Protein AF-A0A267ESP0-F1 (afdb_monomer_lite)

Secondary structure (DSSP, 8-state):
-HHHHHHHHHHHHHHHHHHHHHHHHHHHHHHHHHHHHHHHHHHHHHHHHHHHHHHHHHHHHTTSS--------SSHHHHHHHHHHHHHHHHHHHHHHHHHHHHHHHHHHHHHHHHHHHHHHHHHHHHHHHHHHHHHHHHHHHHHHHHHHHHHHHHHHHHHHHHHHHHHHHHHHHHHHHHHHHHHHHHHHHHHHHHHHHHHHHHHHHT------TTTHHHHHHHHHHHHHHHHHHHHHHHHHHHHHHHHHHHHHHHHHHHHHHHHHHHHHHHHHS----------------------TTHHHHHHHHHHHHHHHHHHHHHHHH-HHHHHHHHHHHHHHHHHHHHHHHHS-------------PPPP------------------

Foldseek 3Di:
DVVVVVVVVVVVVVVVVVVVVVVVVVVVVVVVVVVVVVVVVVVVVVVVVVVVVVVVVVCVVVVPPDDDDDDDDDDPVVVVVVVVVVVVVVVVVVVVVVVVVVVVVVVVVVVVVVVVVVVVVVVVVVVVVVVVVVVVVVVVVVVVVVVVVVVVVVVVVVVVVVVVVVVVVVVVVVVVVVVVVVVVVVVVVVVVVVVVVVVVVCVVVVVDPDDDDPDDVVVVVVVVVVVVVVVVVVVVVVVVVVVVVVVVVVVVVVVVVVVVVVVVVVVVVCVVVVPDDDDDDDDDDDDDDPDDDDDDDVVPVVVVVVVVVVVVVVVLVVCCVVDPVSVVVVVVVVVVVVVVVVVVPVVDDDPPDPDDPPPDDDDDDDDDDDDDDDDDYDDDDDD

Radius of gyration: 56.97 Å; chains: 1; bounding box: 120×100×173 Å

InterPro domains:
  IPR019177 Golgin subfamily A member 5 [PF09787] (31-353)
  IPR019177 Golgin subfamily A member 5 [PTHR13815] (5-355)

Sequence (383 aa):
MSAQAGRALAEEQRRQRAQALELEAAQRRCQQAQAELRDYKEKAGRILQVKDKMIATLKKGNGSEGGNGGGGLPDAADAAVGSSVAELSAEVDALRQERELLREEAQRAKLAAEGLRCDVEDLEAQMQSESETFRKTMSGLEAQLESERLARLAAEEEAQAARREASQQRDLWLRDKSELSQRLAQAEAELDALRRQSAPQLLRSGAGTSVASGGQDGGELEARIRSLTESLIQKQTALESSNAEKASLRLMVEQLESRLSERTHHATSLAQESGLSSRSSQAPQSDYIRIHMQDPPYARHMKRAVNTLDKAGVKLGVFLRRYPMARMLFLAYIGLLHLWVLLVLLTYQPEMHQRGYNDALPQPPGAPALASAAGSSLASNSS

Structure (mmCIF, N/CA/C/O backbone):
data_AF-A0A267ESP0-F1
#
_entry.id   AF-A0A267ESP0-F1
#
loop_
_atom_site.group_PDB
_atom_site.id
_atom_site.type_symbol
_atom_site.label_atom_id
_atom_site.label_alt_id
_atom_site.label_comp_id
_atom_site.label_asym_id
_atom_site.label_entity_id
_atom_site.label_seq_id
_atom_site.pdbx_PDB_ins_code
_atom_site.Cartn_x
_atom_site.Cartn_y
_atom_site.Cartn_z
_atom_site.occupancy
_atom_site.B_iso_or_equiv
_atom_site.auth_seq_id
_atom_site.auth_comp_id
_atom_site.auth_asym_id
_atom_site.auth_atom_id
_atom_site.pdbx_PDB_model_num
ATOM 1 N N . MET A 1 1 ? -9.704 -24.745 1.302 1.00 50.66 1 MET A N 1
ATOM 2 C CA . MET A 1 1 ? -8.561 -25.203 0.471 1.00 50.66 1 MET A CA 1
ATOM 3 C C . MET A 1 1 ? -8.644 -24.764 -0.996 1.00 50.66 1 MET A C 1
ATOM 5 O O . MET A 1 1 ? -7.608 -24.429 -1.556 1.00 50.66 1 MET A O 1
ATOM 9 N N . SER A 1 2 ? -9.831 -24.674 -1.611 1.00 56.56 2 SER A N 1
ATOM 10 C CA . SER A 1 2 ? -10.005 -24.267 -3.023 1.00 56.56 2 SER A CA 1
ATOM 11 C C . SER A 1 2 ? -9.442 -22.878 -3.372 1.00 56.56 2 SER A C 1
ATOM 13 O O . SER A 1 2 ? -8.792 -22.719 -4.399 1.00 56.56 2 SER A O 1
ATOM 15 N N . ALA A 1 3 ? -9.610 -21.879 -2.500 1.00 59.91 3 ALA A N 1
ATOM 16 C CA . ALA A 1 3 ? -9.150 -20.510 -2.768 1.00 59.91 3 ALA A CA 1
ATOM 17 C C . ALA A 1 3 ? -7.618 -20.332 -2.695 1.00 59.91 3 ALA A C 1
ATOM 19 O O . ALA A 1 3 ? -7.056 -19.509 -3.414 1.00 59.91 3 ALA A O 1
ATOM 20 N N . GLN A 1 4 ? -6.926 -21.099 -1.845 1.00 62.22 4 GLN A N 1
ATOM 21 C CA . GLN A 1 4 ? -5.457 -21.086 -1.783 1.00 62.22 4 GLN A CA 1
ATOM 22 C C . GLN A 1 4 ? -4.845 -21.856 -2.954 1.00 62.22 4 GLN A C 1
ATOM 24 O O . GLN A 1 4 ? -3.882 -21.377 -3.545 1.00 62.22 4 GLN A O 1
ATOM 29 N N . ALA A 1 5 ? -5.458 -22.980 -3.343 1.00 72.19 5 ALA A N 1
ATOM 30 C CA . ALA A 1 5 ? -5.090 -23.698 -4.559 1.00 72.19 5 ALA A CA 1
ATOM 31 C C . ALA A 1 5 ? -5.264 -22.813 -5.808 1.00 72.19 5 ALA A C 1
ATOM 33 O O . ALA A 1 5 ? -4.369 -22.757 -6.645 1.00 72.19 5 ALA A O 1
ATOM 34 N N . GLY A 1 6 ? -6.350 -22.033 -5.888 1.00 79.38 6 GLY A N 1
ATOM 35 C CA . GLY A 1 6 ? -6.575 -21.086 -6.985 1.00 79.38 6 GLY A CA 1
ATOM 36 C C . GLY A 1 6 ? -5.548 -19.947 -7.049 1.00 79.38 6 GLY A C 1
ATOM 37 O O . GLY A 1 6 ? -5.130 -19.559 -8.136 1.00 79.38 6 GLY A O 1
ATOM 38 N N . ARG A 1 7 ? -5.085 -19.434 -5.900 1.00 77.00 7 ARG A N 1
ATOM 39 C CA . ARG A 1 7 ? -4.032 -18.401 -5.856 1.00 77.00 7 ARG A CA 1
ATOM 40 C C . ARG A 1 7 ? -2.658 -18.952 -6.230 1.00 77.00 7 ARG A C 1
ATOM 42 O O . ARG A 1 7 ? -1.956 -18.307 -7.000 1.00 77.00 7 ARG A O 1
ATOM 49 N N . ALA A 1 8 ? -2.307 -20.140 -5.739 1.00 79.69 8 ALA A N 1
ATOM 50 C CA . ALA A 1 8 ? -1.062 -20.809 -6.108 1.00 79.69 8 ALA A CA 1
ATOM 51 C C . ALA A 1 8 ? -1.017 -21.107 -7.617 1.00 79.69 8 ALA A C 1
ATOM 53 O O . ALA A 1 8 ? -0.028 -20.789 -8.271 1.00 79.69 8 ALA A O 1
ATOM 54 N N . LEU A 1 9 ? -2.127 -21.593 -8.185 1.00 87.94 9 LEU A N 1
ATOM 55 C CA . LEU A 1 9 ? -2.261 -21.825 -9.624 1.00 87.94 9 LEU A CA 1
ATOM 56 C C . LEU A 1 9 ? -2.129 -20.524 -10.434 1.00 87.94 9 LEU A C 1
ATOM 58 O O . LEU A 1 9 ? -1.471 -20.501 -11.469 1.00 87.94 9 LEU A O 1
ATOM 62 N N . ALA A 1 10 ? -2.718 -19.420 -9.963 1.00 86.56 10 ALA A N 1
ATOM 63 C CA . ALA A 1 10 ? -2.616 -18.124 -10.635 1.00 86.56 10 ALA A CA 1
ATOM 64 C C . ALA A 1 10 ? -1.193 -17.536 -10.586 1.00 86.56 10 ALA A C 1
ATOM 66 O O . ALA A 1 10 ? -0.739 -16.928 -11.557 1.00 86.56 10 ALA A O 1
ATOM 67 N N . GLU A 1 11 ? -0.471 -17.713 -9.478 1.00 87.38 11 GLU A N 1
ATOM 68 C CA . GLU A 1 11 ? 0.938 -17.318 -9.365 1.00 87.38 11 GLU A CA 1
ATOM 69 C C . GLU A 1 11 ? 1.838 -18.169 -10.263 1.00 87.38 11 GLU A C 1
ATOM 71 O O . GLU A 1 11 ? 2.732 -17.638 -10.922 1.00 87.38 11 GLU A O 1
ATOM 76 N N . GLU A 1 12 ? 1.568 -19.469 -10.345 1.00 86.88 12 GLU A N 1
ATOM 77 C CA . GLU A 1 12 ? 2.273 -20.384 -11.236 1.00 86.88 12 GLU A CA 1
ATOM 78 C C . GLU A 1 12 ? 2.021 -20.038 -12.710 1.00 86.88 12 GLU A C 1
ATOM 80 O O . GLU A 1 12 ? 2.973 -19.902 -13.475 1.00 86.88 12 GLU A O 1
ATOM 85 N N . GLN A 1 13 ? 0.775 -19.742 -13.094 1.00 91.31 13 GLN A N 1
ATOM 86 C CA . GLN A 1 13 ? 0.439 -19.254 -14.437 1.00 91.31 13 GLN A CA 1
ATOM 87 C C . GLN A 1 13 ? 1.117 -17.917 -14.766 1.00 91.31 13 GLN A C 1
ATOM 89 O O . GLN A 1 13 ? 1.561 -17.710 -15.894 1.00 91.31 13 GLN A O 1
ATOM 94 N N . ARG A 1 14 ? 1.232 -16.994 -13.801 1.00 90.06 14 ARG A N 1
ATOM 95 C CA . ARG A 1 14 ? 1.966 -15.732 -14.000 1.00 90.06 14 ARG A CA 1
ATOM 96 C C . ARG A 1 14 ? 3.458 -15.968 -14.206 1.00 90.06 14 ARG A C 1
ATOM 98 O O . ARG A 1 14 ? 4.039 -15.345 -15.089 1.00 90.06 14 ARG A O 1
ATOM 105 N N . ARG A 1 15 ? 4.066 -16.882 -13.444 1.00 91.19 15 ARG A N 1
ATOM 106 C CA . ARG A 1 15 ? 5.475 -17.270 -13.625 1.00 91.19 15 ARG A CA 1
ATOM 107 C C . ARG A 1 15 ? 5.703 -17.932 -14.979 1.00 91.19 15 ARG A C 1
ATOM 109 O O . ARG A 1 15 ? 6.648 -17.562 -15.664 1.00 91.19 15 ARG A O 1
ATOM 116 N N . GLN A 1 16 ? 4.807 -18.824 -15.397 1.00 90.31 16 GLN A N 1
ATOM 117 C CA . GLN A 1 16 ? 4.860 -19.457 -16.718 1.00 90.31 16 GLN A CA 1
ATOM 118 C C . GLN A 1 16 ? 4.747 -18.425 -17.847 1.00 90.31 16 GLN A C 1
ATOM 120 O O . GLN A 1 16 ? 5.517 -18.475 -18.799 1.00 90.31 16 GLN A O 1
ATOM 125 N N . ARG A 1 17 ? 3.844 -17.441 -17.727 1.00 92.25 17 ARG A N 1
ATOM 126 C CA . ARG A 1 17 ? 3.725 -16.344 -18.703 1.00 92.25 17 ARG A CA 1
ATOM 127 C C . ARG A 1 17 ? 4.966 -15.453 -18.737 1.00 92.25 17 ARG A C 1
ATOM 129 O O . ARG A 1 17 ? 5.408 -15.093 -19.820 1.00 92.25 17 ARG A O 1
ATOM 136 N N . ALA A 1 18 ? 5.541 -15.126 -17.581 1.00 90.62 18 ALA A N 1
ATOM 137 C CA . ALA A 1 18 ? 6.773 -14.343 -17.510 1.00 90.62 18 ALA A CA 1
ATOM 138 C C . ALA A 1 18 ? 7.948 -15.080 -18.175 1.00 90.62 18 ALA A C 1
ATOM 140 O O . ALA A 1 18 ? 8.647 -14.496 -18.995 1.00 90.62 18 ALA A O 1
ATOM 141 N N . GLN A 1 19 ? 8.103 -16.378 -17.896 1.00 91.19 19 GLN A N 1
ATOM 142 C CA . GLN A 1 19 ? 9.113 -17.224 -18.539 1.00 91.19 19 GLN A CA 1
ATOM 143 C C . GLN A 1 19 ? 8.883 -17.352 -20.051 1.00 91.19 19 GLN A C 1
ATOM 145 O O . GLN A 1 19 ? 9.841 -17.318 -20.816 1.00 91.19 19 GLN A O 1
ATOM 150 N N . ALA A 1 20 ? 7.628 -17.457 -20.504 1.00 92.75 20 ALA A N 1
ATOM 151 C CA . ALA A 1 20 ? 7.301 -17.500 -21.929 1.00 92.75 20 ALA A CA 1
ATOM 152 C C . ALA A 1 20 ? 7.678 -16.193 -22.650 1.00 92.75 20 ALA A C 1
ATOM 154 O O . ALA A 1 20 ? 8.296 -16.247 -23.710 1.00 92.75 20 ALA A O 1
ATOM 155 N N . LEU A 1 21 ? 7.377 -15.034 -22.052 1.00 94.06 21 LEU A N 1
ATOM 156 C CA . LEU A 1 21 ? 7.774 -13.726 -22.590 1.00 94.06 21 LEU A CA 1
ATOM 157 C C . LEU A 1 21 ? 9.299 -13.555 -22.618 1.00 94.06 21 LEU A C 1
ATOM 159 O O . LEU A 1 21 ? 9.845 -13.014 -23.577 1.00 94.06 21 LEU A O 1
ATOM 163 N N . GLU A 1 22 ? 10.001 -14.037 -21.591 1.00 91.19 22 GLU A N 1
ATOM 164 C CA . GLU A 1 22 ? 11.464 -13.993 -21.534 1.00 91.19 22 GLU A CA 1
ATOM 165 C C . GLU A 1 22 ? 12.110 -14.893 -22.600 1.00 91.19 22 GLU A C 1
ATOM 167 O O . GLU A 1 22 ? 13.053 -14.473 -23.275 1.00 91.19 22 GLU A O 1
ATOM 172 N N . LEU A 1 23 ? 11.567 -16.097 -22.812 1.00 91.31 23 LEU A N 1
ATOM 173 C CA . LEU A 1 23 ? 11.992 -16.996 -23.887 1.00 91.31 23 LEU A CA 1
ATOM 174 C C . LEU A 1 23 ? 11.742 -16.386 -25.267 1.00 91.31 23 LEU A C 1
ATOM 176 O O . LEU A 1 23 ? 12.622 -16.455 -26.123 1.00 91.31 23 LEU A O 1
ATOM 180 N N . GLU A 1 24 ? 10.587 -15.756 -25.484 1.00 94.00 24 GLU A N 1
ATOM 181 C CA . GLU A 1 24 ? 10.277 -15.080 -26.745 1.00 94.00 24 GLU A CA 1
ATOM 182 C C . GLU A 1 24 ? 11.231 -13.900 -26.994 1.00 94.00 24 GLU A C 1
ATOM 184 O O . GLU A 1 24 ? 11.777 -13.753 -28.090 1.00 94.00 24 GLU A O 1
ATOM 189 N N . ALA A 1 25 ? 11.525 -13.100 -25.966 1.00 90.06 25 ALA A N 1
ATOM 190 C CA . ALA A 1 25 ? 12.506 -12.022 -26.056 1.00 90.06 25 ALA A CA 1
ATOM 191 C C . ALA A 1 25 ? 13.919 -12.553 -26.363 1.00 90.06 25 ALA A C 1
ATOM 193 O O . ALA A 1 25 ? 14.624 -11.993 -27.207 1.00 90.06 25 ALA A O 1
ATOM 194 N N . ALA A 1 26 ? 14.336 -13.651 -25.726 1.00 88.06 26 ALA A N 1
ATOM 195 C CA . ALA A 1 26 ? 15.617 -14.300 -26.001 1.00 88.06 26 ALA A CA 1
ATOM 196 C C . ALA A 1 26 ? 15.683 -14.872 -27.429 1.00 88.06 26 ALA A C 1
ATOM 198 O O . ALA A 1 26 ? 16.706 -14.724 -28.103 1.00 88.06 26 ALA A O 1
ATOM 199 N N . GLN A 1 27 ? 14.591 -15.461 -27.926 1.00 94.38 27 GLN A N 1
ATOM 200 C CA . GLN A 1 27 ? 14.479 -15.930 -29.309 1.00 94.38 27 GLN A CA 1
ATOM 201 C C . GLN A 1 27 ? 14.606 -14.779 -30.307 1.00 94.38 27 GLN A C 1
ATOM 203 O O . GLN A 1 27 ? 15.379 -14.896 -31.256 1.00 94.38 27 GLN A O 1
ATOM 208 N N . ARG A 1 28 ? 13.924 -13.652 -30.070 1.00 93.50 28 ARG A N 1
ATOM 209 C CA . ARG A 1 28 ? 14.041 -12.451 -30.914 1.00 93.50 28 ARG A CA 1
ATOM 210 C C . ARG A 1 28 ? 15.477 -11.923 -30.948 1.00 93.50 28 ARG A C 1
ATOM 212 O O . ARG A 1 28 ? 16.000 -11.682 -32.031 1.00 93.50 28 ARG A O 1
ATOM 219 N N . ARG A 1 29 ? 16.160 -11.843 -29.796 1.00 92.19 29 ARG A N 1
ATOM 220 C CA . ARG A 1 29 ? 17.586 -11.454 -29.730 1.00 92.19 29 ARG A CA 1
ATOM 221 C C . ARG A 1 29 ? 18.484 -12.410 -30.517 1.00 92.19 29 ARG A C 1
ATOM 223 O O . ARG A 1 29 ? 19.387 -11.968 -31.219 1.00 92.19 29 ARG A O 1
ATOM 230 N N . CYS A 1 30 ? 18.234 -13.717 -30.428 1.00 91.69 30 CYS A N 1
ATOM 231 C CA . CYS A 1 30 ? 18.990 -14.713 -31.186 1.00 91.69 30 CYS A CA 1
ATOM 232 C C . CYS A 1 30 ? 18.757 -14.573 -32.699 1.00 91.69 30 CYS A C 1
ATOM 234 O O . CYS A 1 30 ? 19.715 -14.592 -33.470 1.00 91.69 30 CYS A O 1
ATOM 236 N N . GLN A 1 31 ? 17.506 -14.382 -33.126 1.00 94.19 31 GLN A N 1
ATOM 237 C CA . GLN A 1 31 ? 17.159 -14.158 -34.533 1.00 94.19 31 GLN A CA 1
ATOM 238 C C . GLN A 1 31 ? 17.800 -12.877 -35.078 1.00 94.19 31 GLN A C 1
ATOM 240 O O . GLN A 1 31 ? 18.352 -12.898 -36.177 1.00 94.19 31 GLN A O 1
ATOM 245 N N . GLN A 1 32 ? 17.794 -11.797 -34.296 1.00 91.50 32 GLN A N 1
ATOM 246 C CA . GLN A 1 32 ? 18.450 -10.542 -34.653 1.00 91.50 32 GLN A CA 1
ATOM 247 C C . GLN A 1 32 ? 19.967 -10.724 -34.816 1.00 91.50 32 GLN A C 1
ATOM 249 O O . GLN A 1 32 ? 20.510 -10.384 -35.863 1.00 91.50 32 GLN A O 1
ATOM 254 N N . ALA A 1 33 ? 20.639 -11.362 -33.853 1.00 87.06 33 ALA A N 1
ATOM 255 C CA . ALA A 1 33 ? 22.074 -11.642 -33.947 1.00 87.06 33 ALA A CA 1
ATOM 256 C C . ALA A 1 33 ? 22.425 -12.538 -35.154 1.00 87.06 33 ALA A C 1
ATOM 258 O O . ALA A 1 33 ? 23.468 -12.370 -35.788 1.00 87.06 33 ALA A O 1
ATOM 259 N N . GLN A 1 34 ? 21.552 -13.489 -35.510 1.00 91.88 34 GLN A N 1
ATOM 260 C CA . GLN A 1 34 ? 21.722 -14.305 -36.716 1.00 91.88 34 GLN A CA 1
ATOM 261 C C . GLN A 1 34 ? 21.557 -13.493 -38.005 1.00 91.88 34 GLN A C 1
ATOM 263 O O . GLN A 1 34 ? 22.293 -13.742 -38.961 1.00 91.88 34 GLN A O 1
ATOM 268 N N . ALA A 1 35 ? 20.604 -12.558 -38.050 1.00 90.25 35 ALA A N 1
ATOM 269 C CA . ALA A 1 35 ? 20.413 -11.664 -39.189 1.00 90.25 35 ALA A CA 1
ATOM 270 C C . ALA A 1 35 ? 21.632 -10.749 -39.374 1.00 90.25 35 ALA A C 1
ATOM 272 O O . ALA A 1 35 ? 22.225 -10.742 -40.449 1.00 90.25 35 ALA A O 1
ATOM 273 N N . GLU A 1 36 ? 22.100 -10.111 -38.300 1.00 89.44 36 GLU A N 1
ATOM 274 C CA . GLU A 1 36 ? 23.304 -9.275 -38.318 1.00 89.44 36 GLU A CA 1
ATOM 275 C C . GLU A 1 36 ? 24.530 -10.062 -38.805 1.00 89.44 36 GLU A C 1
ATOM 277 O O . GLU A 1 36 ? 25.270 -9.599 -39.672 1.00 89.44 36 GLU A O 1
ATOM 282 N N . LEU A 1 37 ? 24.729 -11.297 -38.327 1.00 90.25 37 LEU A N 1
ATOM 283 C CA . LEU A 1 37 ? 25.826 -12.156 -38.787 1.00 90.25 37 LEU A CA 1
ATOM 284 C C . LEU A 1 37 ? 25.726 -12.487 -40.287 1.00 90.25 37 LEU A C 1
ATOM 286 O O . LEU A 1 37 ? 26.753 -12.560 -40.968 1.00 90.25 37 LEU A O 1
ATOM 290 N N . ARG A 1 38 ? 24.516 -12.720 -40.813 1.00 92.56 38 ARG A N 1
ATOM 291 C CA . ARG A 1 38 ? 24.309 -12.938 -42.256 1.00 92.56 38 ARG A CA 1
ATOM 292 C C . ARG A 1 38 ? 24.683 -11.687 -43.043 1.00 92.56 38 ARG A C 1
ATOM 294 O O . ARG A 1 38 ? 25.453 -11.805 -43.994 1.00 92.56 38 ARG A O 1
ATOM 301 N N . ASP A 1 39 ? 24.250 -10.519 -42.587 1.00 89.50 39 ASP A N 1
ATOM 302 C CA . ASP A 1 39 ? 24.565 -9.241 -43.226 1.00 89.50 39 ASP A CA 1
ATOM 303 C C . ASP A 1 39 ? 26.074 -8.963 -43.209 1.00 89.50 39 ASP A C 1
ATOM 305 O O . ASP A 1 39 ? 26.649 -8.558 -44.221 1.00 89.50 39 ASP A O 1
ATOM 309 N N . TYR A 1 40 ? 26.760 -9.241 -42.094 1.00 91.81 40 TYR A N 1
ATOM 310 C CA . TYR A 1 40 ? 28.219 -9.135 -42.014 1.00 91.81 40 TYR A CA 1
ATOM 311 C C . TYR A 1 40 ? 28.927 -10.084 -42.983 1.00 91.81 40 TYR A C 1
ATOM 313 O O . TYR A 1 40 ? 29.881 -9.673 -43.646 1.00 91.81 40 TYR A O 1
ATOM 321 N N . LYS A 1 41 ? 28.466 -11.336 -43.102 1.00 93.12 41 LYS A N 1
ATOM 322 C CA . LYS A 1 41 ? 29.023 -12.300 -44.066 1.00 93.12 41 LYS A CA 1
ATOM 323 C C . LYS A 1 41 ? 28.833 -11.833 -45.502 1.00 93.12 41 LYS A C 1
ATOM 325 O O . LYS A 1 41 ? 29.762 -11.940 -46.299 1.00 93.12 41 LYS A O 1
ATOM 330 N N . GLU A 1 42 ? 27.662 -11.299 -45.829 1.00 90.75 42 GLU A N 1
ATOM 331 C CA . GLU A 1 42 ? 27.377 -10.799 -47.169 1.00 90.75 42 GLU A CA 1
ATOM 332 C C . GLU A 1 42 ? 28.229 -9.568 -47.503 1.00 90.75 42 GLU A C 1
ATOM 334 O O . GLU A 1 42 ? 28.844 -9.511 -48.569 1.00 90.75 42 GLU A O 1
ATOM 339 N N . LYS A 1 43 ? 28.350 -8.619 -46.564 1.00 90.31 43 LYS A N 1
ATOM 340 C CA . LYS A 1 43 ? 29.236 -7.453 -46.696 1.00 90.31 43 LYS A CA 1
ATOM 341 C C . LYS A 1 43 ? 30.693 -7.875 -46.886 1.00 90.31 43 LYS A C 1
ATOM 343 O O . LYS A 1 43 ? 31.347 -7.401 -47.812 1.00 90.31 43 LYS A O 1
ATOM 348 N N . ALA A 1 44 ? 31.194 -8.797 -46.063 1.00 90.69 44 ALA A N 1
ATOM 349 C CA . ALA A 1 44 ? 32.553 -9.318 -46.187 1.00 90.69 44 ALA A CA 1
ATOM 350 C C . ALA A 1 44 ? 32.777 -10.016 -47.540 1.00 90.69 44 ALA A C 1
ATOM 352 O O . ALA A 1 44 ? 33.790 -9.771 -48.194 1.00 90.69 44 ALA A O 1
ATOM 353 N N . GLY A 1 45 ? 31.812 -10.822 -47.995 1.00 89.31 45 GLY A N 1
ATOM 354 C CA . GLY A 1 45 ? 31.847 -11.471 -49.306 1.00 89.31 45 GLY A CA 1
ATOM 355 C C . GLY A 1 45 ? 31.896 -10.468 -50.460 1.00 89.31 45 GLY A C 1
ATOM 356 O O . GLY A 1 45 ? 32.724 -10.613 -51.357 1.00 89.31 45 GLY A O 1
ATOM 357 N N . ARG A 1 46 ? 31.078 -9.408 -50.413 1.00 88.81 46 ARG A N 1
ATOM 358 C CA . ARG A 1 46 ? 31.111 -8.327 -51.412 1.00 88.81 46 ARG A CA 1
ATOM 359 C C . ARG A 1 46 ? 32.453 -7.595 -51.417 1.00 88.81 46 ARG A C 1
ATOM 361 O O . ARG A 1 46 ? 33.016 -7.388 -52.488 1.00 88.81 46 ARG A O 1
ATOM 368 N N . ILE A 1 47 ? 32.998 -7.254 -50.247 1.00 88.31 47 ILE A N 1
ATOM 369 C CA . ILE A 1 47 ? 34.309 -6.589 -50.137 1.00 88.31 47 ILE A CA 1
ATOM 370 C C . ILE A 1 47 ? 35.413 -7.467 -50.733 1.00 88.31 47 ILE A C 1
ATOM 372 O O . ILE A 1 47 ? 36.249 -6.963 -51.480 1.00 88.31 47 ILE A O 1
ATOM 376 N N . LEU A 1 48 ? 35.413 -8.769 -50.435 1.00 91.19 48 LEU A N 1
ATOM 377 C CA . LEU A 1 48 ? 36.378 -9.709 -51.008 1.00 91.19 48 LEU A CA 1
ATOM 378 C C . LEU A 1 48 ? 36.255 -9.772 -52.532 1.00 91.19 48 LEU A C 1
ATOM 380 O O . LEU A 1 48 ? 37.253 -9.592 -53.218 1.00 91.19 48 LEU A O 1
ATOM 384 N N . GLN A 1 49 ? 35.039 -9.894 -53.072 1.00 90.25 49 GLN A N 1
ATOM 385 C CA . GLN A 1 49 ? 34.820 -9.898 -54.523 1.00 90.25 49 GLN A CA 1
ATOM 386 C C . GLN A 1 49 ? 35.293 -8.609 -55.205 1.00 90.25 49 GLN A C 1
ATOM 388 O O . GLN A 1 49 ? 35.844 -8.659 -56.304 1.00 90.25 49 GLN A O 1
ATOM 393 N N . VAL A 1 50 ? 35.074 -7.446 -54.584 1.00 86.62 50 VAL A N 1
ATOM 394 C CA . VAL A 1 50 ? 35.560 -6.159 -55.106 1.00 86.62 50 VAL A CA 1
ATOM 395 C C . VAL A 1 50 ? 37.088 -6.110 -55.074 1.00 86.62 50 VAL A C 1
ATOM 397 O O . VAL A 1 50 ? 37.701 -5.725 -56.070 1.00 86.62 50 VAL A O 1
ATOM 400 N N . LYS A 1 51 ? 37.714 -6.559 -53.978 1.00 89.56 51 LYS A N 1
ATOM 401 C CA . LYS A 1 51 ? 39.177 -6.643 -53.864 1.00 89.56 51 LYS A CA 1
ATOM 402 C C . LYS A 1 51 ? 39.779 -7.604 -54.892 1.00 89.56 51 LYS A C 1
ATOM 404 O O . LYS A 1 51 ? 40.739 -7.232 -55.556 1.00 89.56 51 LYS A O 1
ATOM 409 N N . ASP A 1 52 ? 39.189 -8.780 -55.096 1.00 88.88 52 ASP A N 1
ATOM 410 C CA . ASP A 1 52 ? 39.648 -9.758 -56.092 1.00 88.88 52 ASP A CA 1
ATOM 411 C C . ASP A 1 52 ? 39.549 -9.206 -57.523 1.00 88.88 52 ASP A C 1
ATOM 413 O O . ASP A 1 52 ? 40.468 -9.377 -58.328 1.00 88.88 52 ASP A O 1
ATOM 417 N N . LYS A 1 53 ? 38.470 -8.475 -57.839 1.00 88.62 53 LYS A N 1
ATOM 418 C CA . LYS A 1 53 ? 38.318 -7.778 -59.127 1.00 88.62 53 LYS A CA 1
ATOM 419 C C . LYS A 1 53 ? 39.370 -6.684 -59.314 1.00 88.62 53 LYS A C 1
ATOM 421 O O . LYS A 1 53 ? 39.947 -6.597 -60.393 1.00 88.62 53 LYS A O 1
ATOM 426 N N . MET A 1 54 ? 39.652 -5.894 -58.278 1.00 80.25 54 MET A N 1
ATOM 427 C CA . MET A 1 54 ? 40.694 -4.861 -58.306 1.00 80.25 54 MET A CA 1
ATOM 428 C C . MET A 1 54 ? 42.095 -5.464 -58.487 1.00 80.25 54 MET A C 1
ATOM 430 O O . MET A 1 54 ? 42.906 -4.951 -59.252 1.00 80.25 54 MET A O 1
ATOM 434 N N . ILE A 1 55 ? 42.383 -6.594 -57.836 1.00 83.62 55 ILE A N 1
ATOM 435 C CA . ILE A 1 55 ? 43.637 -7.328 -58.047 1.00 83.62 55 ILE A CA 1
ATOM 436 C C . ILE A 1 55 ? 43.730 -7.805 -59.502 1.00 83.62 55 ILE A C 1
ATOM 438 O O . ILE A 1 55 ? 44.787 -7.687 -60.123 1.00 83.62 55 ILE A O 1
ATOM 442 N N . ALA A 1 56 ? 42.634 -8.310 -60.076 1.00 81.75 56 ALA A N 1
ATOM 443 C CA . ALA A 1 56 ? 42.603 -8.745 -61.469 1.00 81.75 56 ALA A CA 1
ATOM 444 C C . ALA A 1 56 ? 42.824 -7.586 -62.460 1.00 81.75 56 ALA A C 1
ATOM 446 O O . ALA A 1 56 ? 43.549 -7.765 -63.441 1.00 81.75 56 ALA A O 1
ATOM 447 N N . THR A 1 57 ? 42.255 -6.401 -62.210 1.00 76.69 57 THR A N 1
ATOM 448 C CA . THR A 1 57 ? 42.467 -5.219 -63.062 1.00 76.69 57 THR A CA 1
ATOM 449 C C . THR A 1 57 ? 43.890 -4.679 -62.947 1.00 76.69 57 THR A C 1
ATOM 451 O O . THR A 1 57 ? 44.520 -4.450 -63.977 1.00 76.69 57 THR A O 1
ATOM 454 N N . LEU A 1 58 ? 44.446 -4.581 -61.734 1.00 76.12 58 LEU A N 1
ATOM 455 C CA . LEU A 1 58 ? 45.843 -4.183 -61.516 1.00 76.12 58 LEU A CA 1
ATOM 456 C C . LEU A 1 58 ? 46.823 -5.164 -62.171 1.00 76.12 58 LEU A C 1
ATOM 458 O O . LEU A 1 58 ? 47.768 -4.751 -62.838 1.00 76.12 58 LEU A O 1
ATOM 462 N N . LYS A 1 59 ? 46.569 -6.473 -62.062 1.00 78.19 59 LYS A N 1
ATOM 463 C CA . LYS A 1 59 ? 47.389 -7.504 -62.714 1.00 78.19 59 LYS A CA 1
ATOM 464 C C . LYS A 1 59 ? 47.323 -7.422 -64.243 1.00 78.19 59 LYS A C 1
ATOM 466 O O . LYS A 1 59 ? 48.322 -7.690 -64.904 1.00 78.19 59 LYS A O 1
ATOM 471 N N . LYS A 1 60 ? 46.167 -7.054 -64.807 1.00 74.06 60 LYS A N 1
ATOM 472 C CA . LYS A 1 60 ? 45.991 -6.863 -66.254 1.00 74.06 60 LYS A CA 1
ATOM 473 C C . LYS A 1 60 ? 46.679 -5.586 -66.754 1.00 74.06 60 LYS A C 1
ATOM 475 O O . LYS A 1 60 ? 47.292 -5.632 -67.813 1.00 74.06 60 LYS A O 1
ATOM 480 N N . GLY A 1 61 ? 46.633 -4.494 -65.987 1.00 61.25 61 GLY A N 1
ATOM 481 C CA . GLY A 1 61 ? 47.340 -3.243 -66.299 1.00 61.25 61 GLY A CA 1
ATOM 482 C C . GLY A 1 61 ? 48.864 -3.370 -66.198 1.00 61.25 61 GLY A C 1
ATOM 483 O O . GLY A 1 61 ? 49.585 -2.905 -67.072 1.00 61.25 61 GLY A O 1
ATOM 484 N N . ASN A 1 62 ? 49.366 -4.105 -65.202 1.00 58.88 62 ASN A N 1
ATOM 485 C CA . ASN A 1 62 ? 50.803 -4.335 -65.001 1.00 58.88 62 ASN A CA 1
ATOM 486 C C . ASN A 1 62 ? 51.393 -5.431 -65.921 1.00 58.88 62 ASN A C 1
ATOM 488 O O . ASN A 1 62 ? 52.592 -5.694 -65.892 1.00 58.88 62 ASN A O 1
ATOM 492 N N . GLY A 1 63 ? 50.557 -6.112 -66.713 1.00 54.03 63 GLY A N 1
ATOM 493 C CA . GLY A 1 63 ? 50.965 -7.170 -67.643 1.00 54.03 63 GLY A CA 1
ATOM 494 C C . GLY A 1 63 ? 51.384 -6.679 -69.035 1.00 54.03 63 GLY A C 1
ATOM 495 O O . GLY A 1 63 ? 51.672 -7.512 -69.890 1.00 54.03 63 GLY A O 1
ATOM 496 N N . SER A 1 64 ? 51.403 -5.363 -69.283 1.00 51.31 64 SER A N 1
ATOM 497 C CA . SER A 1 64 ? 51.643 -4.776 -70.613 1.00 51.31 64 SER A CA 1
ATOM 498 C C . SER A 1 64 ? 53.089 -4.309 -70.879 1.00 51.31 64 SER A C 1
ATOM 500 O O . SER A 1 64 ? 53.352 -3.778 -71.955 1.00 51.31 64 SER A O 1
ATOM 502 N N . GLU A 1 65 ? 54.045 -4.512 -69.964 1.00 51.00 65 GLU A N 1
ATOM 503 C CA . GLU A 1 65 ? 55.441 -4.037 -70.124 1.00 51.00 65 GLU A CA 1
ATOM 504 C C . GLU A 1 65 ? 56.462 -5.110 -70.562 1.00 51.00 65 GLU A C 1
ATOM 506 O O . GLU A 1 65 ? 57.669 -4.925 -70.435 1.00 51.00 65 GLU A O 1
ATOM 511 N N . GLY A 1 66 ? 56.028 -6.237 -71.132 1.00 53.38 66 GLY A N 1
ATOM 512 C CA . GLY A 1 66 ? 56.960 -7.295 -71.541 1.00 53.38 66 GLY A CA 1
ATOM 513 C C . GLY A 1 66 ? 56.569 -8.006 -72.827 1.00 53.38 66 GLY A C 1
ATOM 514 O O . GLY A 1 66 ? 56.086 -9.131 -72.767 1.00 53.38 66 GLY A O 1
ATOM 515 N N . GLY A 1 67 ? 56.795 -7.387 -73.992 1.00 43.62 67 GLY A N 1
ATOM 516 C CA . GLY A 1 67 ? 56.515 -8.051 -75.271 1.00 43.62 67 GLY A CA 1
ATOM 517 C C . GLY A 1 67 ? 56.826 -7.253 -76.539 1.00 43.62 67 GLY A C 1
ATOM 518 O O . GLY A 1 67 ? 55.912 -6.859 -77.241 1.00 43.62 67 GLY A O 1
ATOM 519 N N . ASN A 1 68 ? 58.117 -7.040 -76.808 1.00 43.28 68 ASN A N 1
ATOM 520 C CA . ASN A 1 68 ? 58.785 -6.963 -78.121 1.00 43.28 68 ASN A CA 1
ATOM 521 C C . ASN A 1 68 ? 58.014 -6.464 -79.379 1.00 43.28 68 ASN A C 1
ATOM 523 O O . ASN A 1 68 ? 57.210 -7.194 -79.949 1.00 43.28 68 ASN A O 1
ATOM 527 N N . GLY A 1 69 ? 58.492 -5.346 -79.947 1.00 42.09 69 GLY A N 1
ATOM 528 C CA . GLY A 1 69 ? 58.850 -5.292 -81.374 1.00 42.09 69 GLY A CA 1
ATOM 529 C C . GLY A 1 69 ? 57.899 -4.597 -82.361 1.00 42.09 69 GLY A C 1
ATOM 530 O O . GLY A 1 69 ? 57.033 -5.234 -82.940 1.00 42.09 69 GLY A O 1
ATOM 531 N N . GLY A 1 70 ? 58.225 -3.341 -82.700 1.00 42.56 70 GLY A N 1
ATOM 532 C CA . GLY A 1 70 ? 58.292 -2.888 -84.099 1.00 42.56 70 GLY A CA 1
ATOM 533 C C . GLY A 1 70 ? 57.043 -2.292 -84.767 1.00 42.56 70 GLY A C 1
ATOM 534 O O . GLY A 1 70 ? 56.212 -3.017 -85.293 1.00 42.56 70 GLY A O 1
ATOM 535 N N . GLY A 1 71 ? 57.061 -0.962 -84.940 1.00 43.19 71 GLY A N 1
ATOM 536 C CA . GLY A 1 71 ? 56.605 -0.304 -86.175 1.00 43.19 71 GLY A CA 1
ATOM 537 C C . GLY A 1 71 ? 55.206 0.327 -86.181 1.00 43.19 71 GLY A C 1
ATOM 538 O O . GLY A 1 71 ? 54.215 -0.368 -86.349 1.00 43.19 71 GLY A O 1
ATOM 539 N N . GLY A 1 72 ? 55.162 1.667 -86.147 1.00 41.38 72 GLY A N 1
ATOM 540 C CA . GLY A 1 72 ? 54.012 2.474 -86.586 1.00 41.38 72 GLY A CA 1
ATOM 541 C C . GLY A 1 72 ? 53.402 3.375 -85.508 1.00 41.38 72 GLY A C 1
ATOM 542 O O . GLY A 1 72 ? 52.475 2.973 -84.820 1.00 41.38 72 GLY A O 1
ATOM 543 N N . LEU A 1 73 ? 53.891 4.617 -85.390 1.00 56.06 73 LEU A N 1
ATOM 544 C CA . LEU A 1 73 ? 53.131 5.729 -84.798 1.00 56.06 73 LEU A CA 1
ATOM 545 C C . LEU A 1 73 ? 52.172 6.232 -85.892 1.00 56.06 73 LEU A C 1
ATOM 547 O O . LEU A 1 73 ? 52.666 6.576 -86.970 1.00 56.06 73 LEU A O 1
ATOM 551 N N . PRO A 1 74 ? 50.845 6.224 -85.671 1.00 51.78 74 PRO A N 1
ATOM 552 C CA . PRO A 1 74 ? 50.190 7.135 -84.730 1.00 51.78 74 PRO A CA 1
ATOM 553 C C . PRO A 1 74 ? 49.044 6.450 -83.961 1.00 51.78 74 PRO A C 1
ATOM 555 O O . PRO A 1 74 ? 48.015 6.175 -84.551 1.00 51.78 74 PRO A O 1
ATOM 558 N N . ASP A 1 75 ? 49.210 6.168 -82.666 1.00 53.38 75 ASP A N 1
ATOM 559 C CA . ASP A 1 75 ? 48.070 5.769 -81.805 1.00 53.38 75 ASP A CA 1
ATOM 560 C C . ASP A 1 75 ? 48.425 5.662 -80.312 1.00 53.38 75 ASP A C 1
ATOM 562 O O . ASP A 1 75 ? 47.545 5.557 -79.470 1.00 53.38 75 ASP A O 1
ATOM 566 N N . ALA A 1 76 ? 49.705 5.729 -79.922 1.00 59.25 76 ALA A N 1
ATOM 567 C CA . ALA A 1 76 ? 50.094 5.620 -78.510 1.00 59.25 76 ALA A CA 1
ATOM 568 C C . ALA A 1 76 ? 49.602 6.795 -77.637 1.00 59.25 76 ALA A C 1
ATOM 570 O O . ALA A 1 76 ? 49.308 6.600 -76.461 1.00 59.25 76 ALA A O 1
ATOM 571 N N . ALA A 1 77 ? 49.492 8.006 -78.201 1.00 59.56 77 ALA A N 1
ATOM 572 C CA . ALA A 1 77 ? 48.968 9.172 -77.487 1.00 59.56 77 ALA A CA 1
ATOM 573 C C . ALA A 1 77 ? 47.438 9.113 -77.343 1.00 59.56 77 ALA A C 1
ATOM 575 O O . ALA A 1 77 ? 46.939 9.343 -76.247 1.00 59.56 77 ALA A O 1
ATOM 576 N N . ASP A 1 78 ? 46.706 8.724 -78.392 1.00 58.69 78 ASP A N 1
ATOM 577 C CA . ASP A 1 78 ? 45.248 8.533 -78.331 1.00 58.69 78 ASP A CA 1
ATOM 578 C C . ASP A 1 78 ? 44.857 7.303 -77.500 1.00 58.69 78 ASP A C 1
ATOM 580 O O . ASP A 1 78 ? 43.863 7.341 -76.778 1.00 58.69 78 ASP A O 1
ATOM 584 N N . ALA A 1 79 ? 45.673 6.244 -77.487 1.00 64.25 79 ALA A N 1
ATOM 585 C CA . ALA A 1 79 ? 45.495 5.107 -76.586 1.00 64.25 79 ALA A CA 1
ATOM 586 C C . ALA A 1 79 ? 45.779 5.474 -75.118 1.00 64.25 79 ALA A C 1
ATOM 588 O O . ALA A 1 79 ? 45.042 5.044 -74.232 1.00 64.25 79 ALA A O 1
ATOM 589 N N . ALA A 1 80 ? 46.796 6.297 -74.835 1.00 66.88 80 ALA A N 1
ATOM 590 C CA . ALA A 1 80 ? 47.079 6.784 -73.481 1.00 66.88 80 ALA A CA 1
ATOM 591 C C . ALA A 1 80 ? 46.014 7.783 -72.985 1.00 66.88 80 ALA A C 1
ATOM 593 O O . ALA A 1 80 ? 45.585 7.722 -71.829 1.00 66.88 80 ALA A O 1
ATOM 594 N N . VAL A 1 81 ? 45.525 8.664 -73.862 1.00 71.06 81 VAL A N 1
ATOM 595 C CA . VAL A 1 81 ? 44.408 9.574 -73.564 1.00 71.06 81 VAL A CA 1
ATOM 596 C C . VAL A 1 81 ? 43.111 8.780 -73.389 1.00 71.06 81 VAL A C 1
ATOM 598 O O . VAL A 1 81 ? 42.405 8.988 -72.409 1.00 71.06 81 VAL A O 1
ATOM 601 N N . GLY A 1 82 ? 42.835 7.793 -74.242 1.00 73.19 82 GLY A N 1
ATOM 602 C CA . GLY A 1 82 ? 41.701 6.878 -74.095 1.00 73.19 82 GLY A CA 1
ATOM 603 C C . GLY A 1 82 ? 41.754 6.055 -72.803 1.00 73.19 82 GLY A C 1
ATOM 604 O O . GLY A 1 82 ? 40.727 5.892 -72.146 1.00 73.19 82 GLY A O 1
ATOM 605 N N . SER A 1 83 ? 42.943 5.601 -72.391 1.00 74.88 83 SER A N 1
ATOM 606 C CA . SER A 1 83 ? 43.152 4.890 -71.121 1.00 74.88 83 SER A CA 1
ATOM 607 C C . SER A 1 83 ? 42.916 5.794 -69.912 1.00 74.88 83 SER A C 1
ATOM 609 O O . SER A 1 83 ? 42.174 5.416 -69.012 1.00 74.88 83 SER A O 1
ATOM 611 N N . SER A 1 84 ? 43.469 7.010 -69.904 1.00 79.06 84 SER A N 1
ATOM 612 C CA . SER A 1 84 ? 43.250 7.956 -68.797 1.00 79.06 84 SER A CA 1
ATOM 613 C C . SER A 1 84 ? 41.794 8.427 -68.709 1.00 79.06 84 SER A C 1
ATOM 615 O O . SER A 1 84 ? 41.248 8.526 -67.614 1.00 79.06 84 SER A O 1
ATOM 617 N N . VAL A 1 85 ? 41.115 8.637 -69.844 1.00 82.81 85 VAL A N 1
ATOM 618 C CA . VAL A 1 85 ? 39.673 8.937 -69.891 1.00 82.81 85 VAL A CA 1
ATOM 619 C C . VAL A 1 85 ? 38.840 7.753 -69.384 1.00 82.81 85 VAL A C 1
ATOM 621 O O . VAL A 1 85 ? 37.864 7.965 -68.665 1.00 82.81 85 VAL A O 1
ATOM 624 N N . ALA A 1 86 ? 39.221 6.513 -69.703 1.00 82.69 86 ALA A N 1
ATOM 625 C CA . ALA A 1 86 ? 38.554 5.318 -69.187 1.00 82.69 86 ALA A CA 1
ATOM 626 C C . ALA A 1 86 ? 38.756 5.139 -67.670 1.00 82.69 86 ALA A C 1
ATOM 628 O O . ALA A 1 86 ? 37.805 4.786 -66.971 1.00 82.69 86 ALA A O 1
ATOM 629 N N . GLU A 1 87 ? 39.950 5.430 -67.148 1.00 81.25 87 GLU A N 1
ATOM 630 C CA . GLU A 1 87 ? 40.248 5.422 -65.708 1.00 81.25 87 GLU A CA 1
ATOM 631 C C . GLU A 1 87 ? 39.457 6.504 -64.959 1.00 81.25 87 GLU A C 1
ATOM 633 O O . GLU A 1 87 ? 38.767 6.193 -63.987 1.00 81.25 87 GLU A O 1
ATOM 638 N N . LEU A 1 88 ? 39.454 7.742 -65.467 1.00 86.62 88 LEU A N 1
ATOM 639 C CA . LEU A 1 88 ? 38.644 8.847 -64.938 1.00 86.62 88 LEU A CA 1
ATOM 640 C C . LEU A 1 88 ? 37.145 8.517 -64.964 1.00 86.62 88 LEU A C 1
ATOM 642 O O . LEU A 1 88 ? 36.431 8.802 -64.005 1.00 86.62 88 LEU A O 1
ATOM 646 N N . SER A 1 89 ? 36.651 7.891 -66.038 1.00 88.00 89 SER A N 1
ATOM 647 C CA . SER A 1 89 ? 35.251 7.457 -66.124 1.00 88.00 89 SER A CA 1
ATOM 648 C C . SER A 1 89 ? 34.923 6.390 -65.078 1.00 88.00 89 SER A C 1
ATOM 650 O O . SER A 1 89 ? 33.876 6.473 -64.436 1.00 88.00 89 SER A O 1
ATOM 652 N N . ALA A 1 90 ? 35.810 5.411 -64.877 1.00 86.88 90 ALA A N 1
ATOM 653 C CA . ALA A 1 90 ? 35.626 4.364 -63.876 1.00 86.88 90 ALA A CA 1
ATOM 654 C C . ALA A 1 90 ? 35.642 4.924 -62.443 1.00 86.88 90 ALA A C 1
ATOM 656 O O . ALA A 1 90 ? 34.845 4.495 -61.608 1.00 86.88 90 ALA A O 1
ATOM 657 N N . GLU A 1 91 ? 36.499 5.906 -62.159 1.00 90.81 91 GLU A N 1
ATOM 658 C CA . GLU A 1 91 ? 36.549 6.584 -60.861 1.00 90.81 91 GLU A CA 1
ATOM 659 C C . GLU A 1 91 ? 35.297 7.434 -60.607 1.00 90.81 91 GLU A C 1
ATOM 661 O O . GLU A 1 91 ? 34.704 7.363 -59.530 1.00 90.81 91 GLU A O 1
ATOM 666 N N . VAL A 1 92 ? 34.816 8.166 -61.616 1.00 91.25 92 VAL A N 1
ATOM 667 C CA . VAL A 1 92 ? 33.548 8.906 -61.525 1.00 91.25 92 VAL A CA 1
ATOM 668 C C . VAL A 1 92 ? 32.373 7.958 -61.266 1.00 91.25 92 VAL A C 1
ATOM 670 O O . VAL A 1 92 ? 31.491 8.277 -60.464 1.00 91.25 92 VAL A O 1
ATOM 673 N N . ASP A 1 93 ? 32.347 6.789 -61.904 1.00 89.75 93 ASP A N 1
ATOM 674 C CA . ASP A 1 93 ? 31.304 5.789 -61.669 1.00 89.75 93 ASP A CA 1
ATOM 675 C C . ASP A 1 93 ? 31.410 5.145 -60.278 1.00 89.75 93 ASP A C 1
ATOM 677 O O . ASP A 1 93 ? 30.380 4.930 -59.633 1.00 89.75 93 ASP A O 1
ATOM 681 N N . ALA A 1 94 ? 32.622 4.922 -59.760 1.00 89.75 94 ALA A N 1
ATOM 682 C CA . ALA A 1 94 ? 32.836 4.469 -58.385 1.00 89.75 94 ALA A CA 1
ATOM 683 C C . ALA A 1 94 ? 32.340 5.503 -57.358 1.00 89.75 94 ALA A C 1
ATOM 685 O O . ALA A 1 94 ? 31.575 5.156 -56.456 1.00 89.75 94 ALA A O 1
ATOM 686 N N . LEU A 1 95 ? 32.673 6.785 -57.545 1.00 91.25 95 LEU A N 1
ATOM 687 C CA . LEU A 1 95 ? 32.203 7.880 -56.688 1.00 91.25 95 LEU A CA 1
ATOM 688 C C . LEU A 1 95 ? 30.676 8.049 -56.748 1.00 91.25 95 LEU A C 1
ATOM 690 O O . LEU A 1 95 ? 30.039 8.367 -55.742 1.00 91.25 95 LEU A O 1
ATOM 694 N N . ARG A 1 96 ? 30.050 7.814 -57.910 1.00 93.75 96 ARG A N 1
ATOM 695 C CA . ARG A 1 96 ? 28.581 7.809 -58.038 1.00 93.75 96 ARG A CA 1
ATOM 696 C C . ARG A 1 96 ? 27.943 6.677 -57.240 1.00 93.75 96 ARG A C 1
ATOM 698 O O . ARG A 1 96 ? 26.930 6.916 -56.587 1.00 93.75 96 ARG A O 1
ATOM 705 N N . GLN A 1 97 ? 28.520 5.477 -57.283 1.00 93.62 97 GLN A N 1
ATOM 706 C CA . GLN A 1 97 ? 28.037 4.335 -56.503 1.00 93.62 97 GLN A CA 1
ATOM 707 C C . GLN A 1 97 ? 28.201 4.576 -55.002 1.00 93.62 97 GLN A C 1
ATOM 709 O O . GLN A 1 97 ? 27.257 4.356 -54.249 1.00 93.62 97 GLN A O 1
ATOM 714 N N . GLU A 1 98 ? 29.351 5.095 -54.569 1.00 93.00 98 GLU A N 1
ATOM 715 C CA . GLU A 1 98 ? 29.590 5.460 -53.170 1.00 93.00 98 GLU A CA 1
ATOM 716 C C . GLU A 1 98 ? 28.592 6.520 -52.685 1.00 93.00 98 GLU A C 1
ATOM 718 O O . GLU A 1 98 ? 27.986 6.373 -51.626 1.00 93.00 98 GLU A O 1
ATOM 723 N N . ARG A 1 99 ? 28.330 7.548 -53.500 1.00 93.56 99 ARG A N 1
ATOM 724 C CA . ARG A 1 99 ? 27.310 8.563 -53.212 1.00 93.56 99 ARG A CA 1
ATOM 725 C C . ARG A 1 99 ? 25.916 7.958 -53.039 1.00 93.56 99 ARG A C 1
ATOM 727 O O . ARG A 1 99 ? 25.178 8.405 -52.163 1.00 93.56 99 ARG A O 1
ATOM 734 N N . GLU A 1 100 ? 25.527 7.001 -53.881 1.00 95.06 100 GLU A N 1
ATOM 735 C CA . GLU A 1 100 ? 24.232 6.324 -53.731 1.00 95.06 100 GLU A CA 1
ATOM 736 C C . GLU A 1 100 ? 24.183 5.451 -52.479 1.00 95.06 100 GLU A C 1
ATOM 738 O O . GLU A 1 100 ? 23.216 5.542 -51.727 1.00 95.06 100 GLU A O 1
ATOM 743 N N . LEU A 1 101 ? 25.246 4.705 -52.174 1.00 94.12 101 LEU A N 1
ATOM 744 C CA . LEU A 1 101 ? 25.331 3.931 -50.934 1.00 94.12 101 LEU A CA 1
ATOM 745 C C . LEU A 1 101 ? 25.202 4.830 -49.699 1.00 94.12 101 LEU A C 1
ATOM 747 O O . LEU A 1 101 ? 24.394 4.543 -48.818 1.00 94.12 101 LEU A O 1
ATOM 751 N N . LEU A 1 102 ? 25.915 5.959 -49.668 1.00 93.50 102 LEU A N 1
ATOM 752 C CA . LEU A 1 102 ? 25.818 6.936 -48.582 1.00 93.50 102 LEU A CA 1
ATOM 753 C C . LEU A 1 102 ? 24.419 7.561 -48.487 1.00 93.50 102 LEU A C 1
ATOM 755 O O . LEU A 1 102 ? 23.934 7.811 -47.383 1.00 93.50 102 LEU A O 1
ATOM 759 N N . ARG A 1 103 ? 23.733 7.795 -49.617 1.00 97.06 103 ARG A N 1
ATOM 760 C CA . ARG A 1 103 ? 22.333 8.248 -49.600 1.00 97.06 103 ARG A CA 1
ATOM 761 C C . ARG A 1 103 ? 21.404 7.205 -49.003 1.00 97.06 103 ARG A C 1
ATOM 763 O O . ARG A 1 103 ? 20.565 7.564 -48.180 1.00 97.06 103 ARG A O 1
ATOM 770 N N . GLU A 1 104 ? 21.541 5.946 -49.397 1.00 96.56 104 GLU A N 1
ATOM 771 C CA . GLU A 1 104 ? 20.736 4.863 -48.838 1.00 96.56 104 GLU A CA 1
ATOM 772 C C . GLU A 1 104 ? 21.014 4.672 -47.342 1.00 96.56 104 GLU A C 1
ATOM 774 O O . GLU A 1 104 ? 20.087 4.479 -46.561 1.00 96.56 104 GLU A O 1
ATOM 779 N N . GLU A 1 105 ? 22.274 4.746 -46.912 1.00 94.12 105 GLU A N 1
ATOM 780 C CA . GLU A 1 105 ? 22.653 4.684 -45.497 1.00 94.12 105 GLU A CA 1
ATOM 781 C C . GLU A 1 105 ? 22.078 5.858 -44.702 1.00 94.12 105 GLU A C 1
ATOM 783 O O . GLU A 1 105 ? 21.500 5.642 -43.637 1.00 94.12 105 GLU A O 1
ATOM 788 N N . ALA A 1 106 ? 22.139 7.080 -45.238 1.00 94.06 106 ALA A N 1
ATOM 789 C CA . ALA A 1 106 ? 21.517 8.250 -44.623 1.00 94.06 106 ALA A CA 1
ATOM 790 C C . ALA A 1 106 ? 19.989 8.106 -44.524 1.00 94.06 106 ALA A C 1
ATOM 792 O O . ALA A 1 106 ? 19.399 8.456 -43.502 1.00 94.06 106 ALA A O 1
ATOM 793 N N . GLN A 1 107 ? 19.337 7.554 -45.553 1.00 97.12 107 GLN A N 1
ATOM 794 C CA . GLN A 1 107 ? 17.901 7.264 -45.526 1.00 97.12 107 GLN A CA 1
ATOM 795 C C . GLN A 1 107 ? 17.555 6.191 -44.486 1.00 97.12 107 GLN A C 1
ATOM 797 O O . GLN A 1 107 ? 16.620 6.383 -43.711 1.00 97.12 107 GLN A O 1
ATOM 802 N N . ARG A 1 108 ? 18.326 5.099 -44.410 1.00 96.62 108 ARG A N 1
ATOM 803 C CA . ARG A 1 108 ? 18.150 4.052 -43.387 1.00 96.62 108 ARG A CA 1
ATOM 804 C C . ARG A 1 108 ? 18.336 4.610 -41.977 1.00 96.62 108 ARG A C 1
ATOM 806 O O . ARG A 1 108 ? 17.512 4.337 -41.110 1.00 96.62 108 ARG A O 1
ATOM 813 N N . ALA A 1 109 ? 19.371 5.421 -41.757 1.00 94.31 109 ALA A N 1
ATOM 814 C CA . ALA A 1 109 ? 19.620 6.070 -40.472 1.00 94.31 109 ALA A CA 1
ATOM 815 C C . ALA A 1 109 ? 18.480 7.023 -40.084 1.00 94.31 109 ALA A C 1
ATOM 817 O O . ALA A 1 109 ? 18.071 7.049 -38.926 1.00 94.31 109 ALA A O 1
ATOM 818 N N . LYS A 1 110 ? 17.922 7.761 -41.053 1.00 97.38 110 LYS A N 1
ATOM 819 C CA . LYS A 1 110 ? 16.770 8.639 -40.829 1.00 97.38 110 LYS A CA 1
ATOM 820 C C . LYS A 1 110 ? 15.525 7.854 -40.406 1.00 97.38 110 LYS A C 1
ATOM 822 O O . LYS A 1 110 ? 14.913 8.211 -39.407 1.00 97.38 110 LYS A O 1
ATOM 827 N N . LEU A 1 111 ? 15.196 6.771 -41.112 1.00 97.81 111 LEU A N 1
ATOM 828 C CA . LEU A 1 111 ? 14.066 5.905 -40.754 1.00 97.81 111 LEU A CA 1
ATOM 829 C C . LEU A 1 111 ? 14.259 5.258 -39.376 1.00 97.81 111 LEU A C 1
ATOM 831 O O . LEU A 1 111 ? 13.314 5.178 -38.598 1.00 97.81 111 LEU A O 1
ATOM 835 N N . ALA A 1 112 ? 15.484 4.840 -39.044 1.00 96.31 112 ALA A N 1
ATOM 836 C CA . ALA A 1 112 ? 15.798 4.307 -37.720 1.00 96.31 112 ALA A CA 1
ATOM 837 C C . ALA A 1 112 ? 1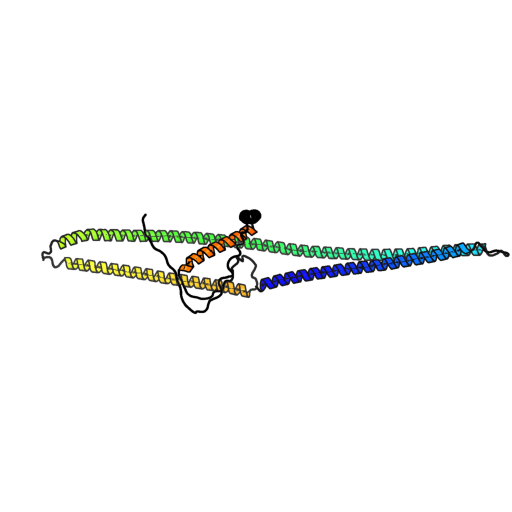5.633 5.366 -36.616 1.00 96.31 112 ALA A C 1
ATOM 839 O O . ALA A 1 112 ? 15.095 5.063 -35.555 1.00 96.31 112 ALA A O 1
ATOM 840 N N . ALA A 1 113 ? 16.052 6.611 -36.864 1.00 95.88 113 ALA A N 1
ATOM 841 C CA . ALA A 1 113 ? 15.870 7.714 -35.921 1.00 95.88 113 ALA A CA 1
ATOM 842 C C . ALA A 1 113 ? 14.389 8.081 -35.728 1.00 95.88 113 ALA A C 1
ATOM 844 O O . ALA A 1 113 ? 13.972 8.352 -34.604 1.00 95.88 113 ALA A O 1
ATOM 845 N N . GLU A 1 114 ? 13.592 8.066 -36.800 1.00 97.62 114 GLU A N 1
ATOM 846 C CA . GLU A 1 114 ? 12.138 8.262 -36.732 1.00 97.62 114 GLU A CA 1
ATOM 847 C C . GLU A 1 114 ? 11.460 7.134 -35.940 1.00 97.62 114 GLU A C 1
ATOM 849 O O . GLU A 1 114 ? 10.654 7.421 -35.061 1.00 97.62 114 GLU A O 1
ATOM 854 N N . GLY A 1 115 ? 11.851 5.874 -36.167 1.00 97.00 115 GLY A N 1
ATOM 855 C CA . GLY A 1 115 ? 11.356 4.728 -35.398 1.00 97.00 115 GLY A CA 1
ATOM 856 C C . GLY A 1 115 ? 11.676 4.832 -33.906 1.00 97.00 115 GLY A C 1
ATOM 857 O O . GLY A 1 115 ? 10.773 4.750 -33.081 1.00 97.00 115 GLY A O 1
ATOM 858 N N . LEU A 1 116 ? 12.935 5.121 -33.555 1.00 95.94 116 LEU A N 1
ATOM 859 C CA . LEU A 1 116 ? 13.337 5.322 -32.158 1.00 95.94 116 LEU A CA 1
ATOM 860 C C . LEU A 1 116 ? 12.595 6.490 -31.498 1.00 95.94 116 LEU A C 1
ATOM 862 O O . LEU A 1 116 ? 12.324 6.444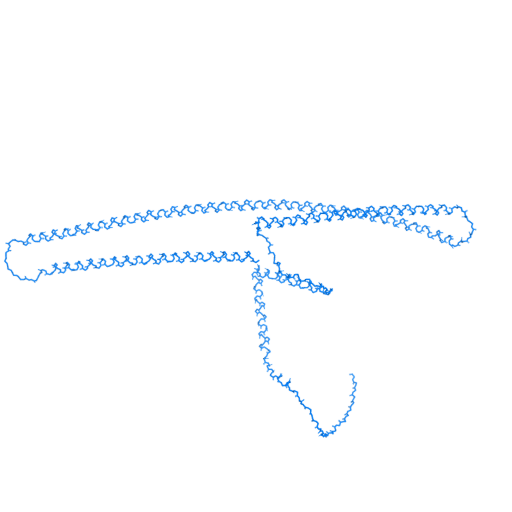 -30.302 1.00 95.94 116 LEU A O 1
ATOM 866 N N . ARG A 1 117 ? 12.268 7.542 -32.254 1.00 97.81 117 ARG A N 1
ATOM 867 C CA . ARG A 1 117 ? 11.479 8.660 -31.737 1.00 97.81 117 ARG A CA 1
ATOM 868 C C . ARG A 1 117 ? 10.042 8.237 -31.425 1.00 97.81 117 ARG A C 1
ATOM 870 O O . ARG A 1 117 ? 9.557 8.593 -30.357 1.00 97.81 117 ARG A O 1
ATOM 877 N N . CYS A 1 118 ? 9.397 7.470 -32.304 1.00 98.00 118 CYS A N 1
ATOM 878 C CA . CYS A 1 118 ? 8.078 6.900 -32.023 1.00 98.00 118 CYS A CA 1
ATOM 879 C C . CYS A 1 118 ? 8.115 5.971 -30.800 1.00 98.00 118 CYS A C 1
ATOM 881 O O . CYS A 1 118 ? 7.273 6.111 -29.922 1.00 98.00 118 CYS A O 1
ATOM 883 N N . ASP A 1 119 ? 9.130 5.107 -30.685 1.00 95.69 119 ASP A N 1
ATOM 884 C CA . ASP A 1 119 ? 9.289 4.222 -29.522 1.00 95.69 119 ASP A CA 1
ATOM 885 C C . ASP A 1 119 ? 9.432 5.017 -28.209 1.00 95.69 119 ASP A C 1
ATOM 887 O O . ASP A 1 119 ? 8.884 4.628 -27.178 1.00 95.69 119 ASP A O 1
ATOM 891 N N . VAL A 1 120 ? 10.155 6.146 -28.227 1.00 96.00 120 VAL A N 1
ATOM 892 C CA . VAL A 1 120 ? 10.268 7.043 -27.063 1.00 96.00 120 VAL A CA 1
ATOM 893 C C . VAL A 1 120 ? 8.923 7.690 -26.732 1.00 96.00 120 VAL A C 1
ATOM 895 O O . VAL A 1 120 ? 8.536 7.686 -25.567 1.00 96.00 120 VAL A O 1
ATOM 898 N N . GLU A 1 121 ? 8.198 8.203 -27.728 1.00 97.56 121 GLU A N 1
ATOM 899 C CA . GLU A 1 121 ? 6.872 8.809 -27.537 1.00 97.56 121 GLU A CA 1
ATOM 900 C C . GLU A 1 121 ? 5.863 7.786 -26.962 1.00 97.56 121 GLU A C 1
ATOM 902 O O . GLU A 1 121 ? 5.126 8.101 -26.022 1.00 97.56 121 GLU A O 1
ATOM 907 N N . ASP A 1 122 ? 5.888 6.538 -27.438 1.00 97.25 122 ASP A N 1
ATOM 908 C CA . ASP A 1 122 ? 5.051 5.443 -26.932 1.00 97.25 122 ASP A CA 1
ATOM 909 C C . ASP A 1 122 ? 5.415 5.054 -25.489 1.00 97.25 122 ASP A C 1
ATOM 911 O O . ASP A 1 122 ? 4.530 4.876 -24.642 1.00 97.25 122 ASP A O 1
ATOM 915 N N . LEU A 1 123 ? 6.713 4.959 -25.175 1.00 95.44 123 LEU A N 1
ATOM 916 C CA . LEU A 1 123 ? 7.188 4.687 -23.816 1.00 95.44 123 LEU A CA 1
ATOM 917 C C . LEU A 1 123 ? 6.811 5.815 -22.848 1.00 95.44 123 LEU A C 1
ATOM 919 O O . LEU A 1 123 ? 6.380 5.542 -21.726 1.00 95.44 123 LEU A O 1
ATOM 923 N N . GLU A 1 124 ? 6.925 7.075 -23.266 1.00 96.75 124 GLU A N 1
ATOM 924 C CA . GLU A 1 124 ? 6.499 8.228 -22.470 1.00 96.75 124 GLU A CA 1
ATOM 925 C C . GLU A 1 124 ? 4.988 8.201 -22.206 1.00 96.75 124 GLU A C 1
ATOM 927 O O . GLU A 1 124 ? 4.563 8.384 -21.060 1.00 96.75 124 GLU A O 1
ATOM 932 N N . ALA A 1 125 ? 4.173 7.909 -23.224 1.00 97.00 125 ALA A N 1
ATOM 933 C CA . ALA A 1 125 ? 2.725 7.771 -23.079 1.00 97.00 125 ALA A CA 1
ATOM 934 C C . ALA A 1 125 ? 2.350 6.618 -22.131 1.00 97.00 125 ALA A C 1
ATOM 936 O O . ALA A 1 125 ? 1.476 6.774 -21.267 1.00 97.00 125 ALA A O 1
ATOM 937 N N . GLN A 1 126 ? 3.043 5.478 -22.230 1.00 96.56 126 GLN A N 1
ATOM 938 C CA . GLN A 1 126 ? 2.862 4.357 -21.310 1.00 96.56 126 GLN A CA 1
ATOM 939 C C . GLN A 1 126 ? 3.208 4.762 -19.871 1.00 96.56 126 GLN A C 1
ATOM 941 O O . GLN A 1 126 ? 2.404 4.536 -18.964 1.00 96.56 126 GLN A O 1
ATOM 946 N N . MET A 1 127 ? 4.355 5.411 -19.652 1.00 94.06 127 MET A N 1
ATOM 947 C CA . MET A 1 127 ? 4.763 5.872 -18.322 1.00 94.06 127 MET A CA 1
ATOM 948 C C . MET A 1 127 ? 3.781 6.889 -17.727 1.00 94.06 127 MET A C 1
ATOM 950 O O . MET A 1 127 ? 3.503 6.845 -16.526 1.00 94.06 127 MET A O 1
ATOM 954 N N . GLN A 1 128 ? 3.230 7.792 -18.541 1.00 97.75 128 GLN A N 1
ATOM 955 C CA . GLN A 1 128 ? 2.211 8.747 -18.099 1.00 97.75 128 GLN A CA 1
ATOM 956 C C . GLN A 1 128 ? 0.922 8.035 -17.673 1.00 97.75 128 GLN A C 1
ATOM 958 O O . GLN A 1 128 ? 0.421 8.289 -16.575 1.00 97.75 128 GLN A O 1
ATOM 963 N N . SER A 1 129 ? 0.434 7.093 -18.483 1.00 97.06 129 SER A N 1
ATOM 964 C CA . SER A 1 129 ? -0.726 6.258 -18.150 1.00 97.06 129 SER A CA 1
ATOM 965 C C . SER A 1 129 ? -0.505 5.475 -16.851 1.00 97.06 129 SER A C 1
ATOM 967 O O . SER A 1 129 ? -1.327 5.530 -15.932 1.00 97.06 129 SER A O 1
ATOM 969 N N . GLU A 1 130 ? 0.644 4.810 -16.710 1.00 96.56 130 GLU A N 1
ATOM 970 C CA . GLU A 1 130 ? 1.003 4.086 -15.491 1.00 96.56 130 GLU A CA 1
ATOM 971 C C . GLU A 1 130 ? 1.047 5.031 -14.282 1.00 96.56 130 GLU A C 1
ATOM 973 O O . GLU A 1 130 ? 0.420 4.748 -13.259 1.00 96.56 130 GLU A O 1
ATOM 978 N N . SER A 1 131 ? 1.678 6.202 -14.408 1.00 94.62 131 SER A N 1
ATOM 979 C CA . SER A 1 131 ? 1.704 7.233 -13.362 1.00 94.62 131 SER A CA 1
ATOM 980 C C . SER A 1 131 ? 0.301 7.679 -12.940 1.00 94.62 131 SER A C 1
ATOM 982 O O . SER A 1 131 ? 0.020 7.810 -11.746 1.00 94.62 131 SER A O 1
ATOM 984 N N . GLU A 1 132 ? -0.613 7.878 -13.891 1.00 97.94 132 GLU A N 1
ATOM 985 C CA . GLU A 1 132 ? -2.005 8.211 -13.595 1.00 97.94 132 GLU A CA 1
ATOM 986 C C . GLU A 1 132 ? -2.739 7.089 -12.871 1.00 97.94 132 GLU A C 1
ATOM 988 O O . GLU A 1 132 ? -3.476 7.360 -11.918 1.00 97.94 132 GLU A O 1
ATOM 993 N N . THR A 1 133 ? -2.544 5.836 -13.288 1.00 97.19 133 THR A N 1
ATOM 994 C CA . THR A 1 133 ? -3.146 4.693 -12.593 1.00 97.19 133 THR A CA 1
ATOM 995 C C . THR A 1 133 ? -2.611 4.578 -11.169 1.00 97.19 133 THR A C 1
ATOM 997 O O . THR A 1 133 ? -3.409 4.471 -10.238 1.00 97.19 133 THR A O 1
ATOM 1000 N N . PHE A 1 134 ? -1.298 4.725 -10.959 1.00 96.31 134 PHE A N 1
ATOM 1001 C CA . PHE A 1 134 ? -0.706 4.738 -9.624 1.00 96.31 134 PHE A CA 1
ATOM 1002 C C . PHE A 1 134 ? -1.264 5.879 -8.773 1.00 96.31 134 PHE A C 1
ATOM 1004 O O . PHE A 1 134 ? -1.688 5.635 -7.644 1.00 96.31 134 PHE A O 1
ATOM 1011 N N . ARG A 1 135 ? -1.373 7.095 -9.320 1.00 98.31 135 ARG A N 1
ATOM 1012 C CA . ARG A 1 135 ? -1.953 8.250 -8.617 1.00 98.31 135 ARG A CA 1
ATOM 1013 C C . ARG A 1 135 ? -3.406 8.002 -8.204 1.00 98.31 135 ARG A C 1
ATOM 1015 O O . ARG A 1 135 ? -3.763 8.270 -7.059 1.00 98.31 135 ARG A O 1
ATOM 1022 N N . LYS A 1 136 ? -4.227 7.436 -9.096 1.00 97.81 136 LYS A N 1
ATOM 1023 C CA . LYS A 1 136 ? -5.622 7.059 -8.802 1.00 97.81 136 LYS A CA 1
ATOM 1024 C C . LYS A 1 136 ? -5.693 5.986 -7.714 1.00 97.81 136 LYS A C 1
ATOM 1026 O O . LYS A 1 136 ? -6.492 6.114 -6.792 1.00 97.81 136 LYS A O 1
ATOM 1031 N N . THR A 1 137 ? -4.845 4.956 -7.783 1.00 97.25 137 THR A N 1
ATOM 1032 C CA . THR A 1 137 ? -4.811 3.907 -6.749 1.00 97.25 137 THR A CA 1
ATOM 1033 C C . THR A 1 137 ? -4.351 4.441 -5.397 1.00 97.25 137 THR A C 1
ATOM 1035 O O . THR A 1 137 ? -4.945 4.081 -4.386 1.00 97.25 137 THR A O 1
ATOM 1038 N N . MET A 1 138 ? -3.354 5.331 -5.368 1.00 96.75 138 MET A N 1
ATOM 1039 C CA . MET A 1 138 ? -2.864 5.947 -4.136 1.00 96.75 138 MET A CA 1
ATOM 1040 C C . MET A 1 138 ? -3.958 6.791 -3.483 1.00 96.75 138 MET A C 1
ATOM 1042 O O . MET A 1 138 ? -4.301 6.549 -2.332 1.00 96.75 138 MET A O 1
ATOM 1046 N N . SER A 1 139 ? -4.586 7.687 -4.250 1.00 98.06 139 SER A N 1
ATOM 1047 C CA . SER A 1 139 ? -5.697 8.510 -3.762 1.00 98.06 139 SER A CA 1
ATOM 1048 C C . SER A 1 139 ? -6.883 7.662 -3.282 1.00 98.06 139 SER A C 1
ATOM 1050 O O . SER A 1 139 ? -7.476 7.954 -2.247 1.00 98.06 139 SER A O 1
ATOM 1052 N N . GLY A 1 140 ? -7.201 6.564 -3.979 1.00 98.19 140 GLY A N 1
ATOM 1053 C CA . GLY A 1 140 ? -8.238 5.627 -3.546 1.00 98.19 140 GLY A CA 1
ATOM 1054 C C . GLY A 1 140 ? -7.906 4.926 -2.224 1.00 98.19 140 GLY A C 1
ATOM 1055 O O . GLY A 1 140 ? -8.775 4.800 -1.363 1.00 98.19 140 GLY A O 1
ATOM 1056 N N . LEU A 1 141 ? -6.655 4.497 -2.036 1.00 96.75 141 LEU A N 1
ATOM 1057 C CA . LEU A 1 141 ? -6.194 3.886 -0.784 1.00 96.75 141 LEU A CA 1
ATOM 1058 C C . LEU A 1 141 ? -6.149 4.894 0.371 1.00 96.75 141 LEU A C 1
ATOM 1060 O O . LEU A 1 141 ? -6.482 4.533 1.498 1.00 96.75 141 LEU A O 1
ATOM 1064 N N . GLU A 1 142 ? -5.772 6.144 0.107 1.00 98.12 142 GLU A N 1
ATOM 1065 C CA . GLU A 1 142 ? -5.805 7.232 1.089 1.00 98.12 142 GLU A CA 1
ATOM 1066 C C . GLU A 1 142 ? -7.238 7.514 1.550 1.00 98.12 142 GLU A C 1
ATOM 1068 O O . GLU A 1 142 ? -7.499 7.508 2.752 1.00 98.12 142 GLU A O 1
ATOM 1073 N N . ALA A 1 143 ? -8.188 7.633 0.617 1.00 98.12 143 ALA A N 1
ATOM 1074 C CA . ALA A 1 143 ? -9.603 7.806 0.941 1.00 98.12 143 ALA A CA 1
ATOM 1075 C C . ALA A 1 143 ? -10.164 6.616 1.743 1.00 98.12 143 ALA A C 1
ATOM 1077 O O . ALA A 1 143 ? -10.906 6.804 2.709 1.00 98.12 143 ALA A O 1
ATOM 1078 N N . GLN A 1 144 ? -9.775 5.383 1.395 1.00 97.44 144 GLN A N 1
ATOM 1079 C CA . GLN A 1 144 ? -10.140 4.193 2.171 1.00 97.44 144 GLN A CA 1
ATOM 1080 C C . GLN A 1 144 ? -9.565 4.250 3.589 1.00 97.44 144 GLN A C 1
ATOM 1082 O O . GLN A 1 144 ? -10.294 4.018 4.552 1.00 97.44 144 GLN A O 1
ATOM 1087 N N . LEU A 1 145 ? -8.289 4.610 3.738 1.00 97.56 145 LEU A N 1
ATOM 1088 C CA . LEU A 1 145 ? -7.638 4.738 5.040 1.00 97.56 145 LEU A CA 1
ATOM 1089 C C . LEU A 1 145 ? -8.308 5.807 5.911 1.00 97.56 145 LEU A C 1
ATOM 1091 O O . LEU A 1 145 ? -8.487 5.593 7.109 1.00 97.56 145 LEU A O 1
ATOM 1095 N N . GLU A 1 146 ? -8.676 6.947 5.332 1.00 98.38 146 GLU A N 1
ATOM 1096 C CA . GLU A 1 146 ? -9.414 7.999 6.031 1.00 98.38 146 GLU A CA 1
ATOM 1097 C C . GLU A 1 146 ? -10.810 7.530 6.445 1.00 98.38 146 GLU A C 1
ATOM 1099 O O . GLU A 1 146 ? -11.190 7.711 7.602 1.00 98.38 146 GLU A O 1
ATOM 1104 N N . SER A 1 147 ? -11.539 6.846 5.559 1.00 97.94 147 SER A N 1
ATOM 1105 C CA . SER A 1 147 ? -12.864 6.305 5.882 1.00 97.94 147 SER A CA 1
ATOM 1106 C C . SER A 1 147 ? -12.817 5.267 7.011 1.00 97.94 147 SER A C 1
ATOM 1108 O O . SER A 1 147 ? -13.615 5.337 7.943 1.00 97.94 147 SER A O 1
ATOM 1110 N N . GLU A 1 148 ? -11.826 4.371 7.000 1.00 95.56 148 GLU A N 1
ATOM 1111 C CA . GLU A 1 148 ? -11.595 3.381 8.057 1.00 95.56 148 GLU A CA 1
ATOM 1112 C C . GLU A 1 148 ? -11.185 4.045 9.375 1.00 95.56 148 GLU A C 1
ATOM 1114 O O . GLU A 1 148 ? -11.622 3.630 10.448 1.00 95.56 148 GLU A O 1
ATOM 1119 N N . ARG A 1 149 ? -10.375 5.112 9.328 1.00 98.19 149 ARG A N 1
ATOM 1120 C CA . ARG A 1 149 ? -10.030 5.895 10.525 1.00 98.19 149 ARG A CA 1
ATOM 1121 C C . ARG A 1 149 ? -11.267 6.533 11.145 1.00 98.19 149 ARG A C 1
ATOM 1123 O O . ARG A 1 149 ? -11.429 6.445 12.359 1.00 98.19 149 ARG A O 1
ATOM 1130 N N . LEU A 1 150 ? -12.135 7.136 10.334 1.00 98.44 150 LEU A N 1
ATOM 1131 C CA . LEU A 1 150 ? -13.382 7.737 10.809 1.00 98.44 150 LEU A CA 1
ATOM 1132 C C . LEU A 1 150 ? -14.339 6.679 11.371 1.00 98.44 150 LEU A C 1
ATOM 1134 O O . LEU A 1 150 ? -14.851 6.852 12.475 1.00 98.44 150 LEU A O 1
ATOM 1138 N N . ALA A 1 151 ? -14.517 5.555 10.672 1.00 97.19 151 ALA A N 1
ATOM 1139 C CA . ALA A 1 151 ? -15.344 4.444 11.142 1.00 97.19 151 ALA A CA 1
ATOM 1140 C C . ALA A 1 151 ? -14.821 3.860 12.463 1.00 97.19 151 ALA A C 1
ATOM 1142 O O . ALA A 1 151 ? -15.595 3.575 13.378 1.00 97.19 151 ALA A O 1
ATOM 1143 N N . ARG A 1 152 ? -13.497 3.732 12.598 1.00 97.81 152 ARG A N 1
ATOM 1144 C CA . ARG A 1 152 ? -12.860 3.279 13.833 1.00 97.81 152 ARG A CA 1
ATOM 1145 C C . ARG A 1 152 ? -13.082 4.256 14.986 1.00 97.81 152 ARG A C 1
ATOM 1147 O O . ARG A 1 152 ? -13.375 3.798 16.085 1.00 97.81 152 ARG A O 1
ATOM 1154 N N . LEU A 1 153 ? -12.939 5.561 14.758 1.00 98.50 153 LEU A N 1
ATOM 1155 C CA . LEU A 1 153 ? -13.190 6.570 15.793 1.00 98.50 153 LEU A CA 1
ATOM 1156 C C . LEU A 1 153 ? -14.649 6.532 16.260 1.00 98.50 153 LEU A C 1
ATOM 1158 O O . LEU A 1 153 ? -14.888 6.475 17.462 1.00 98.50 153 LEU A O 1
ATOM 1162 N N . ALA A 1 154 ? -15.605 6.449 15.332 1.00 97.88 154 ALA A N 1
ATOM 1163 C CA . ALA A 1 154 ? -17.023 6.309 15.667 1.00 97.88 154 ALA A CA 1
ATOM 1164 C C . ALA A 1 154 ? -17.296 5.041 16.500 1.00 97.88 154 ALA A C 1
ATOM 1166 O O . ALA A 1 154 ? -17.945 5.102 17.542 1.00 97.88 154 ALA A O 1
ATOM 1167 N N . ALA A 1 155 ? -16.723 3.897 16.108 1.00 96.19 155 ALA A N 1
ATOM 1168 C CA . ALA A 1 155 ? -16.853 2.654 16.868 1.00 96.19 155 ALA A CA 1
ATOM 1169 C C . ALA A 1 155 ? -16.188 2.728 18.259 1.00 96.19 155 ALA A C 1
ATOM 1171 O O . ALA A 1 155 ? -16.689 2.146 19.224 1.00 96.19 155 ALA A O 1
ATOM 1172 N N . GLU A 1 156 ? -15.059 3.434 18.390 1.00 98.12 156 GLU A N 1
ATOM 1173 C CA . GLU A 1 156 ? -14.407 3.676 19.680 1.00 98.12 156 GLU A CA 1
ATOM 1174 C C . GLU A 1 156 ? -15.270 4.572 20.587 1.00 98.12 156 GLU A C 1
ATOM 1176 O O . GLU A 1 156 ? -15.385 4.284 21.781 1.00 98.12 156 GLU A O 1
ATOM 1181 N N . GLU A 1 157 ? -15.921 5.602 20.042 1.00 98.19 157 GLU A N 1
ATOM 1182 C CA . GLU A 1 157 ? -16.864 6.460 20.771 1.00 98.19 157 GLU A CA 1
ATOM 1183 C C . GLU A 1 157 ? -18.104 5.687 21.240 1.00 98.19 157 GLU A C 1
ATOM 1185 O O . GLU A 1 157 ? -18.455 5.754 22.422 1.00 98.19 157 GLU A O 1
ATOM 1190 N N . GLU A 1 158 ? -18.714 4.879 20.369 1.00 97.56 158 GLU A N 1
ATOM 1191 C CA . GLU A 1 158 ? -19.840 4.004 20.722 1.00 97.56 158 GLU A CA 1
ATOM 1192 C C . GLU A 1 158 ? -19.453 2.998 21.815 1.00 97.56 158 GLU A C 1
ATOM 1194 O O . GLU A 1 158 ? -20.172 2.820 22.803 1.00 97.56 158 GLU A O 1
ATOM 1199 N N . ALA A 1 159 ? -18.275 2.377 21.701 1.00 96.31 159 ALA A N 1
ATOM 1200 C CA . ALA A 1 159 ? -17.774 1.455 22.715 1.00 96.31 159 ALA A CA 1
ATOM 1201 C C . ALA A 1 159 ? -17.524 2.156 24.061 1.00 96.31 159 ALA A C 1
ATOM 1203 O O . ALA A 1 159 ? -17.743 1.561 25.121 1.00 96.31 159 ALA A O 1
ATOM 1204 N N . GLN A 1 160 ? -17.064 3.410 24.051 1.00 98.38 160 GLN A N 1
ATOM 1205 C CA . GLN A 1 160 ? -16.920 4.208 25.269 1.00 98.38 160 GLN A CA 1
ATOM 1206 C C . GLN A 1 160 ? -18.276 4.568 25.880 1.00 98.38 160 GLN A C 1
ATOM 1208 O O . GLN A 1 160 ? -18.424 4.461 27.100 1.00 98.38 160 GLN A O 1
ATOM 1213 N N . ALA A 1 161 ? -19.261 4.955 25.067 1.00 98.12 161 ALA A N 1
ATOM 1214 C CA . ALA A 1 161 ? -20.619 5.237 25.525 1.00 98.12 161 ALA A CA 1
ATOM 1215 C C . ALA A 1 161 ? -21.243 3.998 26.186 1.00 98.12 161 ALA A C 1
ATOM 1217 O O . ALA A 1 161 ? -21.620 4.056 27.358 1.00 98.12 161 ALA A O 1
ATOM 1218 N N . ALA A 1 162 ? -21.192 2.845 25.514 1.00 96.12 162 ALA A N 1
ATOM 1219 C CA . ALA A 1 162 ? -21.686 1.577 26.048 1.00 96.12 162 ALA A CA 1
ATOM 1220 C C . ALA A 1 162 ? -20.986 1.172 27.360 1.00 96.12 162 ALA A C 1
ATOM 1222 O O . ALA A 1 162 ? -21.621 0.669 28.287 1.00 96.12 162 ALA A O 1
ATOM 1223 N N . ARG A 1 163 ? -19.673 1.423 27.495 1.00 98.12 163 ARG A N 1
ATOM 1224 C CA . ARG A 1 163 ? -18.940 1.188 28.757 1.00 98.12 163 ARG A CA 1
ATOM 1225 C C . ARG A 1 163 ? -19.420 2.094 29.889 1.00 98.12 163 ARG A C 1
ATOM 1227 O O . ARG A 1 163 ? -19.516 1.628 31.026 1.00 98.12 163 ARG A O 1
ATOM 1234 N N . ARG A 1 164 ? -19.689 3.372 29.603 1.00 98.50 164 ARG A N 1
ATOM 1235 C CA . ARG A 1 164 ? -20.213 4.323 30.597 1.00 98.50 164 ARG A CA 1
ATOM 1236 C C . ARG A 1 164 ? -21.601 3.894 31.056 1.00 98.50 164 ARG A C 1
ATOM 1238 O O . ARG A 1 164 ? -21.817 3.801 32.260 1.00 98.50 164 ARG A O 1
ATOM 1245 N N . GLU A 1 165 ? -22.484 3.555 30.124 1.00 98.00 165 GLU A N 1
ATOM 1246 C CA . GLU A 1 165 ? -23.824 3.042 30.425 1.00 98.00 165 GLU A CA 1
ATOM 1247 C C . GLU A 1 165 ? -23.760 1.760 31.260 1.00 98.00 165 GLU A C 1
ATOM 1249 O O . GLU A 1 165 ? -24.386 1.681 32.314 1.00 98.00 165 GLU A O 1
ATOM 1254 N N . ALA A 1 166 ? -22.925 0.792 30.874 1.00 96.12 166 ALA A N 1
ATOM 1255 C CA . ALA A 1 166 ? -22.745 -0.441 31.637 1.00 96.12 166 ALA A CA 1
ATOM 1256 C C . ALA A 1 166 ? -22.231 -0.184 33.065 1.00 96.12 166 ALA A C 1
ATOM 1258 O O . ALA A 1 166 ? -22.679 -0.836 34.010 1.00 96.12 166 ALA A O 1
ATOM 1259 N N . SER A 1 167 ? -21.313 0.774 33.255 1.00 98.38 167 SER A N 1
ATOM 1260 C CA . SER A 1 167 ? -20.863 1.149 34.601 1.00 98.38 167 SER A CA 1
ATOM 1261 C C . SER A 1 167 ? -21.976 1.803 35.411 1.00 98.38 167 SER A C 1
ATOM 1263 O O . SER A 1 167 ? -22.143 1.453 36.575 1.00 98.38 167 SER A O 1
ATOM 1265 N N . GLN A 1 168 ? -22.749 2.709 34.810 1.00 98.44 168 GLN A N 1
ATOM 1266 C CA . GLN A 1 168 ? -23.877 3.356 35.480 1.00 98.44 168 GLN A CA 1
ATOM 1267 C C . GLN A 1 168 ? -24.922 2.324 35.915 1.00 98.44 168 GLN A C 1
ATOM 1269 O O . GLN A 1 168 ? -25.328 2.324 37.073 1.00 98.44 168 GLN A O 1
ATOM 1274 N N . GLN A 1 169 ? -25.288 1.390 35.033 1.00 96.56 169 GLN A N 1
ATOM 1275 C CA . GLN A 1 169 ? -26.209 0.294 35.351 1.00 96.56 169 GLN A CA 1
ATOM 1276 C C . GLN A 1 169 ? -25.669 -0.596 36.477 1.00 96.56 169 GLN A C 1
ATOM 1278 O O . GLN A 1 169 ? -26.405 -0.953 37.394 1.00 96.56 169 GLN A O 1
ATOM 1283 N N . ARG A 1 170 ? -24.366 -0.911 36.463 1.00 98.00 170 ARG A N 1
ATOM 1284 C CA . ARG A 1 170 ? -23.714 -1.659 37.548 1.00 98.00 170 ARG A CA 1
ATOM 1285 C C . ARG A 1 170 ? -23.797 -0.912 38.881 1.00 98.00 170 ARG A C 1
ATOM 1287 O O . ARG A 1 170 ? -24.056 -1.539 39.904 1.00 98.00 170 ARG A O 1
ATOM 1294 N N . ASP A 1 171 ? -23.557 0.396 38.886 1.00 98.25 171 ASP A N 1
ATOM 1295 C CA . ASP A 1 171 ? -23.584 1.204 40.107 1.00 98.25 171 ASP A CA 1
ATOM 1296 C C . ASP A 1 171 ? -25.012 1.362 40.653 1.00 98.25 171 ASP A C 1
ATOM 1298 O O . ASP A 1 171 ? -25.205 1.265 41.865 1.00 98.25 171 ASP A O 1
ATOM 1302 N N . LEU A 1 172 ? -26.015 1.522 39.781 1.00 98.31 172 LEU A N 1
ATOM 1303 C CA . LEU A 1 172 ? -27.433 1.488 40.163 1.00 98.31 172 LEU A CA 1
ATOM 1304 C C . LEU A 1 172 ? -27.807 0.130 40.767 1.00 98.31 172 LEU A C 1
ATOM 1306 O O . LEU A 1 172 ? -28.299 0.076 41.888 1.00 98.31 172 LEU A O 1
ATOM 1310 N N . TRP A 1 173 ? -27.450 -0.971 40.103 1.00 96.94 173 TRP A N 1
ATOM 1311 C CA . TRP A 1 173 ? -27.712 -2.316 40.616 1.00 96.94 173 TRP A CA 1
ATOM 1312 C C . TRP A 1 173 ? -27.059 -2.570 41.982 1.00 96.94 173 TRP A C 1
ATOM 1314 O O . TRP A 1 173 ? -27.651 -3.201 42.857 1.00 96.94 173 TRP A O 1
ATOM 1324 N N . LEU A 1 174 ? -25.834 -2.077 42.193 1.00 98.25 174 LEU A N 1
ATOM 1325 C CA . LEU A 1 174 ? -25.159 -2.182 43.489 1.00 98.25 174 LEU A CA 1
ATOM 1326 C C . LEU A 1 174 ? -25.874 -1.376 44.579 1.00 98.25 174 LEU A C 1
ATOM 1328 O O . LEU A 1 174 ? -25.957 -1.858 45.711 1.00 98.25 174 LEU A O 1
ATOM 1332 N N . ARG A 1 175 ? -26.398 -0.187 44.253 1.00 98.44 175 ARG A N 1
ATOM 1333 C CA . ARG A 1 175 ? -27.207 0.619 45.179 1.00 98.44 175 ARG A CA 1
ATOM 1334 C C . ARG A 1 175 ? -28.494 -0.105 45.546 1.00 98.44 175 ARG A C 1
ATOM 1336 O O . ARG A 1 175 ? -28.718 -0.314 46.736 1.00 98.44 175 ARG A O 1
ATOM 1343 N N . ASP A 1 176 ? -29.245 -0.591 44.565 1.00 96.75 176 ASP A N 1
ATOM 1344 C CA . ASP A 1 176 ? -30.496 -1.321 44.799 1.00 96.75 176 ASP A CA 1
ATOM 1345 C C . ASP A 1 176 ? -30.252 -2.586 45.628 1.00 96.75 176 ASP A C 1
ATOM 1347 O O . ASP A 1 176 ? -30.954 -2.862 46.601 1.00 96.75 176 ASP A O 1
ATOM 1351 N N . LYS A 1 177 ? -29.184 -3.334 45.313 1.00 97.31 177 LYS A N 1
ATOM 1352 C CA . LYS A 1 177 ? -28.754 -4.485 46.115 1.00 97.31 177 LYS A CA 1
ATOM 1353 C C . LYS A 1 177 ? -28.448 -4.081 47.558 1.00 97.31 177 LYS A C 1
ATOM 1355 O O . LYS A 1 177 ? -28.835 -4.804 48.477 1.00 97.31 177 LYS A O 1
ATOM 1360 N N . SER A 1 178 ? -27.741 -2.970 47.765 1.00 97.38 178 SER A N 1
ATOM 1361 C CA . SER A 1 178 ? -27.418 -2.488 49.109 1.00 97.38 178 SER A CA 1
ATOM 1362 C C . SER A 1 178 ? -28.674 -2.076 49.880 1.00 97.38 178 SER A C 1
ATOM 1364 O O . SER A 1 178 ? -28.837 -2.491 51.026 1.00 97.38 178 SER A O 1
ATOM 1366 N N . GLU A 1 179 ? -29.611 -1.384 49.231 1.00 97.88 179 GLU A N 1
ATOM 1367 C CA . GLU A 1 179 ? -30.875 -0.959 49.826 1.00 97.88 179 GLU A CA 1
ATOM 1368 C C . GLU A 1 179 ? -31.743 -2.160 50.218 1.00 97.88 179 GLU A C 1
ATOM 1370 O O . GLU A 1 179 ? -32.211 -2.248 51.354 1.00 97.88 179 GLU A O 1
ATOM 1375 N N . LEU A 1 180 ? -31.899 -3.138 49.322 1.00 95.19 180 LEU A N 1
ATOM 1376 C CA . LEU A 1 180 ? -32.628 -4.373 49.615 1.00 95.19 180 LEU A CA 1
ATOM 1377 C C . LEU A 1 180 ? -31.967 -5.171 50.743 1.00 95.19 180 LEU A C 1
ATOM 1379 O O . LEU A 1 180 ? -32.667 -5.691 51.611 1.00 95.19 180 LEU A O 1
ATOM 1383 N N . SER A 1 181 ? -30.632 -5.240 50.774 1.00 97.25 181 SER A N 1
ATOM 1384 C CA . SER A 1 181 ? -29.909 -5.910 51.862 1.00 97.25 181 SER A CA 1
ATOM 1385 C C . SER A 1 181 ? -30.093 -5.204 53.207 1.00 97.25 181 SER A C 1
ATOM 1387 O O . SER A 1 181 ? -30.251 -5.870 54.226 1.00 97.25 181 SER A O 1
ATOM 1389 N N . GLN A 1 182 ? -30.152 -3.868 53.213 1.00 97.44 182 GLN A N 1
ATOM 1390 C CA . GLN A 1 182 ? -30.410 -3.082 54.415 1.00 97.44 182 GLN A CA 1
ATOM 1391 C C . GLN A 1 182 ? -31.842 -3.292 54.918 1.00 97.44 182 GLN A C 1
ATOM 1393 O O . GLN A 1 182 ? -32.035 -3.504 56.113 1.00 97.44 182 GLN A O 1
ATOM 1398 N N . ARG A 1 183 ? -32.837 -3.292 54.021 1.00 97.50 183 ARG A N 1
ATOM 1399 C CA . ARG A 1 183 ? -34.238 -3.592 54.364 1.00 97.50 183 ARG A CA 1
ATOM 1400 C C . ARG A 1 183 ? -34.397 -5.013 54.907 1.00 97.50 183 ARG A C 1
ATOM 1402 O O . ARG A 1 183 ? -35.125 -5.218 55.874 1.00 97.50 183 ARG A O 1
ATOM 1409 N N . LEU A 1 184 ? -33.695 -5.986 54.320 1.00 95.44 184 LEU A N 1
ATOM 1410 C CA . LEU A 1 184 ? -33.679 -7.361 54.820 1.00 95.44 184 LEU A CA 1
ATOM 1411 C C . LEU A 1 184 ? -33.080 -7.425 56.230 1.00 95.44 184 LEU A C 1
ATOM 1413 O O . LEU A 1 184 ? -33.709 -7.986 57.120 1.00 95.44 184 LEU A O 1
ATOM 1417 N N . ALA A 1 185 ? -31.927 -6.787 56.455 1.00 96.69 185 ALA A N 1
ATOM 1418 C CA . ALA A 1 185 ? -31.284 -6.741 57.768 1.00 96.69 185 ALA A CA 1
ATOM 1419 C C . ALA A 1 185 ? -32.156 -6.042 58.831 1.00 96.69 185 ALA A C 1
ATOM 1421 O O . ALA A 1 185 ? -32.201 -6.482 59.977 1.00 96.69 185 ALA A O 1
ATOM 1422 N N . GLN A 1 186 ? -32.878 -4.978 58.460 1.00 97.25 186 GLN A N 1
ATOM 1423 C CA . GLN A 1 186 ? -33.854 -4.320 59.339 1.00 97.25 186 GLN A CA 1
ATOM 1424 C C . GLN A 1 186 ? -34.999 -5.271 59.714 1.00 97.25 186 GLN A C 1
ATOM 1426 O O . GLN A 1 186 ? -35.287 -5.435 60.897 1.00 97.25 186 GLN A O 1
ATOM 1431 N N . ALA A 1 187 ? -35.593 -5.958 58.733 1.00 94.00 187 ALA A N 1
ATOM 1432 C CA . ALA A 1 187 ? -36.662 -6.927 58.975 1.00 94.00 187 ALA A CA 1
ATOM 1433 C C . ALA A 1 187 ? -36.194 -8.133 59.816 1.00 94.00 187 ALA A C 1
ATOM 1435 O O . ALA A 1 187 ? -36.945 -8.645 60.646 1.00 94.00 187 ALA A O 1
ATOM 1436 N N . GLU A 1 188 ? -34.953 -8.590 59.630 1.00 95.31 188 GLU A N 1
ATOM 1437 C CA . GLU A 1 188 ? -34.334 -9.631 60.458 1.00 95.31 188 GLU A CA 1
ATOM 1438 C C . GLU A 1 188 ? -34.125 -9.158 61.903 1.00 95.31 188 GLU A C 1
ATOM 1440 O O . GLU A 1 188 ? -34.464 -9.884 62.838 1.00 95.31 188 GLU A O 1
ATOM 1445 N N . ALA A 1 189 ? -33.652 -7.924 62.106 1.00 95.44 189 ALA A N 1
ATOM 1446 C CA . ALA A 1 189 ? -33.494 -7.340 63.438 1.00 95.44 189 ALA A CA 1
ATOM 1447 C C . ALA A 1 189 ? -34.840 -7.163 64.162 1.00 95.44 189 ALA A C 1
ATOM 1449 O O . ALA A 1 189 ? -34.934 -7.432 65.361 1.00 95.44 189 ALA A O 1
ATOM 1450 N N . GLU A 1 190 ? -35.892 -6.758 63.445 1.00 95.38 190 GLU A N 1
ATOM 1451 C CA . GLU A 1 190 ? -37.256 -6.686 63.978 1.00 95.38 190 GLU A CA 1
ATOM 1452 C C . GLU A 1 190 ? -37.795 -8.073 64.354 1.00 95.38 190 GLU A C 1
ATOM 1454 O O . GLU A 1 190 ? -38.341 -8.244 65.446 1.00 95.38 190 GLU A O 1
ATOM 1459 N N . LEU A 1 191 ? -37.590 -9.089 63.506 1.00 92.25 191 LEU A N 1
ATOM 1460 C CA . LEU A 1 191 ? -37.946 -10.479 63.815 1.00 92.25 191 LEU A CA 1
ATOM 1461 C C . LEU A 1 191 ? -37.217 -10.990 65.057 1.00 92.25 191 LEU A C 1
ATOM 1463 O O . LEU A 1 191 ? -37.831 -11.631 65.911 1.00 92.25 191 LEU A O 1
ATOM 1467 N N . ASP A 1 192 ? -35.926 -10.701 65.186 1.00 93.50 192 ASP A N 1
ATOM 1468 C CA . ASP A 1 192 ? -35.145 -11.092 66.354 1.00 93.50 192 ASP A CA 1
ATOM 1469 C C . ASP A 1 192 ? -35.567 -10.326 67.613 1.00 93.50 192 ASP A C 1
ATOM 1471 O O . ASP A 1 192 ? -35.618 -10.914 68.696 1.00 93.50 192 ASP A O 1
ATOM 1475 N N . ALA A 1 193 ? -35.946 -9.052 67.496 1.00 93.88 193 ALA A N 1
ATOM 1476 C CA . ALA A 1 193 ? -36.529 -8.289 68.596 1.00 93.88 193 ALA A CA 1
ATOM 1477 C C . ALA A 1 193 ? -37.876 -8.883 69.044 1.00 93.88 193 ALA A C 1
ATOM 1479 O O . ALA A 1 193 ? -38.070 -9.118 70.239 1.00 93.88 193 ALA A O 1
ATOM 1480 N N . LEU A 1 194 ? -38.771 -9.209 68.106 1.00 89.81 194 LEU A N 1
ATOM 1481 C CA . LEU A 1 194 ? -40.049 -9.873 68.388 1.00 89.81 194 LEU A CA 1
ATOM 1482 C C . LEU A 1 194 ? -39.845 -11.263 69.005 1.00 89.81 194 LEU A C 1
ATOM 1484 O O . LEU A 1 194 ? -40.511 -11.616 69.980 1.00 89.81 194 LEU A O 1
ATOM 1488 N N . ARG A 1 195 ? -38.880 -12.045 68.509 1.00 88.56 195 ARG A N 1
ATOM 1489 C CA . ARG A 1 195 ? -38.489 -13.327 69.117 1.00 88.56 195 ARG A CA 1
ATOM 1490 C C . ARG A 1 195 ? -38.013 -13.137 70.552 1.00 88.56 195 ARG A C 1
ATOM 1492 O O . ARG A 1 195 ? -38.498 -13.839 71.433 1.00 88.56 195 ARG A O 1
ATOM 1499 N N . ARG A 1 196 ? -37.135 -12.164 70.813 1.00 87.38 196 ARG A N 1
ATOM 1500 C CA . ARG A 1 196 ? -36.657 -11.835 72.169 1.00 87.38 196 ARG A CA 1
ATOM 1501 C C . ARG A 1 196 ? -37.764 -11.335 73.092 1.00 87.38 196 ARG A C 1
ATOM 1503 O O . ARG A 1 196 ? -37.671 -11.581 74.285 1.00 87.38 196 ARG A O 1
ATOM 1510 N N . GLN A 1 197 ? -38.791 -10.663 72.575 1.00 85.94 197 GLN A N 1
ATOM 1511 C CA . GLN A 1 197 ? -39.964 -10.255 73.359 1.00 85.94 197 GLN A CA 1
ATOM 1512 C C . GLN A 1 197 ? -40.901 -11.439 73.647 1.00 85.94 197 GLN A C 1
ATOM 1514 O O . GLN A 1 197 ? -41.390 -11.585 74.764 1.00 85.94 197 GLN A O 1
ATOM 1519 N N . SER A 1 198 ? -41.104 -12.327 72.670 1.00 77.38 198 SER A N 1
ATOM 1520 C CA . SER A 1 198 ? -41.963 -13.512 72.814 1.00 77.38 198 SER A CA 1
ATOM 1521 C C . SER A 1 198 ? -41.336 -14.650 73.632 1.00 77.38 198 SER A C 1
ATOM 1523 O O . SER A 1 198 ? -42.060 -15.371 74.310 1.00 77.38 198 SER A O 1
ATOM 1525 N N . ALA A 1 199 ? -40.008 -14.801 73.636 1.00 75.12 199 ALA A N 1
ATOM 1526 C CA . ALA A 1 199 ? -39.297 -15.843 74.382 1.00 75.12 199 ALA A CA 1
ATOM 1527 C C . ALA A 1 199 ? -39.528 -15.806 75.914 1.00 75.12 199 ALA A C 1
ATOM 1529 O O . ALA A 1 199 ? -39.890 -16.841 76.478 1.00 75.12 199 ALA A O 1
ATOM 1530 N N . PRO A 1 200 ? -39.394 -14.664 76.622 1.00 69.31 200 PRO A N 1
ATOM 1531 C CA . PRO A 1 200 ? -39.721 -14.577 78.044 1.00 69.31 200 PRO A CA 1
ATOM 1532 C C . PRO A 1 200 ? -41.230 -14.652 78.293 1.00 69.31 200 PRO A C 1
ATOM 1534 O O . PRO A 1 200 ? -41.639 -15.121 79.351 1.00 69.31 200 PRO A O 1
ATOM 1537 N N . GLN A 1 201 ? -42.065 -14.239 77.334 1.00 64.06 201 GLN A N 1
ATOM 1538 C CA . GLN A 1 201 ? -43.521 -14.348 77.439 1.00 64.06 201 GLN A CA 1
ATOM 1539 C C . GLN A 1 201 ? -43.965 -15.819 77.393 1.00 64.06 201 GLN A C 1
ATOM 1541 O O . GLN A 1 201 ? -44.752 -16.221 78.242 1.00 64.06 201 GLN A O 1
ATOM 1546 N N . LEU A 1 202 ? -43.367 -16.627 76.507 1.00 59.72 202 LEU A N 1
ATOM 1547 C CA . LEU A 1 202 ? -43.545 -18.081 76.431 1.00 59.72 202 LEU A CA 1
ATOM 1548 C C . LEU A 1 202 ? -42.966 -18.825 77.640 1.00 59.72 202 LEU A C 1
ATOM 1550 O O . LEU A 1 202 ? -43.566 -19.791 78.098 1.00 59.72 202 LEU A O 1
ATOM 1554 N N . LEU A 1 203 ? -41.832 -18.384 78.194 1.00 62.50 203 LEU A N 1
ATOM 1555 C CA . LEU A 1 203 ? -41.281 -18.949 79.434 1.00 62.50 203 LEU A CA 1
ATOM 1556 C C . LEU A 1 203 ? -42.135 -18.587 80.662 1.00 62.50 203 LEU A C 1
ATOM 1558 O O . LEU A 1 203 ? -42.315 -19.420 81.547 1.00 62.50 203 LEU A O 1
ATOM 1562 N N . ARG A 1 204 ? -42.719 -17.381 80.702 1.00 60.25 204 ARG A N 1
ATOM 1563 C CA . ARG A 1 204 ? -43.638 -16.943 81.766 1.00 60.25 204 ARG A CA 1
ATOM 1564 C C . ARG A 1 204 ? -45.003 -17.630 81.677 1.00 60.25 204 ARG A C 1
ATOM 1566 O O . ARG A 1 204 ? -45.568 -17.956 82.714 1.00 60.25 204 ARG A O 1
ATOM 1573 N N . SER A 1 205 ? -45.515 -17.885 80.473 1.00 56.47 205 SER A N 1
ATOM 1574 C CA . SER A 1 205 ? -46.738 -18.674 80.264 1.00 56.47 205 SER A CA 1
ATOM 1575 C C . SER A 1 205 ? -46.493 -20.188 80.365 1.00 56.47 205 SER A C 1
ATOM 1577 O O . SER A 1 205 ? -47.403 -20.932 80.713 1.00 56.47 205 SER A O 1
ATOM 1579 N N . GLY A 1 206 ? -45.268 -20.657 80.104 1.00 50.53 206 GLY A N 1
ATOM 1580 C CA . GLY A 1 206 ? -44.855 -22.062 80.214 1.00 50.53 206 GLY A CA 1
ATOM 1581 C C . GLY A 1 206 ? -44.512 -22.516 81.638 1.00 50.53 206 GLY A C 1
ATOM 1582 O O . GLY A 1 206 ? -44.581 -23.706 81.924 1.00 50.53 206 GLY A O 1
ATOM 1583 N N . ALA A 1 207 ? -44.202 -21.589 82.551 1.00 44.88 207 ALA A N 1
ATOM 1584 C CA . ALA A 1 207 ? -43.997 -21.869 83.979 1.00 44.88 207 ALA A CA 1
ATOM 1585 C C . ALA A 1 207 ? -45.280 -21.729 84.828 1.00 44.88 207 ALA A C 1
ATOM 1587 O O . ALA A 1 207 ? -45.224 -21.784 86.055 1.00 44.88 207 ALA A O 1
ATOM 1588 N N . GLY A 1 208 ? -46.439 -21.550 84.191 1.00 45.12 208 GLY A N 1
ATOM 1589 C CA . GLY A 1 208 ? -47.699 -21.291 84.877 1.00 45.12 208 GLY A CA 1
ATOM 1590 C C . GLY A 1 208 ? -48.907 -21.714 84.059 1.00 45.12 208 GLY A C 1
ATOM 1591 O O . GLY A 1 208 ? -49.754 -20.888 83.740 1.00 45.12 208 GLY A O 1
ATOM 1592 N N . THR A 1 209 ? -49.039 -23.007 83.761 1.00 43.88 209 THR A N 1
ATOM 1593 C CA . THR A 1 209 ? -50.347 -23.599 83.445 1.00 43.88 209 THR A CA 1
ATOM 1594 C C . THR A 1 209 ? -51.198 -23.671 84.715 1.00 43.88 209 THR A C 1
ATOM 1596 O O . THR A 1 209 ? -51.453 -24.742 85.259 1.00 43.88 209 THR A O 1
ATOM 1599 N N . SER A 1 210 ? -51.644 -22.510 85.194 1.00 39.75 210 SER A N 1
ATOM 1600 C CA . SER A 1 210 ? -52.866 -22.385 85.980 1.00 39.75 210 SER A CA 1
ATOM 1601 C C . SER A 1 210 ? -53.934 -21.793 85.072 1.00 39.75 210 SER A C 1
ATOM 1603 O O . SER A 1 210 ? -53.906 -20.622 84.704 1.00 39.75 210 SER A O 1
ATOM 1605 N N . VAL A 1 211 ? -54.847 -22.678 84.696 1.00 48.72 211 VAL A N 1
ATOM 1606 C CA . VAL A 1 211 ? -56.182 -22.436 84.161 1.00 48.72 211 VAL A CA 1
ATOM 1607 C C . VAL A 1 211 ? -56.796 -21.166 84.766 1.00 48.72 211 VAL A C 1
ATOM 1609 O O . VAL A 1 211 ? -57.218 -21.213 85.914 1.00 48.72 211 VAL A O 1
ATOM 1612 N N . ALA A 1 212 ? -56.825 -20.054 84.020 1.00 47.78 212 ALA A N 1
ATOM 1613 C CA . ALA A 1 212 ? -57.841 -18.988 84.095 1.00 47.78 212 ALA A CA 1
ATOM 1614 C C . ALA A 1 212 ? -57.396 -17.722 83.333 1.00 47.78 212 ALA A C 1
ATOM 1616 O O . ALA A 1 212 ? -56.824 -16.816 83.925 1.00 47.78 212 ALA A O 1
ATOM 1617 N N . SER A 1 213 ? -57.694 -17.637 82.031 1.00 41.31 213 SER A N 1
ATOM 1618 C CA . SER A 1 213 ? -58.087 -16.381 81.355 1.00 41.31 213 SER A CA 1
ATOM 1619 C C . SER A 1 213 ? -58.524 -16.694 79.916 1.00 41.31 213 SER A C 1
ATOM 1621 O O . SER A 1 213 ? -57.821 -16.447 78.939 1.00 41.31 213 SER A O 1
ATOM 1623 N N . GLY A 1 214 ? -59.679 -17.346 79.778 1.00 45.88 214 GLY A N 1
ATOM 1624 C CA . GLY A 1 214 ? -60.304 -17.600 78.481 1.00 45.88 214 GLY A CA 1
ATOM 1625 C C . GLY A 1 214 ? -61.079 -16.367 78.032 1.00 45.88 214 GLY A C 1
ATOM 1626 O O . GLY A 1 214 ? -62.145 -16.091 78.570 1.00 45.88 214 GLY A O 1
ATOM 1627 N N . GLY A 1 215 ? -60.546 -15.623 77.065 1.00 48.75 215 GLY A N 1
ATOM 1628 C CA . GLY A 1 215 ? -61.292 -14.559 76.387 1.00 48.75 215 GLY A CA 1
ATOM 1629 C C . GLY A 1 215 ? -60.421 -13.561 75.631 1.00 48.75 215 GLY A C 1
ATOM 1630 O O . GLY A 1 215 ? -60.805 -13.127 74.551 1.00 48.75 215 GLY A O 1
ATOM 1631 N N . GLN A 1 216 ? -59.233 -13.235 76.150 1.00 52.84 216 GLN A N 1
ATOM 1632 C CA . GLN A 1 216 ? -58.398 -12.162 75.592 1.00 52.84 216 GLN A CA 1
ATOM 1633 C C . GLN A 1 216 ? -57.221 -12.681 74.743 1.00 52.84 216 GLN A C 1
ATOM 1635 O O . GLN A 1 216 ? -56.958 -12.130 73.677 1.00 52.84 216 GLN A O 1
ATOM 1640 N N . ASP A 1 217 ? -56.611 -13.811 75.123 1.00 56.09 217 ASP A N 1
ATOM 1641 C CA . ASP A 1 217 ? -55.507 -14.438 74.369 1.00 56.09 217 ASP A CA 1
ATOM 1642 C C . ASP A 1 217 ? -55.934 -14.953 72.983 1.00 56.09 217 ASP A C 1
ATOM 1644 O O . ASP A 1 217 ? -55.161 -14.903 72.028 1.00 56.09 217 ASP A O 1
ATOM 1648 N N . GLY A 1 218 ? -57.182 -15.413 72.836 1.00 62.25 218 GLY A N 1
ATOM 1649 C CA . GLY A 1 218 ? -57.691 -15.940 71.564 1.00 62.25 218 GLY A CA 1
ATOM 1650 C C . GLY A 1 218 ? -57.781 -14.883 70.460 1.00 62.25 218 GLY A C 1
ATOM 1651 O O . GLY A 1 218 ? -57.466 -15.175 69.309 1.00 62.25 218 GLY A O 1
ATOM 1652 N N . GLY A 1 219 ? -58.145 -13.645 70.814 1.00 71.06 219 GLY A N 1
ATOM 1653 C CA . GLY A 1 219 ? -58.243 -12.534 69.865 1.00 71.06 219 GLY A CA 1
ATOM 1654 C C . GLY A 1 219 ? -56.879 -12.005 69.419 1.00 71.06 219 GLY A C 1
ATOM 1655 O O . GLY A 1 219 ? -56.703 -11.667 68.250 1.00 71.06 219 GLY A O 1
ATOM 1656 N N . GLU A 1 220 ? -55.889 -11.983 70.315 1.00 74.00 220 GLU A N 1
ATOM 1657 C CA . GLU A 1 220 ? -54.518 -11.583 69.971 1.00 74.00 220 GLU A CA 1
ATOM 1658 C C . GLU A 1 220 ? -53.811 -12.661 69.128 1.00 74.00 220 GLU A C 1
ATOM 1660 O O . GLU A 1 220 ? -53.102 -12.340 68.170 1.00 74.00 220 GLU A O 1
ATOM 1665 N N . LEU A 1 221 ? -54.066 -13.943 69.419 1.00 77.12 221 LEU A N 1
ATOM 1666 C CA . LEU A 1 221 ? -53.638 -15.071 68.586 1.00 77.12 221 LEU A CA 1
ATOM 1667 C C . LEU A 1 221 ? -54.273 -15.017 67.192 1.00 77.12 221 LEU A C 1
ATOM 1669 O O . LEU A 1 221 ? -53.553 -15.127 66.201 1.00 77.12 221 LEU A O 1
ATOM 1673 N N . GLU A 1 222 ? -55.584 -14.785 67.088 1.00 75.75 222 GLU A N 1
ATOM 1674 C CA . GLU A 1 222 ? -56.246 -14.587 65.793 1.00 75.75 222 GLU A CA 1
ATOM 1675 C C . GLU A 1 222 ? -55.683 -13.380 65.034 1.00 75.75 222 GLU A C 1
ATOM 1677 O O . GLU A 1 222 ? -55.445 -13.472 63.829 1.00 75.75 222 GLU A O 1
ATOM 1682 N N . ALA A 1 223 ? -55.422 -12.261 65.715 1.00 79.00 223 ALA A N 1
ATOM 1683 C CA . ALA A 1 223 ? -54.839 -11.072 65.099 1.00 79.00 223 ALA A CA 1
ATOM 1684 C C . ALA A 1 223 ? -53.413 -11.329 64.582 1.00 79.00 223 ALA A C 1
ATOM 1686 O O . ALA A 1 223 ? -53.075 -10.912 63.471 1.00 79.00 223 ALA A O 1
ATOM 1687 N N . ARG A 1 224 ? -52.588 -12.073 65.332 1.00 85.38 224 ARG A N 1
ATOM 1688 C CA . ARG A 1 224 ? -51.252 -12.504 64.884 1.00 85.38 224 ARG A CA 1
ATOM 1689 C C . ARG A 1 224 ? -51.320 -13.465 63.710 1.00 85.38 224 ARG A C 1
ATOM 1691 O O . ARG A 1 224 ? -50.531 -13.322 62.782 1.00 85.38 224 ARG A O 1
ATOM 1698 N N . ILE A 1 225 ? -52.254 -14.415 63.724 1.00 82.81 225 ILE A N 1
ATOM 1699 C CA . ILE A 1 225 ? -52.455 -15.341 62.605 1.00 82.81 225 ILE A CA 1
ATOM 1700 C C . ILE A 1 225 ? -52.870 -14.560 61.358 1.00 82.81 225 ILE A C 1
ATOM 1702 O O . ILE A 1 225 ? -52.284 -14.771 60.299 1.00 82.81 225 ILE A O 1
ATOM 1706 N N . ARG A 1 226 ? -53.804 -13.608 61.469 1.00 84.56 226 ARG A N 1
ATOM 1707 C CA . ARG A 1 226 ? -54.207 -12.754 60.340 1.00 84.56 226 ARG A CA 1
ATOM 1708 C C . ARG A 1 226 ? -53.046 -11.903 59.824 1.00 84.56 226 ARG A C 1
ATOM 1710 O O . ARG A 1 226 ? -52.810 -11.908 58.626 1.00 84.56 226 ARG A O 1
ATOM 1717 N N . SER A 1 227 ? -52.266 -11.276 60.705 1.00 86.75 227 SER A N 1
ATOM 1718 C CA . SER A 1 227 ? -51.069 -10.503 60.328 1.00 86.75 227 SER A CA 1
ATOM 1719 C C . SER A 1 227 ? -49.998 -11.359 59.637 1.00 86.75 227 SER A C 1
ATOM 1721 O O . SER A 1 227 ? -49.462 -10.975 58.598 1.00 86.75 227 SER A O 1
ATOM 1723 N N . LEU A 1 228 ? -49.722 -12.560 60.154 1.00 88.19 228 LEU A N 1
ATOM 1724 C CA . LEU A 1 228 ? -48.797 -13.500 59.519 1.00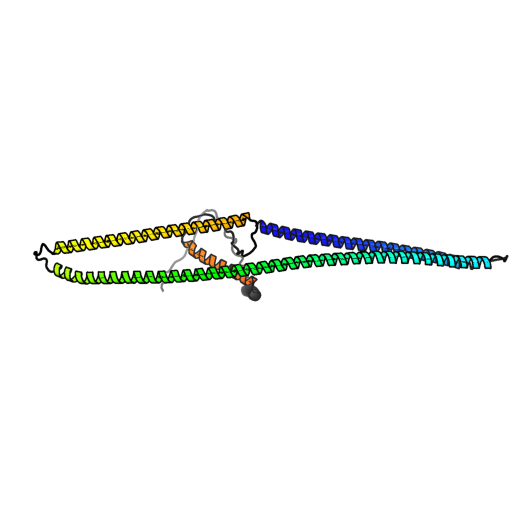 88.19 228 LEU A CA 1
ATOM 1725 C C . LEU A 1 228 ? -49.319 -13.983 58.167 1.00 88.19 228 LEU A C 1
ATOM 1727 O O . LEU A 1 228 ? -48.531 -14.116 57.238 1.00 88.19 228 LEU A O 1
ATOM 1731 N N . THR A 1 229 ? -50.625 -14.211 58.042 1.00 89.88 229 THR A N 1
ATOM 1732 C CA . THR A 1 229 ? -51.252 -14.617 56.778 1.00 89.88 229 THR A CA 1
ATOM 1733 C C . THR A 1 229 ? -51.181 -13.485 55.755 1.00 89.88 229 THR A C 1
ATOM 1735 O O . THR A 1 229 ? -50.774 -13.719 54.624 1.00 89.88 229 THR A O 1
ATOM 1738 N N . GLU A 1 230 ? -51.476 -12.249 56.158 1.00 89.19 230 GLU A N 1
ATOM 1739 C CA . GLU A 1 230 ? -51.337 -11.041 55.335 1.00 89.19 230 GLU A CA 1
ATOM 1740 C C . GLU A 1 230 ? -49.883 -10.848 54.877 1.00 89.19 230 GLU A C 1
ATOM 1742 O O . GLU A 1 230 ? -49.622 -10.633 53.696 1.00 89.19 230 GLU A O 1
ATOM 1747 N N . SER A 1 231 ? -48.913 -10.996 55.787 1.00 90.38 231 SER A N 1
ATOM 1748 C CA . SER A 1 231 ? -47.486 -10.880 55.466 1.00 90.38 231 SER A CA 1
ATOM 1749 C C . SER A 1 231 ? -47.010 -12.011 54.552 1.00 90.38 231 SER A C 1
ATOM 1751 O O . SER A 1 231 ? -46.221 -11.777 53.636 1.00 90.38 231 SER A O 1
ATOM 1753 N N . LEU A 1 232 ? -47.513 -13.232 54.752 1.00 92.19 232 LEU A N 1
ATOM 1754 C CA . LEU A 1 232 ? -47.240 -14.365 53.873 1.00 92.19 232 LEU A CA 1
ATOM 1755 C C . LEU A 1 232 ? -47.790 -14.100 52.470 1.00 92.19 232 LEU A C 1
ATOM 1757 O O . LEU A 1 232 ? -47.068 -14.298 51.499 1.00 92.19 232 LEU A O 1
ATOM 1761 N N . ILE A 1 233 ? -49.025 -13.602 52.365 1.00 92.31 233 ILE A N 1
ATOM 1762 C CA . ILE A 1 233 ? -49.646 -13.231 51.092 1.00 92.31 233 ILE A CA 1
ATOM 1763 C C . ILE A 1 233 ? -48.850 -12.108 50.428 1.00 92.31 233 ILE A C 1
ATOM 1765 O O . ILE A 1 233 ? -48.500 -12.235 49.263 1.00 92.31 233 ILE A O 1
ATOM 1769 N N . GLN A 1 234 ? -48.475 -11.050 51.149 1.00 92.44 234 GLN A N 1
ATOM 1770 C CA . GLN A 1 234 ? -47.650 -9.971 50.594 1.00 92.44 234 GLN A CA 1
ATOM 1771 C C . GLN A 1 234 ? -46.298 -10.478 50.089 1.00 92.44 234 GLN A C 1
ATOM 1773 O O . GLN A 1 234 ? -45.866 -10.094 49.002 1.00 92.44 234 GLN A O 1
ATOM 1778 N N . LYS A 1 235 ? -45.633 -11.366 50.839 1.00 94.81 235 LYS A N 1
ATOM 1779 C CA . LYS A 1 235 ? -44.371 -11.972 50.396 1.00 94.81 235 LYS A CA 1
ATOM 1780 C C . LYS A 1 235 ? -44.565 -12.893 49.201 1.00 94.81 235 LYS A C 1
ATOM 1782 O O . LYS A 1 235 ? -43.719 -12.885 48.313 1.00 94.81 235 LYS A O 1
ATOM 1787 N N . GLN A 1 236 ? -45.658 -13.645 49.158 1.00 90.38 236 GLN A N 1
ATOM 1788 C CA . GLN A 1 236 ? -45.998 -14.497 48.028 1.00 90.38 236 GLN A CA 1
ATOM 1789 C C . GLN A 1 236 ? -46.268 -13.653 46.776 1.00 90.38 236 GLN A C 1
ATOM 1791 O O . GLN A 1 236 ? -45.667 -13.913 45.741 1.00 90.38 236 GLN A O 1
ATOM 1796 N N . THR A 1 237 ? -47.043 -12.572 46.888 1.00 92.81 237 THR A N 1
ATOM 1797 C CA . THR A 1 237 ? -47.297 -11.623 45.795 1.00 92.81 237 THR A CA 1
ATOM 1798 C C . THR A 1 237 ? -46.010 -10.952 45.311 1.00 92.81 237 THR A C 1
ATOM 1800 O O . THR A 1 237 ? -45.792 -10.844 44.108 1.00 92.81 237 THR A O 1
ATOM 1803 N N . ALA A 1 238 ? -45.122 -10.535 46.220 1.00 88.88 238 ALA A N 1
ATOM 1804 C CA . ALA A 1 238 ? -43.837 -9.932 45.856 1.00 88.88 238 ALA A CA 1
ATOM 1805 C C . ALA A 1 238 ? -42.870 -10.941 45.205 1.00 88.88 238 ALA A C 1
ATOM 1807 O O . ALA A 1 238 ? -42.113 -10.596 44.295 1.00 88.88 238 ALA A O 1
ATOM 1808 N N . LEU A 1 239 ? -42.890 -12.201 45.648 1.00 94.50 239 LEU A N 1
ATOM 1809 C CA . LEU A 1 239 ? -42.137 -13.280 45.007 1.00 94.50 239 LEU A CA 1
ATOM 1810 C C . LEU A 1 239 ? -42.695 -13.601 43.623 1.00 94.50 239 LEU A C 1
ATOM 1812 O O . LEU A 1 239 ? -41.919 -13.785 42.689 1.00 94.50 239 LEU A O 1
ATOM 1816 N N . GLU A 1 240 ? -44.016 -13.645 43.472 1.00 94.12 240 GLU A N 1
ATOM 1817 C CA . GLU A 1 240 ? -44.681 -13.868 42.191 1.00 94.12 240 GLU A CA 1
ATOM 1818 C C . GLU A 1 240 ? -44.408 -12.726 41.213 1.00 94.12 240 GLU A C 1
ATOM 1820 O O . GLU A 1 240 ? -44.065 -12.998 40.062 1.00 94.12 240 GLU A O 1
ATOM 1825 N N . SER A 1 241 ? -44.451 -11.468 41.665 1.00 93.62 241 SER A N 1
ATOM 1826 C CA . SER A 1 241 ? -44.122 -10.316 40.821 1.00 93.62 241 SER A CA 1
ATOM 1827 C C . SER A 1 241 ? -42.653 -10.332 40.395 1.00 93.62 241 SER A C 1
ATOM 1829 O O . SER A 1 241 ? -42.359 -10.218 39.207 1.00 93.62 241 SER A O 1
ATOM 1831 N N . SER A 1 242 ? -41.722 -10.580 41.322 1.00 89.75 242 SER A N 1
ATOM 1832 C CA . SER A 1 242 ? -40.293 -10.687 40.999 1.00 89.75 242 SER A CA 1
ATOM 1833 C C . SER A 1 242 ? -39.995 -11.879 40.080 1.00 89.75 242 SER A C 1
ATOM 1835 O O . SER A 1 242 ? -39.147 -11.800 39.187 1.00 89.75 242 SER A O 1
ATOM 1837 N N . ASN A 1 243 ? -40.712 -12.994 40.240 1.00 86.69 243 ASN A N 1
ATOM 1838 C CA . ASN A 1 243 ? -40.575 -14.147 39.358 1.00 86.69 243 ASN A CA 1
ATOM 1839 C C . ASN A 1 243 ? -41.165 -13.877 37.962 1.00 86.69 243 ASN A C 1
ATOM 1841 O O . ASN A 1 243 ? -40.588 -14.324 36.968 1.00 86.69 243 ASN A O 1
ATOM 1845 N N . ALA A 1 244 ? -42.253 -13.106 37.867 1.00 90.81 244 ALA A N 1
ATOM 1846 C CA . ALA A 1 244 ? -42.816 -12.646 36.599 1.00 90.81 244 ALA A CA 1
ATOM 1847 C C . ALA A 1 244 ? -41.859 -11.692 35.865 1.00 90.81 244 ALA A C 1
ATOM 1849 O O . ALA A 1 244 ? -41.620 -11.866 34.670 1.00 90.81 244 ALA A O 1
ATOM 1850 N N . GLU A 1 245 ? -41.232 -10.753 36.577 1.00 93.31 245 GLU A N 1
ATOM 1851 C CA . GLU A 1 245 ? -40.179 -9.884 36.030 1.00 93.31 245 GLU A CA 1
ATOM 1852 C C . GLU A 1 245 ? -38.960 -10.689 35.567 1.00 93.31 245 GLU A C 1
ATOM 1854 O O . GLU A 1 245 ? -38.417 -10.469 34.486 1.00 93.31 245 GLU A O 1
ATOM 1859 N N . LYS A 1 246 ? -38.535 -11.692 36.339 1.00 93.69 246 LYS A N 1
ATOM 1860 C CA . LYS A 1 246 ? -37.435 -12.575 35.937 1.00 93.69 246 LYS A CA 1
ATOM 1861 C C . LYS A 1 246 ? -37.776 -13.381 34.682 1.00 93.69 246 LYS A C 1
ATOM 1863 O O . LYS A 1 246 ? -36.899 -13.595 33.844 1.00 93.69 246 LYS A O 1
ATOM 1868 N N . ALA A 1 247 ? -39.015 -13.850 34.554 1.00 91.12 247 ALA A N 1
ATOM 1869 C CA . ALA A 1 247 ? -39.482 -14.548 33.362 1.00 91.12 247 ALA A CA 1
ATOM 1870 C C . ALA A 1 247 ? -39.522 -13.612 32.144 1.00 91.12 247 ALA A C 1
ATOM 1872 O O . ALA A 1 247 ? -39.045 -13.998 31.077 1.00 91.12 247 ALA A O 1
ATOM 1873 N N . SER A 1 248 ? -39.998 -12.374 32.305 1.00 92.44 248 SER A N 1
ATOM 1874 C CA . SER A 1 248 ? -40.030 -11.394 31.213 1.00 92.44 248 SER A CA 1
ATOM 1875 C C . SER A 1 248 ? -38.625 -10.983 30.767 1.00 92.44 248 SER A C 1
ATOM 1877 O O . SER A 1 248 ? -38.347 -10.972 29.570 1.00 92.44 248 SER A O 1
ATOM 1879 N N . LEU A 1 249 ? -37.700 -10.753 31.706 1.00 89.75 249 LEU A N 1
ATOM 1880 C CA . LEU A 1 249 ? -36.298 -10.460 31.401 1.00 89.75 249 LEU A CA 1
ATOM 1881 C C . LEU A 1 249 ? -35.608 -11.630 30.697 1.00 89.75 249 LEU A C 1
ATOM 1883 O O . LEU A 1 249 ? -34.848 -11.411 29.758 1.00 89.75 249 LEU A O 1
ATOM 1887 N N . ARG A 1 250 ? -35.885 -12.875 31.103 1.00 91.75 250 ARG A N 1
ATOM 1888 C CA . ARG A 1 250 ? -35.362 -14.066 30.413 1.00 91.75 250 ARG A CA 1
ATOM 1889 C C . ARG A 1 250 ? -35.855 -14.152 28.975 1.00 91.75 250 ARG A C 1
ATOM 1891 O O . ARG A 1 250 ? -35.037 -14.363 28.088 1.00 91.75 250 ARG A O 1
ATOM 1898 N N . LEU A 1 251 ? -37.149 -13.932 28.748 1.00 93.75 251 LEU A N 1
ATOM 1899 C CA . LEU A 1 251 ? -37.710 -13.899 27.397 1.00 93.75 251 LEU A CA 1
ATOM 1900 C C . LEU A 1 251 ? -37.114 -12.756 26.569 1.00 93.75 251 LEU A C 1
ATOM 1902 O O . LEU A 1 251 ? -36.823 -12.941 25.393 1.00 93.75 251 LEU A O 1
ATOM 1906 N N . MET A 1 252 ? -36.884 -11.588 27.172 1.00 93.06 252 MET A N 1
ATOM 1907 C CA . MET A 1 252 ? -36.263 -10.457 26.482 1.00 93.06 252 MET A CA 1
ATOM 1908 C C . MET A 1 252 ? -34.810 -10.755 26.092 1.00 93.06 252 MET A C 1
ATOM 1910 O O . MET A 1 252 ? -34.399 -10.427 24.981 1.00 93.06 252 MET A O 1
ATOM 1914 N N . VAL A 1 253 ? -34.046 -11.408 26.972 1.00 90.44 253 VAL A N 1
ATOM 1915 C CA . VAL A 1 253 ? -32.685 -11.871 26.669 1.00 90.44 253 VAL A CA 1
ATOM 1916 C C . VAL A 1 253 ? -32.709 -12.899 25.544 1.00 90.44 253 VAL A C 1
ATOM 1918 O O . VAL A 1 253 ? -31.978 -12.730 24.578 1.00 90.44 253 VAL A O 1
ATOM 1921 N N . GLU A 1 254 ? -33.586 -13.899 25.608 1.00 92.50 254 GLU A N 1
ATOM 1922 C CA . GLU A 1 254 ? -33.711 -14.923 24.565 1.00 92.50 254 GLU A CA 1
ATOM 1923 C C . GLU A 1 254 ? -34.097 -14.311 23.209 1.00 92.50 254 GLU A C 1
ATOM 1925 O O . GLU A 1 254 ? -33.520 -14.652 22.178 1.00 92.50 254 GLU A O 1
ATOM 1930 N N . GLN A 1 255 ? -35.001 -13.329 23.195 1.00 92.19 255 GLN A N 1
ATOM 1931 C CA . GLN A 1 255 ? -35.353 -12.594 21.979 1.00 92.19 255 GLN A CA 1
ATOM 1932 C C . GLN A 1 255 ? -34.186 -11.759 21.437 1.00 92.19 255 GLN A C 1
ATOM 1934 O O . GLN A 1 255 ? -33.992 -11.697 20.223 1.00 92.19 255 GLN A O 1
ATOM 1939 N N . LEU A 1 256 ? -33.406 -11.105 22.303 1.00 87.69 256 LEU A N 1
ATOM 1940 C CA . LEU A 1 256 ? -32.221 -10.350 21.889 1.00 87.69 256 LEU A CA 1
ATOM 1941 C C . LEU A 1 256 ? -31.121 -11.275 21.363 1.00 87.69 256 LEU A C 1
ATOM 1943 O O . LEU A 1 256 ? -30.507 -10.965 20.343 1.00 87.69 256 LEU A O 1
ATOM 1947 N N . GLU A 1 257 ? -30.906 -12.418 22.009 1.00 88.69 257 GLU A N 1
ATOM 1948 C CA . GLU A 1 257 ? -29.976 -13.451 21.558 1.00 88.69 257 GLU A CA 1
ATOM 1949 C C . GLU A 1 257 ? -30.415 -14.047 20.216 1.00 88.69 257 GLU A C 1
ATOM 1951 O O . GLU A 1 257 ? -29.579 -14.167 19.321 1.00 88.69 257 GLU A O 1
ATOM 1956 N N . SER A 1 258 ? -31.712 -14.320 20.020 1.00 89.00 258 SER A N 1
ATOM 1957 C CA . SER A 1 258 ? -32.262 -14.765 18.729 1.00 89.00 258 SER A CA 1
ATOM 1958 C C . SER A 1 258 ? -32.037 -13.719 17.644 1.00 89.00 258 SER A C 1
ATOM 1960 O O . SER A 1 258 ? -31.486 -14.034 16.595 1.00 89.00 258 SER A O 1
ATOM 1962 N N . ARG A 1 259 ? -32.350 -12.442 17.908 1.00 88.38 259 ARG A N 1
ATOM 1963 C CA . ARG A 1 259 ? -32.137 -11.345 16.946 1.00 88.38 259 ARG A CA 1
ATOM 1964 C C . ARG A 1 259 ? -30.665 -11.136 16.609 1.00 88.38 259 ARG A C 1
ATOM 1966 O O . ARG A 1 259 ? -30.332 -10.850 15.460 1.00 88.38 259 ARG A O 1
ATOM 1973 N N . LEU A 1 260 ? -29.772 -11.259 17.590 1.00 86.12 260 LEU A N 1
ATOM 1974 C CA . LEU A 1 260 ? -28.332 -11.196 17.351 1.00 86.12 260 LEU A CA 1
ATOM 1975 C C . LEU A 1 260 ? -27.862 -12.402 16.544 1.00 86.12 260 LEU A C 1
ATOM 1977 O O . LEU A 1 260 ? -27.113 -12.221 15.587 1.00 86.12 260 LEU A O 1
ATOM 1981 N N . SER A 1 261 ? -28.318 -13.608 16.880 1.00 88.00 261 SER A N 1
ATOM 1982 C CA . SER A 1 261 ? -28.018 -14.829 16.133 1.00 88.00 261 SER A CA 1
ATOM 1983 C C . SER A 1 261 ? -28.486 -14.705 14.683 1.00 88.00 261 SER A C 1
ATOM 1985 O O . SER A 1 261 ? -27.670 -14.841 13.775 1.00 88.00 261 SER A O 1
ATOM 1987 N N . GLU A 1 262 ? -29.739 -14.318 14.449 1.00 86.25 262 GLU A N 1
ATOM 1988 C CA . GLU A 1 262 ? -30.317 -14.068 13.125 1.00 86.25 262 GLU A CA 1
ATOM 1989 C C . GLU A 1 262 ? -29.540 -13.000 12.353 1.00 86.25 262 GLU A C 1
ATOM 1991 O O . GLU A 1 262 ? -29.197 -13.216 11.194 1.00 86.25 262 GLU A O 1
ATOM 1996 N N . ARG A 1 263 ? -29.173 -11.876 12.986 1.00 79.62 263 ARG A N 1
ATOM 1997 C CA . ARG A 1 263 ? -28.364 -10.827 12.342 1.00 79.62 263 ARG A CA 1
ATOM 1998 C C . ARG A 1 263 ? -26.955 -11.311 12.008 1.00 79.62 263 ARG A C 1
ATOM 2000 O O . ARG A 1 263 ? -26.418 -10.940 10.969 1.00 79.62 263 ARG A O 1
ATOM 2007 N N . THR A 1 264 ? -26.365 -12.154 12.852 1.00 79.25 264 THR A N 1
ATOM 2008 C CA . THR A 1 264 ? -25.041 -12.750 12.617 1.00 79.25 264 THR A CA 1
ATOM 2009 C C . THR A 1 264 ? -25.102 -13.775 11.483 1.00 79.25 264 THR A C 1
ATOM 2011 O O . THR A 1 264 ? -24.238 -13.780 10.605 1.00 79.25 264 THR A O 1
ATOM 2014 N N . HIS A 1 265 ? -26.152 -14.597 11.443 1.00 77.38 265 HIS A N 1
ATOM 2015 C CA . HIS A 1 265 ? -26.417 -15.541 10.360 1.00 77.38 265 HIS A CA 1
ATOM 2016 C C . HIS A 1 265 ? -26.719 -14.821 9.041 1.00 77.38 265 HIS A C 1
ATOM 2018 O O . HIS A 1 265 ? -26.153 -15.194 8.017 1.00 77.38 265 HIS A O 1
ATOM 2024 N N . HIS A 1 266 ? -27.504 -13.742 9.056 1.00 77.81 266 HIS A N 1
ATOM 2025 C CA . HIS A 1 266 ? -27.745 -12.911 7.876 1.00 77.81 266 HIS A CA 1
ATOM 2026 C C . HIS A 1 266 ? -26.495 -12.169 7.408 1.00 77.81 266 HIS A C 1
ATOM 2028 O O . HIS A 1 266 ? -26.236 -12.155 6.211 1.00 77.81 266 HIS A O 1
ATOM 2034 N N . ALA A 1 267 ? -25.679 -11.616 8.308 1.00 69.19 267 ALA A N 1
ATOM 2035 C CA . ALA A 1 267 ? -24.404 -10.999 7.941 1.00 69.19 267 ALA A CA 1
ATOM 2036 C C . ALA A 1 267 ? -23.438 -12.021 7.319 1.00 69.19 267 ALA A C 1
ATOM 2038 O O . ALA A 1 267 ? -22.766 -11.718 6.337 1.00 69.19 267 ALA A O 1
ATOM 2039 N N . THR A 1 268 ? -23.413 -13.250 7.841 1.00 70.62 268 THR A N 1
ATOM 2040 C CA . THR A 1 268 ? -22.591 -14.341 7.294 1.00 70.62 268 THR A CA 1
ATOM 2041 C C . THR A 1 268 ? -23.118 -14.816 5.936 1.00 70.62 268 THR A C 1
ATOM 2043 O O . THR A 1 268 ? -22.333 -15.019 5.014 1.00 70.62 268 THR A O 1
ATOM 2046 N N . SER A 1 269 ? -24.441 -14.931 5.778 1.00 69.88 269 SER A N 1
ATOM 2047 C CA . SER A 1 269 ? -25.089 -15.291 4.511 1.00 69.88 269 SER A CA 1
ATOM 2048 C C . SER A 1 269 ? -24.877 -14.221 3.437 1.00 69.88 269 SER A C 1
ATOM 2050 O O . SER A 1 269 ? -24.505 -14.547 2.315 1.00 69.88 269 SER A O 1
ATOM 2052 N N . LEU A 1 270 ? -25.032 -12.939 3.785 1.00 64.81 270 LEU A N 1
ATOM 2053 C CA . LEU A 1 270 ? -24.774 -11.818 2.879 1.00 64.81 270 LEU A CA 1
ATOM 2054 C C . LEU A 1 270 ? -23.290 -11.719 2.517 1.00 64.81 270 LEU A C 1
ATOM 2056 O O . LEU A 1 270 ? -22.974 -11.463 1.361 1.00 64.81 270 LEU A O 1
ATOM 2060 N N . ALA A 1 271 ? -22.365 -11.977 3.449 1.00 58.06 271 ALA A N 1
ATOM 2061 C CA . ALA A 1 271 ? -20.929 -12.041 3.157 1.00 58.06 271 ALA A CA 1
ATOM 2062 C C . ALA A 1 271 ? -20.553 -13.217 2.233 1.00 58.06 271 ALA A C 1
ATOM 2064 O O . ALA A 1 271 ? -19.569 -13.134 1.495 1.00 58.06 271 ALA A O 1
ATOM 2065 N N . GLN A 1 272 ? -21.341 -14.297 2.250 1.00 57.84 272 GLN A N 1
ATOM 2066 C CA . GLN A 1 272 ? -21.176 -15.452 1.367 1.00 57.84 272 GLN A CA 1
ATOM 2067 C C . GLN A 1 272 ? -21.785 -15.218 -0.029 1.00 57.84 272 GLN A C 1
ATOM 2069 O O . GLN A 1 272 ? -21.226 -15.695 -1.014 1.00 57.84 272 GLN A O 1
ATOM 2074 N N . GLU A 1 273 ? -22.877 -14.455 -0.129 1.00 53.84 273 GLU A N 1
ATOM 2075 C CA . GLU A 1 273 ? -23.551 -14.120 -1.394 1.00 53.84 273 GLU A CA 1
ATOM 2076 C C . GLU A 1 273 ? -22.895 -12.937 -2.134 1.00 53.84 273 GLU A C 1
ATOM 2078 O O . GLU A 1 273 ? -22.840 -12.920 -3.360 1.00 53.84 273 GLU A O 1
ATOM 2083 N N . SER A 1 274 ? -22.315 -11.974 -1.409 1.00 47.19 274 SER A N 1
ATOM 2084 C CA . SER A 1 274 ? -21.761 -10.734 -1.983 1.00 47.19 274 SER A CA 1
ATOM 2085 C C . SER A 1 274 ? -20.326 -10.825 -2.519 1.00 47.19 274 SER A C 1
ATOM 2087 O O . SER A 1 274 ? -19.781 -9.812 -2.949 1.00 47.19 274 SER A O 1
ATOM 2089 N N . GLY A 1 275 ? -19.686 -12.002 -2.538 1.00 50.03 275 GLY A N 1
ATOM 2090 C CA . GLY A 1 275 ? -18.426 -12.236 -3.271 1.00 50.03 275 GLY A CA 1
ATOM 2091 C C . GLY A 1 275 ? -17.222 -11.346 -2.897 1.00 50.03 275 GLY A C 1
ATOM 2092 O O . GLY A 1 275 ? -16.192 -11.396 -3.568 1.00 50.03 275 GLY A O 1
ATOM 2093 N N . LEU A 1 276 ? -17.314 -10.548 -1.830 1.00 49.56 276 LEU A N 1
ATOM 2094 C CA . LEU A 1 276 ? -16.354 -9.505 -1.465 1.00 49.56 276 LEU A CA 1
ATOM 2095 C C . LEU A 1 276 ? -15.915 -9.664 -0.007 1.00 49.56 276 LEU A C 1
ATOM 2097 O O . LEU A 1 276 ? -16.157 -8.814 0.841 1.00 49.56 276 LEU A O 1
ATOM 2101 N N . SER A 1 277 ? -15.232 -10.765 0.305 1.00 38.88 277 SER A N 1
ATOM 2102 C CA . SER A 1 277 ? -14.573 -10.919 1.607 1.00 38.88 277 SER A CA 1
ATOM 2103 C C . SER A 1 277 ? -13.091 -10.566 1.504 1.00 38.88 277 SER A C 1
ATOM 2105 O O . SER A 1 277 ? -12.217 -11.391 1.219 1.00 38.88 277 SER A O 1
ATOM 2107 N N . SER A 1 278 ? -12.841 -9.280 1.739 1.00 37.31 278 SER A N 1
ATOM 2108 C CA . SER A 1 278 ? -11.547 -8.689 2.052 1.00 37.31 278 SER A CA 1
ATOM 2109 C C . SER A 1 278 ? -10.937 -9.338 3.301 1.00 37.31 278 SER A C 1
ATOM 2111 O O . SER A 1 278 ? -11.400 -9.199 4.427 1.00 37.31 278 SER A O 1
ATOM 2113 N N . ARG A 1 279 ? -9.869 -10.089 3.048 1.00 48.78 279 ARG A N 1
ATOM 2114 C CA . ARG A 1 279 ? -8.642 -10.240 3.839 1.00 48.78 279 ARG A CA 1
ATOM 2115 C C . ARG A 1 279 ? -8.527 -9.333 5.085 1.00 48.78 279 ARG A C 1
ATOM 2117 O O . ARG A 1 279 ? -7.875 -8.300 5.022 1.00 48.78 279 ARG A O 1
ATOM 2124 N N . SER A 1 280 ? -8.939 -9.811 6.258 1.00 38.75 280 SER A N 1
ATOM 2125 C CA . SER A 1 280 ? -8.147 -9.608 7.481 1.00 38.75 280 SER A CA 1
ATOM 2126 C C . SER A 1 280 ? -8.492 -10.646 8.556 1.00 38.75 280 SER A C 1
ATOM 2128 O O . SER A 1 280 ? -9.640 -11.038 8.716 1.00 38.75 280 SER A O 1
ATOM 2130 N N . SER A 1 281 ? -7.466 -11.080 9.292 1.00 40.56 281 SER A N 1
ATOM 2131 C CA . SER A 1 281 ? -7.569 -11.823 10.560 1.00 40.56 281 SER A CA 1
ATOM 2132 C C . SER A 1 281 ? -7.927 -13.316 10.485 1.00 40.56 281 SER A C 1
ATOM 2134 O O . SER A 1 281 ? -8.868 -13.778 11.120 1.00 40.56 281 SER A O 1
ATOM 2136 N N . GLN A 1 282 ? -7.104 -14.115 9.794 1.00 35.56 282 GLN A N 1
ATOM 2137 C CA . GLN A 1 282 ? -7.137 -15.577 9.935 1.00 35.56 282 GLN A CA 1
ATOM 2138 C C . GLN A 1 282 ? -6.117 -16.036 10.989 1.00 35.56 282 GLN A C 1
ATOM 2140 O O . GLN A 1 282 ? -4.931 -16.215 10.710 1.00 35.56 282 GLN A O 1
ATOM 2145 N N . ALA A 1 283 ? -6.597 -16.202 12.222 1.00 35.97 283 ALA A N 1
ATOM 2146 C CA . ALA A 1 283 ? -5.977 -17.089 13.201 1.00 35.97 283 ALA A CA 1
ATOM 2147 C C . ALA A 1 283 ? -6.135 -18.551 12.723 1.00 35.97 283 ALA A C 1
ATOM 2149 O O . ALA A 1 283 ? -7.137 -18.865 12.075 1.00 35.97 283 ALA A O 1
ATOM 2150 N N . PRO A 1 284 ? -5.180 -19.455 13.005 1.00 40.91 284 PRO A N 1
ATOM 2151 C CA . PRO A 1 284 ? -5.248 -20.823 12.519 1.00 40.91 284 PRO A CA 1
ATOM 2152 C C . PRO A 1 284 ? -6.243 -21.604 13.385 1.00 40.91 284 PRO A C 1
ATOM 2154 O O . PRO A 1 284 ? -5.893 -22.079 14.463 1.00 40.91 284 PRO A O 1
ATOM 2157 N N . GLN A 1 285 ? -7.496 -21.722 12.943 1.00 37.25 285 GLN A N 1
ATOM 2158 C CA . GLN A 1 285 ? -8.362 -22.787 13.439 1.00 37.25 285 GLN A CA 1
ATOM 2159 C C . GLN A 1 285 ? -8.052 -24.052 12.645 1.00 37.25 285 GLN A C 1
ATOM 2161 O O . GLN A 1 285 ? -8.349 -24.165 11.461 1.00 37.25 285 GLN A O 1
ATOM 2166 N N . SER A 1 286 ? -7.358 -24.951 13.334 1.00 35.81 286 SER A N 1
ATOM 2167 C CA . SER A 1 286 ? -7.147 -26.338 12.959 1.00 35.81 286 SER A CA 1
ATOM 2168 C C . SER A 1 286 ? -8.497 -27.056 12.939 1.00 35.81 286 SER A C 1
ATOM 2170 O O . SER A 1 286 ? -9.185 -27.118 13.961 1.00 35.81 286 SER A O 1
ATOM 2172 N N . ASP A 1 287 ? -8.869 -27.566 11.768 1.00 41.34 287 ASP A N 1
ATOM 2173 C CA . ASP A 1 287 ? -9.951 -28.525 11.587 1.00 41.34 287 ASP A CA 1
ATOM 2174 C C . ASP A 1 287 ? -9.623 -29.808 12.363 1.00 41.34 287 ASP A C 1
ATOM 2176 O O . ASP A 1 287 ? -8.815 -30.626 11.929 1.00 41.34 287 ASP A O 1
ATOM 2180 N N . TYR A 1 288 ? -10.287 -30.012 13.501 1.00 39.06 288 TYR A N 1
ATOM 2181 C CA . TYR A 1 288 ? -10.459 -31.340 14.082 1.00 39.06 288 TYR A CA 1
ATOM 2182 C C . TYR A 1 288 ? -11.949 -31.652 14.179 1.00 39.06 288 TYR A C 1
ATOM 2184 O O . TYR A 1 288 ? -12.659 -31.215 15.083 1.00 39.06 288 TYR A O 1
ATOM 2192 N N . ILE A 1 289 ? -12.390 -32.391 13.161 1.00 40.34 289 ILE A N 1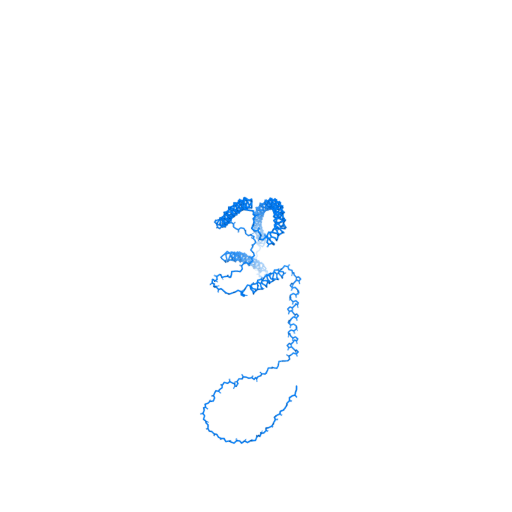
ATOM 2193 C CA . ILE A 1 289 ? -13.376 -33.474 13.182 1.00 40.34 289 ILE A CA 1
ATOM 2194 C C . ILE A 1 289 ? -14.138 -33.578 14.515 1.00 40.34 289 ILE A C 1
ATOM 2196 O O . ILE A 1 289 ? -13.680 -34.175 15.492 1.00 40.34 289 ILE A O 1
ATOM 2200 N N . ARG A 1 290 ? -15.356 -33.026 14.526 1.00 38.72 290 ARG A N 1
ATOM 2201 C CA . ARG A 1 290 ? -16.391 -33.373 15.502 1.00 38.72 290 ARG A CA 1
ATOM 2202 C C . ARG A 1 290 ? -16.874 -34.791 15.205 1.00 38.72 290 ARG A C 1
ATOM 2204 O O . ARG A 1 290 ? -17.807 -34.975 14.432 1.00 38.72 290 ARG A O 1
ATOM 2211 N N . ILE A 1 291 ? -16.257 -35.785 15.833 1.00 36.09 291 ILE A N 1
ATOM 2212 C CA . ILE A 1 291 ? -16.910 -37.077 16.044 1.00 36.09 291 ILE A CA 1
ATOM 2213 C C . ILE A 1 291 ? -17.582 -37.021 17.411 1.00 36.09 291 ILE A C 1
ATOM 2215 O O . ILE A 1 291 ? -16.940 -36.839 18.447 1.00 36.09 291 ILE A O 1
ATOM 2219 N N . HIS A 1 292 ? -18.907 -37.124 17.372 1.00 42.41 292 HIS A N 1
ATOM 2220 C CA . HIS A 1 292 ? -19.744 -37.454 18.509 1.00 42.41 292 HIS A CA 1
ATOM 2221 C C . HIS A 1 292 ? -19.243 -38.754 19.141 1.00 42.41 292 HIS A C 1
ATOM 2223 O O . HIS A 1 292 ? -19.312 -39.796 18.503 1.00 42.41 292 HIS A O 1
ATOM 2229 N N . MET A 1 293 ? -18.789 -38.708 20.392 1.00 33.91 293 MET A N 1
ATOM 2230 C CA . MET A 1 293 ? -18.938 -39.845 21.292 1.00 33.91 293 MET A CA 1
ATOM 2231 C C . MET A 1 293 ? -18.812 -39.391 22.748 1.00 33.91 293 MET A C 1
ATOM 2233 O O . MET A 1 293 ? -18.070 -38.476 23.103 1.00 33.91 293 MET A O 1
ATOM 2237 N N . GLN A 1 294 ? -19.633 -40.042 23.542 1.00 45.47 294 GLN A N 1
ATOM 2238 C CA . GLN A 1 294 ? -19.995 -39.855 24.932 1.00 45.47 294 GLN A CA 1
ATOM 2239 C C . GLN A 1 294 ? -18.858 -40.238 25.917 1.00 45.47 294 GLN A C 1
ATOM 2241 O O . GLN A 1 294 ? -18.163 -41.223 25.687 1.00 45.47 294 GLN A O 1
ATOM 2246 N N . ASP A 1 295 ? -18.738 -39.451 27.006 1.00 41.12 295 ASP A N 1
ATOM 2247 C CA . ASP A 1 295 ? -18.019 -39.658 28.300 1.00 41.12 295 ASP A CA 1
ATOM 2248 C C . ASP A 1 295 ? -16.460 -39.733 28.305 1.00 41.12 295 ASP A C 1
ATOM 2250 O O . ASP A 1 295 ? -15.886 -39.907 27.232 1.00 41.12 295 ASP A O 1
ATOM 2254 N N . PRO A 1 296 ? -15.686 -39.558 29.429 1.00 46.84 296 PRO A N 1
ATOM 2255 C CA . PRO A 1 296 ? -15.982 -39.357 30.874 1.00 46.84 296 PRO A CA 1
ATOM 2256 C C . PRO A 1 296 ? -15.312 -38.092 31.536 1.00 46.84 296 PRO A C 1
ATOM 2258 O O . PRO A 1 296 ? -14.494 -37.399 30.916 1.00 46.84 296 PRO A O 1
ATOM 2261 N N . PRO A 1 297 ? -15.598 -37.751 32.822 1.00 53.66 297 PRO A N 1
ATOM 2262 C CA . PRO A 1 297 ? -15.244 -36.459 33.458 1.00 53.66 297 PRO A CA 1
ATOM 2263 C C . PRO A 1 297 ? -13.748 -36.178 33.716 1.00 53.66 297 PRO A C 1
ATOM 2265 O O . PRO A 1 297 ? -13.388 -35.033 34.004 1.00 53.66 297 PRO A O 1
ATOM 2268 N N . TYR A 1 298 ? -12.855 -37.157 33.550 1.00 49.84 298 TYR A N 1
ATOM 2269 C CA . TYR A 1 298 ? -11.405 -36.962 33.715 1.00 49.84 298 TYR A CA 1
ATOM 2270 C C . TYR A 1 298 ? -10.736 -36.266 32.514 1.00 49.84 298 TYR A C 1
ATOM 2272 O O . TYR A 1 298 ? -9.668 -35.666 32.646 1.00 49.84 298 TYR A O 1
ATOM 2280 N N . ALA A 1 299 ? -11.399 -36.222 31.353 1.00 49.06 299 ALA A N 1
ATOM 2281 C CA . ALA A 1 299 ? -10.857 -35.599 30.144 1.00 49.06 299 ALA A CA 1
ATOM 2282 C C . ALA A 1 299 ? -10.779 -34.059 30.213 1.00 49.06 299 ALA A C 1
ATOM 2284 O O . ALA A 1 299 ? -10.091 -33.438 29.403 1.00 49.06 299 ALA A O 1
ATOM 2285 N N . ARG A 1 300 ? -11.463 -33.402 31.162 1.00 54.41 300 ARG A N 1
ATOM 2286 C CA . ARG A 1 300 ? -11.513 -31.926 31.230 1.00 54.41 300 ARG A CA 1
ATOM 2287 C C . ARG A 1 300 ? -10.191 -31.286 31.658 1.00 54.41 300 ARG A C 1
ATOM 2289 O O . ARG A 1 300 ? -9.901 -30.171 31.230 1.00 54.41 300 ARG A O 1
ATOM 2296 N N . HIS A 1 301 ? -9.390 -31.974 32.470 1.00 53.50 301 HIS A N 1
ATOM 2297 C CA . HIS A 1 301 ? -8.134 -31.424 32.993 1.00 53.50 301 HIS A CA 1
ATOM 2298 C C . HIS A 1 301 ? -6.983 -31.649 32.006 1.00 53.50 301 HIS A C 1
ATOM 2300 O O . HIS A 1 301 ? -6.250 -30.710 31.699 1.00 53.50 301 HIS A O 1
ATOM 2306 N N . MET A 1 302 ? -6.928 -32.827 31.373 1.00 50.25 302 MET A N 1
ATOM 2307 C CA . MET A 1 302 ? -6.004 -33.093 30.264 1.00 50.25 302 MET A CA 1
ATOM 2308 C C . MET A 1 302 ? -6.294 -32.205 29.044 1.00 50.25 302 MET A C 1
ATOM 2310 O O . MET A 1 302 ? -5.366 -31.648 28.465 1.00 50.25 302 MET A O 1
ATOM 2314 N N . LYS A 1 303 ? -7.571 -31.947 28.710 1.00 54.34 303 LYS A N 1
ATOM 2315 C CA . LYS A 1 303 ? -7.943 -31.009 27.631 1.00 54.34 303 LYS A CA 1
ATOM 2316 C C . LYS A 1 303 ? -7.490 -29.568 27.899 1.00 54.34 303 LYS A C 1
ATOM 2318 O O . LYS A 1 303 ? -7.204 -28.846 26.950 1.00 54.34 303 LYS A O 1
ATOM 2323 N N . ARG A 1 304 ? -7.392 -29.134 29.164 1.00 57.47 304 ARG A N 1
ATOM 2324 C CA . ARG A 1 304 ? -6.870 -27.799 29.512 1.00 57.47 304 ARG A CA 1
ATOM 2325 C C . ARG A 1 304 ? -5.352 -27.738 29.407 1.00 57.47 304 ARG A C 1
ATOM 2327 O O . ARG A 1 304 ? -4.868 -26.788 28.808 1.00 57.47 304 ARG A O 1
ATOM 2334 N N . ALA A 1 305 ? -4.641 -28.755 29.898 1.00 54.72 305 ALA A N 1
ATOM 2335 C CA . ALA A 1 305 ? -3.183 -28.835 29.799 1.00 54.72 305 ALA A CA 1
ATOM 2336 C C . ALA A 1 305 ? -2.707 -28.904 28.337 1.00 54.72 305 ALA A C 1
ATOM 2338 O O . ALA A 1 305 ? -1.806 -28.164 27.948 1.00 54.72 305 ALA A O 1
ATOM 2339 N N . VAL A 1 306 ? -3.376 -29.710 27.506 1.00 56.69 306 VAL A N 1
ATOM 2340 C CA . VAL A 1 306 ? -3.086 -29.822 26.067 1.00 56.69 306 VAL A CA 1
ATOM 2341 C C . VAL A 1 306 ? -3.406 -28.515 25.338 1.00 56.69 306 VAL A C 1
ATOM 2343 O O . VAL A 1 306 ? -2.590 -28.040 24.559 1.00 56.69 306 VAL A O 1
ATOM 2346 N N . ASN A 1 307 ? -4.525 -27.856 25.652 1.00 61.69 307 ASN A N 1
ATOM 2347 C CA . ASN A 1 307 ? -4.867 -26.562 25.052 1.00 61.69 307 ASN A CA 1
ATOM 2348 C 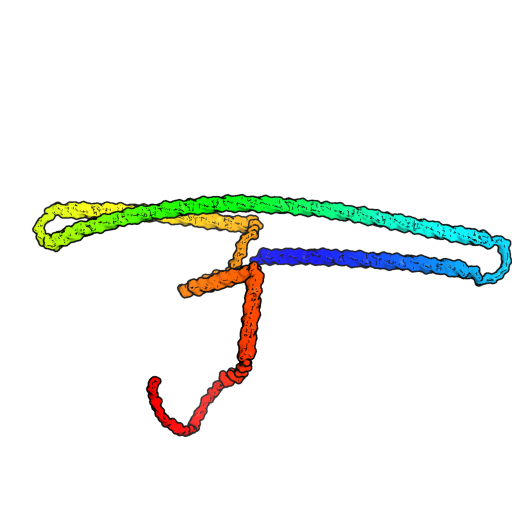C . ASN A 1 307 ? -3.936 -25.423 25.523 1.00 61.69 307 ASN A C 1
ATOM 2350 O O . ASN A 1 307 ? -3.688 -24.476 24.782 1.00 61.69 307 ASN A O 1
ATOM 2354 N N . THR A 1 308 ? -3.382 -25.484 26.740 1.00 59.00 308 THR A N 1
ATOM 2355 C CA . THR A 1 308 ? -2.336 -24.541 27.176 1.00 59.00 308 THR A CA 1
ATOM 2356 C C . THR A 1 308 ? -0.988 -24.827 26.523 1.00 59.00 308 THR A C 1
ATOM 2358 O O . THR A 1 308 ? -0.287 -23.875 26.194 1.00 59.00 308 THR A O 1
ATOM 2361 N N . LEU A 1 309 ? -0.655 -26.099 26.277 1.00 59.69 309 LEU A N 1
ATOM 2362 C CA . LEU A 1 309 ? 0.536 -26.512 25.527 1.00 59.69 309 LEU A CA 1
ATOM 2363 C C . LEU A 1 309 ? 0.454 -26.078 24.065 1.00 59.69 309 LEU A C 1
ATOM 2365 O O . LEU A 1 309 ? 1.435 -25.582 23.529 1.00 59.69 309 LEU A O 1
ATOM 2369 N N . ASP A 1 310 ? -0.724 -26.170 23.456 1.00 64.62 310 ASP A N 1
ATOM 2370 C CA . ASP A 1 310 ? -0.945 -25.756 22.072 1.00 64.62 310 ASP A CA 1
ATOM 2371 C C . ASP A 1 310 ? -0.953 -24.223 21.941 1.00 64.62 310 ASP A C 1
ATOM 2373 O O . ASP A 1 310 ? -0.316 -23.652 21.063 1.00 64.62 310 ASP A O 1
ATOM 2377 N N . LYS A 1 311 ? -1.539 -23.502 22.908 1.00 63.38 311 LYS A N 1
ATOM 2378 C CA . LYS A 1 311 ? -1.430 -22.030 22.981 1.00 63.38 311 LYS A CA 1
ATOM 2379 C C . LYS A 1 311 ? -0.001 -21.555 23.232 1.00 63.38 311 LYS A C 1
ATOM 2381 O O . LYS A 1 311 ? 0.395 -20.524 22.683 1.00 63.38 311 LYS A O 1
ATOM 2386 N N . ALA A 1 312 ? 0.760 -22.276 24.055 1.00 55.91 312 ALA A N 1
ATOM 2387 C CA . ALA A 1 312 ? 2.175 -22.011 24.279 1.00 55.91 312 ALA A CA 1
ATOM 2388 C C . ALA A 1 312 ? 2.996 -22.341 23.026 1.00 55.91 312 ALA A C 1
ATOM 2390 O O . ALA A 1 312 ? 3.832 -21.533 22.646 1.00 55.91 312 ALA A O 1
ATOM 2391 N N . GLY A 1 313 ? 2.699 -23.442 22.333 1.00 65.38 313 GLY A N 1
ATOM 2392 C CA . GLY A 1 313 ? 3.332 -23.851 21.078 1.00 65.38 313 GLY A CA 1
ATOM 2393 C C . GLY A 1 313 ? 3.059 -22.883 19.928 1.00 65.38 313 GLY A C 1
ATOM 2394 O O . GLY A 1 313 ? 3.985 -22.488 19.226 1.00 65.38 313 GLY A O 1
ATOM 2395 N N . VAL A 1 314 ? 1.823 -22.399 19.786 1.00 64.31 314 VAL A N 1
ATOM 2396 C CA . VAL A 1 314 ? 1.437 -21.400 18.777 1.00 64.31 314 VAL A CA 1
ATOM 2397 C C . VAL A 1 314 ? 2.049 -20.035 19.091 1.00 64.31 314 VAL A C 1
ATOM 2399 O O . VAL A 1 314 ? 2.574 -19.380 18.189 1.00 64.31 314 VAL A O 1
ATOM 2402 N N . LYS A 1 315 ? 2.064 -19.601 20.362 1.00 66.69 315 LYS A N 1
ATOM 2403 C CA . LYS A 1 315 ? 2.779 -18.373 20.751 1.00 66.69 315 LYS A CA 1
ATOM 2404 C C . LYS A 1 315 ? 4.279 -18.511 20.546 1.00 66.69 315 LYS A C 1
ATOM 2406 O O . LYS A 1 315 ? 4.871 -17.576 20.027 1.00 66.69 315 LYS A O 1
ATOM 2411 N N . LEU A 1 316 ? 4.876 -19.650 20.888 1.00 62.97 316 LEU A N 1
ATOM 2412 C CA . LEU A 1 316 ? 6.297 -19.915 20.686 1.00 62.97 316 LEU A CA 1
ATOM 2413 C C . LEU A 1 316 ? 6.636 -19.928 19.189 1.00 62.97 316 LEU A C 1
ATOM 2415 O O . LEU A 1 316 ? 7.589 -19.275 18.784 1.00 62.97 316 LEU A O 1
ATOM 2419 N N . GLY A 1 317 ? 5.802 -20.543 18.349 1.00 64.62 317 GLY A N 1
ATOM 2420 C CA . GLY A 1 317 ? 5.959 -20.551 16.891 1.00 64.62 317 GLY A CA 1
ATOM 2421 C C . GLY A 1 317 ? 5.829 -19.164 16.251 1.00 64.62 317 GLY A C 1
ATOM 2422 O O . GLY A 1 317 ? 6.614 -18.806 15.372 1.00 64.62 317 GLY A O 1
ATOM 2423 N N . VAL A 1 318 ? 4.892 -18.333 16.720 1.00 64.88 318 VAL A N 1
ATOM 2424 C CA . VAL A 1 318 ? 4.747 -16.944 16.248 1.00 64.88 318 VAL A CA 1
ATOM 2425 C C . VAL A 1 318 ? 5.866 -16.044 16.789 1.00 64.88 318 VAL A C 1
ATOM 2427 O O . VAL A 1 318 ? 6.366 -15.190 16.054 1.00 64.88 318 VAL A O 1
ATOM 2430 N N . PHE A 1 319 ? 6.320 -16.254 18.029 1.00 60.66 319 PHE A N 1
ATOM 2431 C CA . PHE A 1 319 ? 7.464 -15.538 18.605 1.00 60.66 319 PHE A CA 1
ATOM 2432 C C . PHE A 1 319 ? 8.781 -15.903 17.906 1.00 60.66 319 PHE A C 1
ATOM 2434 O O . PHE A 1 319 ? 9.567 -15.002 17.614 1.00 60.66 319 PHE A O 1
ATOM 2441 N N . LEU A 1 320 ? 8.993 -17.172 17.539 1.00 62.38 320 LEU A N 1
ATOM 2442 C CA . LEU A 1 320 ? 10.146 -17.603 16.735 1.00 62.38 320 LEU A CA 1
ATOM 2443 C C . LEU A 1 320 ? 10.142 -16.978 15.335 1.00 62.38 320 LEU A C 1
ATOM 2445 O O . LEU A 1 320 ? 11.205 -16.701 14.782 1.00 62.38 320 LEU A O 1
ATOM 2449 N N . ARG A 1 321 ? 8.957 -16.727 14.763 1.00 64.56 321 ARG A N 1
ATOM 2450 C CA . ARG A 1 321 ? 8.826 -16.084 13.448 1.00 64.56 321 ARG A CA 1
ATOM 2451 C C . ARG A 1 321 ? 9.044 -14.568 13.495 1.00 64.56 321 ARG A C 1
ATOM 2453 O O . ARG A 1 321 ? 9.460 -13.998 12.491 1.00 64.56 321 ARG A O 1
ATOM 2460 N N . ARG A 1 322 ? 8.758 -13.909 14.625 1.00 70.44 322 ARG A N 1
ATOM 2461 C CA . ARG A 1 322 ? 8.782 -12.438 14.750 1.00 70.44 322 ARG A CA 1
ATOM 2462 C C . ARG A 1 322 ? 10.053 -11.874 15.398 1.00 70.44 322 ARG A C 1
ATOM 2464 O O . ARG A 1 322 ? 10.320 -10.691 15.216 1.00 70.44 322 ARG A O 1
ATOM 2471 N N . TYR A 1 323 ? 10.852 -12.690 16.094 1.00 69.56 323 TYR A N 1
ATOM 2472 C CA . TYR A 1 323 ? 12.070 -12.239 16.781 1.00 69.56 323 TYR A CA 1
ATOM 2473 C C . TYR A 1 323 ? 13.336 -12.965 16.283 1.00 69.56 323 TYR A C 1
ATOM 2475 O O . TYR A 1 323 ? 13.557 -14.124 16.641 1.00 69.56 323 TYR A O 1
ATOM 2483 N N . PRO A 1 324 ? 14.228 -12.294 15.524 1.00 67.75 324 PRO A N 1
ATOM 2484 C CA . PRO A 1 324 ? 15.479 -12.895 15.045 1.00 67.75 324 PRO A CA 1
ATOM 2485 C C . PRO A 1 324 ? 16.427 -13.327 16.183 1.00 67.75 324 PRO A C 1
ATOM 2487 O O . PRO A 1 324 ? 17.142 -14.313 16.031 1.00 67.75 324 PRO A O 1
ATOM 2490 N N . MET A 1 325 ? 16.372 -12.683 17.357 1.00 71.19 325 MET A N 1
ATOM 2491 C CA . MET A 1 325 ? 17.135 -13.103 18.548 1.00 71.19 325 MET A CA 1
ATOM 2492 C C . MET A 1 325 ? 16.626 -14.416 19.168 1.00 71.19 325 MET A C 1
ATOM 2494 O O . MET A 1 325 ? 17.424 -15.243 19.604 1.00 71.19 325 MET A O 1
ATOM 2498 N N . ALA A 1 326 ? 15.310 -14.659 19.163 1.00 73.12 326 ALA A N 1
ATOM 2499 C CA . ALA A 1 326 ? 14.738 -15.913 19.664 1.00 73.12 326 ALA A CA 1
ATOM 2500 C C . ALA A 1 326 ? 15.140 -17.105 18.780 1.00 73.12 326 ALA A C 1
ATOM 2502 O O . ALA A 1 326 ? 15.394 -18.200 19.278 1.00 73.12 326 ALA A O 1
ATOM 2503 N N . ARG A 1 327 ? 15.273 -16.870 17.469 1.00 75.19 327 ARG A N 1
ATOM 2504 C CA . ARG A 1 327 ? 15.810 -17.850 16.519 1.00 75.19 327 ARG A CA 1
ATOM 2505 C C . ARG A 1 327 ? 17.264 -18.213 16.833 1.00 75.19 327 ARG A C 1
ATOM 2507 O O . ARG A 1 327 ? 17.597 -19.393 16.797 1.00 75.19 327 ARG A O 1
ATOM 2514 N N . MET A 1 328 ? 18.100 -17.233 17.187 1.00 78.62 328 MET A N 1
ATOM 2515 C CA . MET A 1 328 ? 19.490 -17.480 17.595 1.00 78.62 328 MET A CA 1
ATOM 2516 C C . MET A 1 328 ? 19.568 -18.315 18.877 1.00 78.62 328 MET A C 1
ATOM 2518 O O . MET A 1 328 ? 20.339 -19.266 18.925 1.00 78.62 328 MET A O 1
ATOM 2522 N N . LEU A 1 329 ? 18.725 -18.033 19.878 1.00 79.88 329 LEU A N 1
ATOM 2523 C CA . LEU A 1 329 ? 18.663 -18.832 21.109 1.00 79.88 329 LEU A CA 1
ATOM 2524 C C . LEU A 1 329 ? 18.154 -20.260 20.866 1.00 79.88 329 LEU A C 1
ATOM 2526 O O . LEU A 1 329 ? 18.670 -21.194 21.469 1.00 79.88 329 LEU A O 1
ATOM 2530 N N . PHE A 1 330 ? 17.185 -20.450 19.967 1.00 79.75 330 PHE A N 1
ATOM 2531 C CA . PHE A 1 330 ? 16.677 -21.780 19.617 1.00 79.75 330 PHE A CA 1
ATOM 2532 C C . PHE A 1 330 ? 17.716 -22.621 18.865 1.00 79.75 330 PHE A C 1
ATOM 2534 O O . PHE A 1 330 ? 17.919 -23.786 19.200 1.00 79.75 330 PHE A O 1
ATOM 2541 N N . LEU A 1 331 ? 18.418 -22.031 17.890 1.00 79.50 331 LEU A N 1
ATOM 2542 C CA . LEU A 1 331 ? 19.537 -22.708 17.228 1.00 79.50 331 LEU A CA 1
ATOM 2543 C C . LEU A 1 331 ? 20.679 -22.997 18.206 1.00 79.50 331 LEU A C 1
ATOM 2545 O O . LEU A 1 331 ? 21.216 -24.101 18.186 1.00 79.50 331 LEU A O 1
ATOM 2549 N N . ALA A 1 332 ? 21.025 -22.042 19.074 1.00 83.88 332 ALA A N 1
ATOM 2550 C CA . ALA A 1 332 ? 22.035 -22.245 20.106 1.00 83.88 332 ALA A CA 1
ATOM 2551 C C . ALA A 1 332 ? 21.639 -23.387 21.048 1.00 83.88 332 ALA A C 1
ATOM 2553 O O . ALA A 1 332 ? 22.475 -24.229 21.349 1.00 83.88 332 ALA A O 1
ATOM 2554 N N . TYR A 1 333 ? 20.367 -23.471 21.449 1.00 88.56 333 TYR A N 1
ATOM 2555 C CA . TYR A 1 333 ? 19.841 -24.551 22.282 1.00 88.56 333 TYR A CA 1
ATOM 2556 C C . TYR A 1 333 ? 19.904 -25.913 21.586 1.00 88.56 333 TYR A C 1
ATOM 2558 O O . TYR A 1 333 ? 20.402 -26.862 22.179 1.00 88.56 333 TYR A O 1
ATOM 2566 N N . ILE A 1 334 ? 19.460 -26.018 20.327 1.00 82.56 334 ILE A N 1
ATOM 2567 C CA . ILE A 1 334 ? 19.578 -27.261 19.547 1.00 82.56 334 ILE A CA 1
ATOM 2568 C C . ILE A 1 334 ? 21.048 -27.661 19.416 1.00 82.56 334 ILE A C 1
ATOM 2570 O O . ILE A 1 334 ? 21.371 -28.826 19.627 1.00 82.56 334 ILE A O 1
ATOM 2574 N N . GLY A 1 335 ? 21.939 -26.713 19.122 1.00 87.25 335 GLY A N 1
ATOM 2575 C CA . GLY A 1 335 ? 23.378 -26.953 19.053 1.00 87.25 335 GLY A CA 1
ATOM 2576 C C . GLY A 1 335 ? 23.955 -27.443 20.381 1.00 87.25 335 GLY A C 1
ATOM 2577 O O . GLY A 1 335 ? 24.662 -28.444 20.396 1.00 87.25 335 GLY A O 1
ATOM 2578 N N . LEU A 1 336 ? 23.604 -26.804 21.501 1.00 88.00 336 LEU A N 1
ATOM 2579 C CA . LEU A 1 336 ? 24.033 -27.211 22.843 1.00 88.00 336 LEU A CA 1
ATOM 2580 C C . LEU A 1 336 ? 23.469 -28.580 23.234 1.00 88.00 336 LEU A C 1
ATOM 2582 O O . LEU A 1 336 ? 24.169 -29.364 23.860 1.00 88.00 336 LEU A O 1
ATOM 2586 N N . LEU A 1 337 ? 22.227 -28.880 22.851 1.00 89.38 337 LEU A N 1
ATOM 2587 C CA . LEU A 1 337 ? 21.585 -30.169 23.092 1.00 89.38 337 LEU A CA 1
ATOM 2588 C C . LEU A 1 337 ? 22.261 -31.274 22.280 1.00 89.38 337 LEU A C 1
ATOM 2590 O O . LEU A 1 337 ? 22.535 -32.335 22.822 1.00 89.38 337 LEU A O 1
ATOM 2594 N N . HIS A 1 338 ? 22.590 -31.023 21.012 1.00 83.19 338 HIS A N 1
ATOM 2595 C CA . HIS A 1 338 ? 23.349 -31.971 20.196 1.00 83.19 338 HIS A CA 1
ATOM 2596 C C . HIS A 1 338 ? 24.775 -32.136 20.716 1.00 83.19 338 HIS A C 1
ATOM 2598 O O . HIS A 1 338 ? 25.255 -33.258 20.769 1.00 83.19 338 HIS A O 1
ATOM 2604 N N . LEU A 1 339 ? 25.431 -31.059 21.157 1.00 85.50 339 LEU A N 1
ATOM 2605 C CA . LEU A 1 339 ? 26.741 -31.119 21.807 1.00 85.50 339 LEU A CA 1
ATOM 2606 C C . LEU A 1 339 ? 26.672 -31.929 23.108 1.00 85.50 339 LEU A C 1
ATOM 2608 O O . LEU A 1 339 ? 27.558 -32.729 23.374 1.00 85.50 339 LEU A O 1
ATOM 2612 N N . TRP A 1 340 ? 25.610 -31.754 23.896 1.00 88.69 340 TRP A N 1
ATOM 2613 C CA . TRP A 1 340 ? 25.385 -32.482 25.140 1.00 88.69 340 TRP A CA 1
ATOM 2614 C C . TRP A 1 340 ? 25.086 -33.959 24.887 1.00 88.69 340 TRP A C 1
ATOM 2616 O O . TRP A 1 340 ? 25.694 -34.809 25.522 1.00 88.69 340 TRP A O 1
ATOM 2626 N N . VAL A 1 341 ? 24.214 -34.281 23.927 1.00 84.44 341 VAL A N 1
ATOM 2627 C CA . VAL A 1 341 ? 23.925 -35.666 23.525 1.00 84.44 341 VAL A CA 1
ATOM 2628 C C . VAL A 1 341 ? 25.165 -36.318 22.929 1.00 84.44 341 VAL A C 1
ATOM 2630 O O . VAL A 1 341 ? 25.453 -37.455 23.269 1.00 84.44 341 VAL A O 1
ATOM 2633 N N . LEU A 1 342 ? 25.924 -35.613 22.089 1.00 81.00 342 LEU A N 1
ATOM 2634 C CA . LEU A 1 342 ? 27.196 -36.091 21.554 1.00 81.00 342 LEU A CA 1
ATOM 2635 C C . LEU A 1 342 ? 28.188 -36.339 22.687 1.00 81.00 342 LEU A C 1
ATOM 2637 O O . LEU A 1 342 ? 28.820 -37.381 22.695 1.00 81.00 342 LEU A O 1
ATOM 2641 N N . LEU A 1 343 ? 28.285 -35.437 23.665 1.00 83.88 343 LEU A N 1
ATOM 2642 C CA . LEU A 1 343 ? 29.117 -35.626 24.848 1.00 83.88 343 LEU A CA 1
ATOM 2643 C C . LEU A 1 343 ? 28.655 -36.851 25.634 1.00 83.88 343 LEU A C 1
ATOM 2645 O O . LEU A 1 343 ? 29.480 -37.697 25.939 1.00 83.88 343 LEU A O 1
ATOM 2649 N N . VAL A 1 344 ? 27.359 -37.026 25.886 1.00 84.25 344 VAL A N 1
ATOM 2650 C CA . VAL A 1 344 ? 26.820 -38.235 26.524 1.00 84.25 344 VAL A CA 1
ATOM 2651 C C . VAL A 1 344 ? 27.153 -39.481 25.700 1.00 84.25 344 VAL A C 1
ATOM 2653 O O . VAL A 1 344 ? 27.646 -40.441 26.266 1.00 84.25 344 VAL A O 1
ATOM 2656 N N . LEU A 1 345 ? 26.989 -39.466 24.380 1.00 75.88 345 LEU A N 1
ATOM 2657 C CA . LEU A 1 345 ? 27.276 -40.602 23.497 1.00 75.88 345 LEU A CA 1
ATOM 2658 C C . LEU A 1 345 ? 28.783 -40.901 23.365 1.00 75.88 345 LEU A C 1
ATOM 2660 O O . LEU A 1 345 ? 29.163 -42.040 23.122 1.00 75.88 345 LEU A O 1
ATOM 2664 N N . LEU A 1 346 ? 29.647 -39.891 23.516 1.00 67.88 346 LEU A N 1
ATOM 2665 C CA . LEU A 1 346 ? 31.105 -40.055 23.516 1.00 67.88 346 LEU A CA 1
ATOM 2666 C C . LEU A 1 346 ? 31.632 -40.488 24.891 1.00 67.88 346 LEU A C 1
ATOM 2668 O O . LEU A 1 346 ? 32.632 -41.195 24.969 1.00 67.88 346 LEU A O 1
ATOM 2672 N N . THR A 1 347 ? 30.978 -40.044 25.968 1.00 69.69 347 THR A N 1
ATOM 2673 C CA . THR A 1 347 ? 31.361 -40.358 27.356 1.00 69.69 347 THR A CA 1
ATOM 2674 C C . THR A 1 347 ? 30.755 -41.690 27.812 1.00 69.69 347 THR A C 1
ATOM 2676 O O . THR A 1 347 ? 31.334 -42.367 28.655 1.00 69.69 347 THR A O 1
ATOM 2679 N N . TYR A 1 348 ? 29.635 -42.112 27.219 1.00 58.47 348 TYR A N 1
ATOM 2680 C CA . TYR A 1 348 ? 29.068 -43.454 27.339 1.00 58.47 348 TYR A CA 1
ATOM 2681 C C . TYR A 1 348 ? 29.404 -44.259 26.081 1.00 58.47 348 TYR A C 1
ATOM 2683 O O . TYR A 1 348 ? 28.680 -44.225 25.090 1.00 58.47 348 TYR A O 1
ATOM 2691 N N . GLN A 1 349 ? 30.521 -44.987 26.127 1.00 50.59 349 GLN A N 1
ATOM 2692 C CA . GLN A 1 349 ? 30.899 -45.969 25.110 1.00 50.59 349 GLN A CA 1
ATOM 2693 C C . GLN A 1 349 ? 29.743 -46.922 24.739 1.00 50.59 349 GLN A C 1
ATOM 2695 O O . GLN A 1 349 ? 28.949 -47.295 25.607 1.00 50.59 349 GLN A O 1
ATOM 2700 N N . PRO A 1 350 ? 29.665 -47.389 23.478 1.00 47.94 350 PRO A N 1
ATOM 2701 C CA . PRO A 1 350 ? 28.631 -48.318 23.058 1.00 47.94 350 PRO A CA 1
ATOM 2702 C C . PRO A 1 350 ? 28.982 -49.734 23.533 1.00 47.94 350 PRO A C 1
ATOM 2704 O O . PRO A 1 350 ? 29.677 -50.478 22.845 1.00 47.94 350 PRO A O 1
ATOM 2707 N N . GLU A 1 351 ? 28.464 -50.152 24.685 1.00 47.84 351 GLU A N 1
ATOM 2708 C CA . GLU A 1 351 ? 28.341 -51.578 24.989 1.00 47.84 351 GLU A CA 1
ATOM 2709 C C . GLU A 1 351 ? 27.135 -52.156 24.237 1.00 47.84 351 GLU A C 1
ATOM 2711 O O . GLU A 1 351 ? 26.023 -52.253 24.757 1.00 47.84 351 GLU A O 1
ATOM 2716 N N . MET A 1 352 ? 27.343 -52.548 22.978 1.00 40.25 352 MET A N 1
ATOM 2717 C CA . MET A 1 352 ? 26.392 -53.408 22.274 1.00 40.25 352 MET A CA 1
ATOM 2718 C C . MET A 1 352 ? 26.465 -54.832 22.840 1.00 40.25 352 MET A C 1
ATOM 2720 O O . MET A 1 352 ? 27.194 -55.685 22.338 1.00 40.25 352 MET A O 1
ATOM 2724 N N . HIS A 1 353 ? 25.677 -55.099 23.884 1.00 47.66 353 HIS A N 1
ATOM 2725 C CA . HIS A 1 353 ? 25.402 -56.455 24.349 1.00 47.66 353 HIS A CA 1
ATOM 2726 C C . HIS A 1 353 ? 24.506 -57.197 23.348 1.00 47.66 353 HIS A C 1
ATOM 2728 O O . HIS A 1 353 ? 23.287 -57.049 23.287 1.00 47.66 353 HIS A O 1
ATOM 2734 N N . GLN A 1 354 ? 25.167 -58.048 22.578 1.00 48.06 354 GLN A N 1
ATOM 2735 C CA . GLN A 1 354 ? 24.637 -59.152 21.798 1.00 48.06 354 GLN A CA 1
ATOM 2736 C C . GLN A 1 354 ? 24.119 -60.242 22.763 1.00 48.06 354 GLN A C 1
ATOM 2738 O O . GLN A 1 354 ? 24.853 -61.169 23.097 1.00 48.06 354 GLN A O 1
ATOM 2743 N N . ARG A 1 355 ? 22.886 -60.146 23.289 1.00 45.72 355 ARG A N 1
ATOM 2744 C CA . ARG A 1 355 ? 22.304 -61.252 24.081 1.00 45.72 355 ARG A CA 1
ATOM 2745 C C . ARG A 1 355 ? 20.779 -61.231 24.120 1.00 45.72 355 ARG A C 1
ATOM 2747 O O . ARG A 1 355 ? 20.181 -60.436 24.831 1.00 45.72 355 ARG A O 1
ATOM 2754 N N . GLY A 1 356 ? 20.167 -62.155 23.382 1.00 40.28 356 GLY A N 1
ATOM 2755 C CA . GLY A 1 356 ? 18.737 -62.444 23.507 1.00 40.28 356 GLY A CA 1
ATOM 2756 C C . GLY A 1 356 ? 18.069 -62.977 22.242 1.00 40.28 356 GLY A C 1
ATOM 2757 O O . GLY A 1 356 ? 16.998 -62.500 21.902 1.00 40.28 356 GLY A O 1
ATOM 2758 N N . TYR A 1 357 ? 18.688 -63.925 21.526 1.00 42.97 357 TYR A N 1
ATOM 2759 C CA . TYR A 1 357 ? 18.047 -64.620 20.393 1.00 42.97 357 TYR A CA 1
ATOM 2760 C C . TYR A 1 357 ? 17.816 -66.123 20.642 1.00 42.97 357 TYR A C 1
ATOM 2762 O O . TYR A 1 357 ? 17.520 -66.854 19.709 1.00 42.97 357 TYR A O 1
ATOM 2770 N N . ASN A 1 358 ? 17.935 -66.607 21.887 1.00 42.94 358 ASN A N 1
ATOM 2771 C CA . ASN A 1 358 ? 17.852 -68.049 22.176 1.00 42.94 358 ASN A CA 1
ATOM 2772 C C . ASN A 1 358 ? 16.642 -68.493 23.016 1.00 42.94 358 ASN A C 1
ATOM 2774 O O . ASN A 1 358 ? 16.565 -69.670 23.347 1.00 42.94 358 ASN A O 1
ATOM 2778 N N . ASP A 1 359 ? 15.671 -67.622 23.299 1.00 49.00 359 ASP A N 1
ATOM 2779 C CA . ASP A 1 359 ? 14.419 -68.029 23.960 1.00 49.00 359 ASP A CA 1
ATOM 2780 C C . ASP A 1 359 ? 13.286 -68.180 22.942 1.00 49.00 359 ASP A C 1
ATOM 2782 O O . ASP A 1 359 ? 12.380 -67.356 22.866 1.00 49.00 359 ASP A O 1
ATOM 2786 N N . ALA A 1 360 ? 13.351 -69.233 22.122 1.00 44.66 360 ALA A N 1
ATOM 2787 C CA . ALA A 1 360 ? 12.192 -69.711 21.364 1.00 44.66 360 ALA A CA 1
ATOM 2788 C C . ALA A 1 360 ? 12.405 -71.122 20.791 1.00 44.66 360 ALA A C 1
ATOM 2790 O O . ALA A 1 360 ? 12.380 -71.292 19.577 1.00 44.66 360 ALA A O 1
ATOM 2791 N N . LEU A 1 361 ? 12.561 -72.153 21.628 1.00 48.81 361 LEU A N 1
ATOM 2792 C CA . LEU A 1 361 ? 12.223 -73.525 21.216 1.00 48.81 361 LEU A CA 1
ATOM 2793 C C . LEU A 1 361 ? 11.629 -74.323 22.396 1.00 48.81 361 LEU A C 1
ATOM 2795 O O . LEU A 1 361 ? 12.318 -74.529 23.396 1.00 48.81 361 LEU A O 1
ATOM 2799 N N . PRO A 1 362 ? 10.366 -74.786 22.308 1.00 49.41 362 PRO A N 1
ATOM 2800 C CA . PRO A 1 362 ? 9.750 -75.635 23.323 1.00 49.41 362 PRO A CA 1
ATOM 2801 C C . PRO A 1 362 ? 10.188 -77.102 23.159 1.00 49.41 362 PRO A C 1
ATOM 2803 O O . PRO A 1 362 ? 10.169 -77.646 22.056 1.00 49.41 362 PRO A O 1
ATOM 2806 N N . GLN A 1 363 ? 10.566 -77.753 24.264 1.00 52.66 363 GLN A N 1
ATOM 2807 C CA . GLN A 1 363 ? 10.861 -79.193 24.308 1.00 52.66 363 GLN A CA 1
ATOM 2808 C C . GLN A 1 363 ? 9.575 -80.046 24.410 1.00 52.66 363 GLN A C 1
ATOM 2810 O O . GLN A 1 363 ? 8.638 -79.633 25.099 1.00 52.66 363 GLN A O 1
ATOM 2815 N N . PRO A 1 364 ? 9.527 -81.251 23.800 1.00 53.97 364 PRO A N 1
ATOM 2816 C CA . PRO A 1 364 ? 8.479 -82.251 24.028 1.00 53.97 364 PRO A CA 1
ATOM 2817 C C . PRO A 1 364 ? 8.811 -83.238 25.180 1.00 53.97 364 PRO A C 1
ATOM 2819 O O . PRO A 1 364 ? 9.966 -83.334 25.596 1.00 53.97 364 PRO A O 1
ATOM 2822 N N . PRO A 1 365 ? 7.809 -83.973 25.712 1.00 54.69 365 PRO A N 1
ATOM 2823 C CA . PRO A 1 365 ? 7.861 -84.627 27.023 1.00 54.69 365 PRO A CA 1
ATOM 2824 C C . PRO A 1 365 ? 8.303 -86.102 26.968 1.00 54.69 365 PRO A C 1
ATOM 2826 O O . PRO A 1 365 ? 7.928 -86.837 26.058 1.00 54.69 365 PRO A O 1
ATOM 2829 N N . GLY A 1 366 ? 9.017 -86.568 27.999 1.00 41.09 366 GLY A N 1
ATOM 2830 C CA . GLY A 1 366 ? 9.322 -87.990 28.208 1.00 41.09 366 GLY A CA 1
ATOM 2831 C C . GLY A 1 366 ? 10.350 -88.221 29.322 1.00 41.09 366 GLY A C 1
ATOM 2832 O O . GLY A 1 366 ? 11.511 -87.873 29.169 1.00 41.09 366 GLY A O 1
ATOM 2833 N N . ALA A 1 367 ? 9.896 -88.768 30.452 1.00 40.19 367 ALA A N 1
ATOM 2834 C CA . ALA A 1 367 ? 10.643 -89.074 31.687 1.00 40.19 367 ALA A CA 1
ATOM 2835 C C . ALA A 1 367 ? 11.618 -90.283 31.531 1.00 40.19 367 ALA A C 1
ATOM 2837 O O . ALA A 1 367 ? 11.715 -90.791 30.414 1.00 40.19 367 ALA A O 1
ATOM 2838 N N . PRO A 1 368 ? 12.234 -90.886 32.587 1.00 54.28 368 PRO A N 1
ATOM 2839 C CA . PRO A 1 368 ? 12.445 -90.486 33.993 1.00 54.28 368 PRO A CA 1
ATOM 2840 C C . PRO A 1 368 ? 13.891 -90.734 34.535 1.00 54.28 368 PRO A C 1
ATOM 2842 O O . PR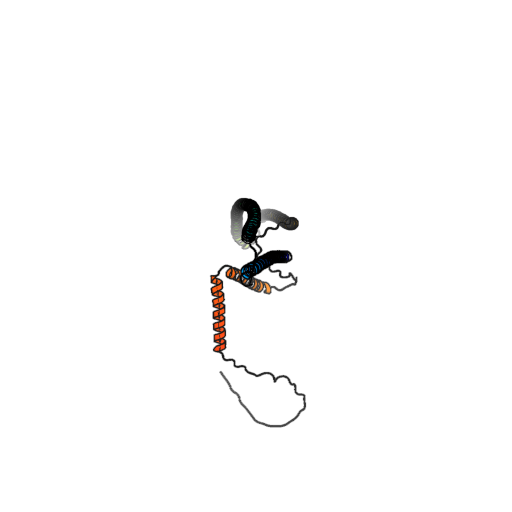O A 1 368 ? 14.717 -91.380 33.905 1.00 54.28 368 PRO A O 1
ATOM 2845 N N . ALA A 1 369 ? 14.097 -90.331 35.799 1.00 39.06 369 ALA A N 1
ATOM 2846 C CA . ALA A 1 369 ? 14.990 -90.928 36.809 1.00 39.06 369 ALA A CA 1
ATOM 2847 C C . ALA A 1 369 ? 16.521 -90.717 36.712 1.00 39.06 369 ALA A C 1
ATOM 2849 O O . ALA A 1 369 ? 17.192 -91.240 35.833 1.00 39.06 369 ALA A O 1
ATOM 2850 N N . LEU A 1 370 ? 17.099 -90.079 37.738 1.00 38.22 370 LEU A N 1
ATOM 2851 C CA . LEU A 1 370 ? 17.853 -90.737 38.823 1.00 38.22 370 LEU A CA 1
ATOM 2852 C C . LEU A 1 370 ? 18.803 -89.749 39.511 1.00 38.22 370 LEU A C 1
ATOM 2854 O O . LEU A 1 370 ? 19.641 -89.155 38.847 1.00 38.22 370 LEU A O 1
ATOM 2858 N N . ALA A 1 371 ? 18.731 -89.750 40.850 1.00 40.66 371 ALA A N 1
ATOM 2859 C CA . ALA A 1 371 ? 19.808 -89.417 41.790 1.00 40.66 371 ALA A CA 1
ATOM 2860 C C . ALA A 1 371 ? 20.327 -87.958 41.725 1.00 40.66 371 ALA A C 1
ATOM 2862 O O . ALA A 1 371 ? 20.234 -87.274 40.725 1.00 40.66 371 ALA A O 1
ATOM 2863 N N . SER A 1 372 ? 20.870 -87.326 42.750 1.00 40.69 372 SER A N 1
ATOM 2864 C CA . SER A 1 372 ? 21.462 -87.724 44.016 1.00 40.69 372 SER A CA 1
ATOM 2865 C C . SER A 1 372 ? 21.537 -86.400 44.791 1.00 40.69 372 SER A C 1
ATOM 2867 O O . SER A 1 372 ? 22.007 -85.410 44.245 1.00 40.69 372 SER A O 1
ATOM 2869 N N . ALA A 1 373 ? 20.869 -86.290 45.933 1.00 40.69 373 ALA A N 1
ATOM 2870 C CA . ALA A 1 373 ? 21.521 -86.256 47.242 1.00 40.69 373 ALA A CA 1
ATOM 2871 C C . ALA A 1 373 ? 22.053 -84.884 47.692 1.00 40.69 373 ALA A C 1
ATOM 2873 O O . ALA A 1 373 ? 22.758 -84.197 46.966 1.00 40.69 373 ALA A O 1
ATOM 2874 N N . ALA A 1 374 ? 21.784 -84.636 48.979 1.00 44.19 374 ALA A N 1
ATOM 2875 C CA . ALA A 1 374 ? 22.467 -83.720 49.892 1.00 44.19 374 ALA A CA 1
ATOM 2876 C C . ALA A 1 374 ? 22.295 -82.221 49.596 1.00 44.19 374 ALA A C 1
ATOM 2878 O O . ALA A 1 374 ? 22.475 -81.750 48.488 1.00 44.19 374 ALA A O 1
ATOM 2879 N N . GLY A 1 375 ? 21.974 -81.362 50.549 1.00 42.88 375 GLY A N 1
ATOM 2880 C CA . GLY A 1 375 ? 21.748 -81.472 51.982 1.00 42.88 375 GLY A CA 1
ATOM 2881 C C . GLY A 1 375 ? 21.128 -80.133 52.391 1.00 42.88 375 GLY A C 1
ATOM 2882 O O . GLY A 1 375 ? 21.367 -79.110 51.759 1.00 42.88 375 GLY A O 1
ATOM 2883 N N . SER A 1 376 ? 20.171 -80.154 53.310 1.00 42.38 376 SER A N 1
ATOM 2884 C CA . SER A 1 376 ? 20.446 -79.731 54.687 1.00 42.38 376 SER A CA 1
ATOM 2885 C C . SER A 1 376 ? 20.795 -78.242 54.756 1.00 42.38 376 SER A C 1
ATOM 2887 O O . SER A 1 376 ? 21.917 -77.857 54.470 1.00 42.38 376 SER A O 1
ATOM 2889 N N . SER A 1 377 ? 19.816 -77.420 55.149 1.00 42.97 377 SER A N 1
ATOM 2890 C CA . SER A 1 377 ? 19.808 -76.799 56.490 1.00 42.97 377 SER A CA 1
ATOM 2891 C C . SER A 1 377 ? 20.675 -75.528 56.509 1.00 42.97 377 SER A C 1
ATOM 2893 O O . SER A 1 377 ? 21.762 -75.509 55.966 1.00 42.97 377 SER A O 1
ATOM 2895 N N . LEU A 1 378 ? 20.330 -74.416 57.126 1.00 44.56 378 LEU A N 1
ATOM 2896 C CA . LEU A 1 378 ? 19.372 -74.121 58.165 1.00 44.56 378 LEU A CA 1
ATOM 2897 C C . LEU A 1 378 ? 19.284 -72.588 58.161 1.00 44.56 378 LEU A C 1
ATOM 2899 O O . LEU A 1 378 ? 20.298 -71.924 57.990 1.00 44.56 378 LEU A O 1
ATOM 2903 N N . ALA A 1 379 ? 18.077 -72.090 58.389 1.00 43.34 379 ALA A N 1
ATOM 2904 C CA . ALA A 1 379 ? 17.754 -71.065 59.372 1.00 43.34 379 ALA A CA 1
ATOM 2905 C C . ALA A 1 379 ? 18.570 -69.763 59.511 1.00 43.34 379 ALA A C 1
ATOM 2907 O O . ALA A 1 379 ? 19.793 -69.709 59.534 1.00 43.34 379 ALA A O 1
ATOM 2908 N N . SER A 1 380 ? 17.771 -68.790 59.953 1.00 43.84 380 SER A N 1
ATOM 2909 C CA . SER A 1 380 ? 18.094 -67.714 60.888 1.00 43.84 380 SER A CA 1
ATOM 2910 C C . SER A 1 380 ? 18.647 -66.445 60.252 1.00 43.84 380 SER A C 1
ATOM 2912 O O . SER A 1 380 ? 19.467 -66.497 59.351 1.00 43.84 380 SER A O 1
ATOM 2914 N N . ASN A 1 381 ? 18.289 -65.249 60.690 1.00 41.75 381 ASN A N 1
ATOM 2915 C CA . ASN A 1 381 ? 17.216 -64.687 61.517 1.00 41.75 381 ASN A CA 1
ATOM 2916 C C . ASN A 1 381 ? 17.549 -63.177 61.530 1.00 41.75 381 ASN A C 1
ATOM 2918 O O . ASN A 1 381 ? 18.722 -62.846 61.379 1.00 41.75 381 ASN A O 1
ATOM 2922 N N . SER A 1 382 ? 16.568 -62.307 61.792 1.00 45.16 382 SER A N 1
ATOM 2923 C CA . SER A 1 382 ? 16.737 -61.017 62.509 1.00 45.16 382 SER A CA 1
ATOM 2924 C C . SER A 1 382 ? 17.917 -60.100 62.100 1.00 45.16 382 SER A C 1
ATOM 2926 O O . SER A 1 382 ? 19.072 -60.378 62.407 1.00 45.16 382 SER A O 1
ATOM 2928 N N . SER A 1 383 ? 17.710 -58.889 61.590 1.00 47.69 383 SER A N 1
ATOM 2929 C CA . SER A 1 383 ? 16.926 -57.799 62.196 1.00 47.69 383 SER A CA 1
ATOM 2930 C C . SER A 1 383 ? 16.720 -56.669 61.196 1.00 47.69 383 SER A C 1
ATOM 2932 O O . SER A 1 383 ? 17.576 -56.547 60.290 1.00 47.69 383 SER A O 1
#

pLDDT: mean 76.33, std 20.54, range [33.91, 98.5]

Organism: NCBI:txid282301